Protein AF-0000000086682940 (afdb_homodimer)

pLDDT: mean 95.01, std 5.11, range [67.5, 98.88]

Nearest PDB structures (foldseek):
  6wmv-assembly1_C  TM=7.753E-01  e=3.925E-05  Archaeoglobus fulgidus
  4q7c-assembly1_A  TM=8.202E-01  e=1.727E-03  Archaeoglobus fulgidus DSM 4304
  4q7c-assembly1_B  TM=8.005E-01  e=2.358E-03  Archaeoglobus fulgidus DSM 4304
  4mnd-assembly1_A-2  TM=8.082E-01  e=2.695E-03  Archaeoglobus fulgidus
  6wm5-assembly1_A  TM=8.194E-01  e=4.928E-05  Archaeoglobus fulgidus

Radius of gyration: 23.3 Å; Cα contacts (8 Å, |Δi|>4): 666; chains: 2; bounding box: 72×66×46 Å

Organism: NCBI:txid175570

Structure (mmCIF, N/CA/C/O backbone):
data_AF-0000000086682940-model_v1
#
loop_
_entity.id
_entity.type
_entity.pdbx_description
1 polymer 'CDP-diacylglycerol--glycerol-3-phosphate 3-phosphatidyltransferase'
#
loop_
_atom_site.group_PDB
_atom_site.id
_atom_site.type_symbol
_atom_site.label_atom_id
_atom_site.label_alt_id
_atom_site.label_comp_id
_atom_site.label_asym_id
_atom_site.label_entity_id
_atom_site.label_seq_id
_atom_site.pdbx_PDB_ins_code
_atom_site.Cartn_x
_atom_site.Cartn_y
_atom_site.Cartn_z
_atom_site.occupancy
_atom_site.B_iso_or_equiv
_atom_site.auth_seq_id
_atom_site.auth_comp_id
_atom_site.auth_asym_id
_atom_site.auth_atom_id
_atom_site.pdbx_PDB_model_num
ATOM 1 N N . MET A 1 1 ? -34.906 -11.422 10.484 1 67.56 1 MET A N 1
ATOM 2 C CA . MET A 1 1 ? -33.781 -11.336 9.578 1 67.56 1 MET A CA 1
ATOM 3 C C . MET A 1 1 ? -34.156 -10.609 8.289 1 67.56 1 MET A C 1
ATOM 5 O O . MET A 1 1 ? -35.25 -10.805 7.754 1 67.56 1 MET A O 1
ATOM 9 N N . THR A 1 2 ? -33.188 -9.664 7.949 1 82.5 2 THR A N 1
ATOM 10 C CA . THR A 1 2 ? -33.5 -8.789 6.824 1 82.5 2 THR A CA 1
ATOM 11 C C . THR A 1 2 ? -33.625 -9.594 5.535 1 82.5 2 THR A C 1
ATOM 13 O O . THR A 1 2 ? -32.844 -10.5 5.277 1 82.5 2 THR A O 1
ATOM 16 N N . ASP A 1 3 ? -34.719 -9.516 4.848 1 87.94 3 ASP A N 1
ATOM 17 C CA . ASP A 1 3 ? -34.906 -10.18 3.562 1 87.94 3 ASP A CA 1
ATOM 18 C C . ASP A 1 3 ? -34.094 -9.5 2.473 1 87.94 3 ASP A C 1
ATOM 20 O O . ASP A 1 3 ? -33.312 -8.57 2.754 1 87.94 3 ASP A O 1
ATOM 24 N N . TRP A 1 4 ? -34.125 -10.031 1.274 1 90.69 4 TRP A N 1
ATOM 25 C CA . TRP A 1 4 ? -33.312 -9.555 0.161 1 90.69 4 TRP A CA 1
ATOM 26 C C . TRP A 1 4 ? -33.531 -8.062 -0.074 1 90.69 4 TRP A C 1
ATOM 28 O O . TRP A 1 4 ? -32.562 -7.305 -0.279 1 90.69 4 TRP A O 1
ATOM 38 N N . ASN A 1 5 ? -34.75 -7.645 -0.112 1 90.44 5 ASN A N 1
ATOM 39 C CA . ASN A 1 5 ? -35.062 -6.238 -0.338 1 90.44 5 ASN A CA 1
ATOM 40 C C . ASN A 1 5 ? -34.531 -5.352 0.774 1 90.44 5 ASN A C 1
ATOM 42 O O . ASN A 1 5 ? -34.062 -4.242 0.515 1 90.44 5 ASN A O 1
ATOM 46 N N . GLY A 1 6 ? -34.656 -5.879 1.919 1 89.38 6 GLY A N 1
ATOM 47 C CA . GLY A 1 6 ? -34.094 -5.164 3.043 1 89.38 6 GLY A CA 1
ATOM 48 C C . GLY A 1 6 ? -32.562 -5.055 2.963 1 89.38 6 GLY A C 1
ATOM 49 O O . GLY A 1 6 ? -32 -3.982 3.203 1 89.38 6 GLY A O 1
ATOM 50 N N . TYR A 1 7 ? -31.969 -6.133 2.623 1 89.88 7 TYR A N 1
ATOM 51 C CA . TYR A 1 7 ? -30.531 -6.133 2.412 1 89.88 7 TYR A CA 1
ATOM 52 C C . TYR A 1 7 ? -30.141 -5.137 1.326 1 89.88 7 TYR A C 1
ATOM 54 O O . TYR A 1 7 ? -29.203 -4.348 1.506 1 89.88 7 TYR A O 1
ATOM 62 N N . ALA A 1 8 ? -30.781 -5.148 0.197 1 89.75 8 ALA A N 1
ATOM 63 C CA . ALA A 1 8 ? -30.484 -4.27 -0.929 1 89.75 8 ALA A CA 1
ATOM 64 C C . ALA A 1 8 ? -30.594 -2.803 -0.524 1 89.75 8 ALA A C 1
ATOM 66 O O . ALA A 1 8 ? -29.781 -1.974 -0.939 1 89.75 8 ALA A O 1
ATOM 67 N N . ARG A 1 9 ? -31.562 -2.475 0.293 1 87.62 9 ARG A N 1
ATOM 68 C CA . ARG A 1 9 ? -31.75 -1.104 0.756 1 87.62 9 ARG A CA 1
ATOM 69 C C . ARG A 1 9 ? -30.609 -0.67 1.669 1 87.62 9 ARG A C 1
ATOM 71 O O . ARG A 1 9 ? -30.109 0.446 1.548 1 87.62 9 ARG A O 1
ATOM 78 N N . GLN A 1 10 ? -30.344 -1.576 2.516 1 85.94 10 GLN A N 1
ATOM 79 C CA . GLN A 1 10 ? -29.266 -1.258 3.449 1 85.94 10 GLN A CA 1
ATOM 80 C C . GLN A 1 10 ? -27.922 -1.128 2.725 1 85.94 10 GLN A C 1
ATOM 82 O O . GLN A 1 10 ? -27.141 -0.225 3.018 1 85.94 10 GLN A O 1
ATOM 87 N N . TRP A 1 11 ? -27.672 -2.043 1.872 1 83.69 11 TRP A N 1
ATOM 88 C CA . TRP A 1 11 ? -26.469 -1.995 1.051 1 83.69 11 TRP A CA 1
ATOM 89 C C . TRP A 1 11 ? -26.406 -0.7 0.248 1 83.69 11 TRP A C 1
ATOM 91 O O . TRP A 1 11 ? -25.359 -0.051 0.185 1 83.69 11 TRP A O 1
ATOM 101 N N . SER A 1 12 ? -27.469 -0.331 -0.371 1 84.31 12 SER A N 1
ATOM 102 C CA . SER A 1 12 ? -27.562 0.895 -1.157 1 84.31 12 SER A CA 1
ATOM 103 C C . SER A 1 12 ? -27.219 2.119 -0.319 1 84.31 12 SER A C 1
ATOM 105 O O . SER A 1 12 ? -26.5 3.008 -0.778 1 84.31 12 SER A O 1
ATOM 107 N N . ALA A 1 13 ? -27.672 2.154 0.876 1 81.19 13 ALA A N 1
ATOM 108 C CA . ALA A 1 13 ? -27.438 3.279 1.774 1 81.19 13 ALA A CA 1
ATOM 109 C C . ALA A 1 13 ? -25.938 3.406 2.098 1 81.19 13 ALA A C 1
ATOM 111 O O . ALA A 1 13 ? -25.422 4.516 2.24 1 81.19 13 ALA A O 1
ATOM 112 N N . LEU A 1 14 ? -25.312 2.305 2.094 1 76.12 14 LEU A N 1
ATOM 113 C CA . LEU A 1 14 ? -23.906 2.271 2.463 1 76.12 14 LEU A CA 1
ATOM 114 C C . LEU A 1 14 ? -23.016 2.535 1.249 1 76.12 14 LEU A C 1
ATOM 116 O O . LEU A 1 14 ? -21.828 2.812 1.395 1 76.12 14 LEU A O 1
ATOM 120 N N . HIS A 1 15 ? -23.547 2.438 0.088 1 78.06 15 HIS A N 1
ATOM 121 C CA . HIS A 1 15 ? -22.75 2.564 -1.128 1 78.06 15 HIS A CA 1
ATOM 122 C C . HIS A 1 15 ? -23.25 3.717 -1.994 1 78.06 15 HIS A C 1
ATOM 124 O O . HIS A 1 15 ? -23.391 3.568 -3.209 1 78.06 15 HIS A O 1
ATOM 130 N N . GLY A 1 16 ? -23.562 4.781 -1.424 1 73.81 16 GLY A N 1
ATOM 131 C CA . GLY A 1 16 ? -23.844 6.031 -2.107 1 73.81 16 GLY A CA 1
ATOM 132 C C . GLY A 1 16 ? -25.172 6.02 -2.84 1 73.81 16 GLY A C 1
ATOM 133 O O . GLY A 1 16 ? -25.344 6.73 -3.834 1 73.81 16 GLY A O 1
ATOM 134 N N . GLY A 1 17 ? -26.078 5.105 -2.443 1 78.62 17 GLY A N 1
ATOM 135 C CA . GLY A 1 17 ? -27.406 5.102 -3.025 1 78.62 17 GLY A CA 1
ATOM 136 C C . GLY A 1 17 ? -27.531 4.184 -4.23 1 78.62 17 GLY A C 1
ATOM 137 O O . GLY A 1 17 ? -28.609 4.07 -4.824 1 78.62 17 GLY A O 1
ATOM 138 N N . TYR A 1 18 ? -26.422 3.568 -4.578 1 77.94 18 TYR A N 1
ATOM 139 C CA . TYR A 1 18 ? -26.469 2.607 -5.676 1 77.94 18 TYR A CA 1
ATOM 140 C C . TYR A 1 18 ? -27.328 1.403 -5.305 1 77.94 18 TYR A C 1
ATOM 142 O O . TYR A 1 18 ? -27.031 0.686 -4.348 1 77.94 18 TYR A O 1
ATOM 150 N N . ASP A 1 19 ? -28.391 1.182 -6.082 1 84.31 19 ASP A N 1
ATOM 151 C CA . ASP A 1 19 ? -29.344 0.124 -5.773 1 84.31 19 ASP A CA 1
ATOM 152 C C . ASP A 1 19 ? -28.969 -1.182 -6.469 1 84.31 19 ASP A C 1
ATOM 154 O O . ASP A 1 19 ? -29.016 -1.275 -7.695 1 84.31 19 ASP A O 1
ATOM 158 N N . PRO A 1 20 ? -28.719 -2.168 -5.691 1 84.5 20 PRO A N 1
ATOM 159 C CA . PRO A 1 20 ? -28.328 -3.455 -6.277 1 84.5 20 PRO A CA 1
ATOM 160 C C . PRO A 1 20 ? -29.438 -4.062 -7.137 1 84.5 20 PRO A C 1
ATOM 162 O O . PRO A 1 20 ? -29.156 -4.836 -8.055 1 84.5 20 PRO A O 1
ATOM 165 N N . ARG A 1 21 ? -30.688 -3.773 -6.805 1 86.5 21 ARG A N 1
ATOM 166 C CA . ARG A 1 21 ? -31.812 -4.332 -7.535 1 86.5 21 ARG A CA 1
ATOM 167 C C . ARG A 1 21 ? -31.891 -3.773 -8.953 1 86.5 21 ARG A C 1
ATOM 169 O O . ARG A 1 21 ? -32.469 -4.387 -9.844 1 86.5 21 ARG A O 1
ATOM 176 N N . ALA A 1 22 ? -31.234 -2.68 -9.18 1 87.56 22 ALA A N 1
ATOM 177 C CA . ALA A 1 22 ? -31.219 -2.031 -10.492 1 87.56 22 ALA A CA 1
ATOM 178 C C . ALA A 1 22 ? -29.875 -2.24 -11.188 1 87.56 22 ALA A C 1
ATOM 180 O O . ALA A 1 22 ? -29.641 -1.729 -12.281 1 87.56 22 ALA A O 1
ATOM 181 N N . ALA A 1 23 ? -29.047 -2.941 -10.594 1 86.94 23 ALA A N 1
ATOM 182 C CA . ALA A 1 23 ? -27.703 -3.17 -11.156 1 86.94 23 ALA A CA 1
ATOM 183 C C . ALA A 1 23 ? -27.766 -4.18 -12.297 1 86.94 23 ALA A C 1
ATOM 185 O O . ALA A 1 23 ? -28.797 -4.812 -12.523 1 86.94 23 ALA A O 1
ATOM 186 N N . GLY A 1 24 ? -26.75 -4.207 -13.047 1 88.81 24 GLY A N 1
ATOM 187 C CA . GLY A 1 24 ? -26.656 -5.23 -14.07 1 88.81 24 GLY A CA 1
ATOM 188 C C . GLY A 1 24 ? -26.781 -6.637 -13.523 1 88.81 24 GLY A C 1
ATOM 189 O O . GLY A 1 24 ? -26.609 -6.863 -12.328 1 88.81 24 GLY A O 1
ATOM 190 N N . VAL A 1 25 ? -27.109 -7.527 -14.359 1 90.19 25 VAL A N 1
ATOM 191 C CA . VAL A 1 25 ? -27.453 -8.898 -13.992 1 90.19 25 VAL A CA 1
ATOM 192 C C . VAL A 1 25 ? -26.297 -9.539 -13.234 1 90.19 25 VAL A C 1
ATOM 194 O O . VAL A 1 25 ? -26.516 -10.281 -12.266 1 90.19 25 VAL A O 1
ATOM 197 N N . LEU A 1 26 ? -25.109 -9.273 -13.641 1 88.88 26 LEU A N 1
ATOM 198 C CA . LEU A 1 26 ? -23.953 -9.898 -13.023 1 88.88 26 LEU A CA 1
ATOM 199 C C . LEU A 1 26 ? -23.734 -9.367 -11.617 1 88.88 26 LEU A C 1
ATOM 201 O O . LEU A 1 26 ? -23.469 -10.133 -10.688 1 88.88 26 LEU A O 1
ATOM 205 N N . VAL A 1 27 ? -23.812 -8.117 -11.5 1 88.38 27 VAL A N 1
ATOM 206 C CA . VAL A 1 27 ? -23.625 -7.496 -10.188 1 88.38 27 VAL A CA 1
ATOM 207 C C . VAL A 1 27 ? -24.734 -7.93 -9.242 1 88.38 27 VAL A C 1
ATOM 209 O O . VAL A 1 27 ? -24.484 -8.297 -8.094 1 88.38 27 VAL A O 1
ATOM 212 N N . ARG A 1 28 ? -25.922 -7.938 -9.711 1 90.94 28 ARG A N 1
ATOM 213 C CA . ARG A 1 28 ? -27.078 -8.352 -8.922 1 90.94 28 ARG A CA 1
ATOM 214 C C . ARG A 1 28 ? -26.938 -9.805 -8.484 1 90.94 28 ARG A C 1
ATOM 216 O O . ARG A 1 28 ? -27.203 -10.141 -7.324 1 90.94 28 ARG A O 1
ATOM 223 N N . GLY A 1 29 ? -26.609 -10.594 -9.422 1 92.94 29 GLY A N 1
ATOM 224 C CA . GLY A 1 29 ? -26.422 -11.992 -9.102 1 92.94 29 GLY A CA 1
ATOM 225 C C . GLY A 1 29 ? -25.344 -12.227 -8.047 1 92.94 29 GLY A C 1
ATOM 226 O O . GLY A 1 29 ? -25.531 -13.039 -7.145 1 92.94 29 GLY A O 1
ATOM 227 N N . TRP A 1 30 ? -24.266 -11.531 -8.18 1 92.94 30 TRP A N 1
ATOM 228 C CA . TRP A 1 30 ? -23.172 -11.664 -7.234 1 92.94 30 TRP A CA 1
ATOM 229 C C . TRP A 1 30 ? -23.594 -11.227 -5.836 1 92.94 30 TRP A C 1
ATOM 231 O O . TRP A 1 30 ? -23.281 -11.898 -4.848 1 92.94 30 TRP A O 1
ATOM 241 N N . LEU A 1 31 ? -24.25 -10.133 -5.773 1 91.44 31 LEU A N 1
ATOM 242 C CA . LEU A 1 31 ? -24.688 -9.633 -4.477 1 91.44 31 LEU A CA 1
ATOM 243 C C . LEU A 1 31 ? -25.734 -10.555 -3.865 1 91.44 31 LEU A C 1
ATOM 245 O O . LEU A 1 31 ? -25.781 -10.727 -2.645 1 91.44 31 LEU A O 1
ATOM 249 N N . ARG A 1 32 ? -26.547 -11.109 -4.703 1 92.81 32 ARG A N 1
ATOM 250 C CA . ARG A 1 32 ? -27.516 -12.086 -4.207 1 92.81 32 ARG A CA 1
ATOM 251 C C . ARG A 1 32 ? -26.812 -13.312 -3.648 1 92.81 32 ARG A C 1
ATOM 253 O O . ARG A 1 32 ? -27.219 -13.859 -2.621 1 92.81 32 ARG A O 1
ATOM 260 N N . LEU A 1 33 ? -25.859 -13.695 -4.359 1 94.06 33 LEU A N 1
ATOM 261 C CA . LEU A 1 33 ? -25.078 -14.82 -3.867 1 94.06 33 LEU A CA 1
ATOM 262 C C . LEU A 1 33 ? -24.469 -14.5 -2.504 1 94.06 33 LEU A C 1
ATOM 264 O O . LEU A 1 33 ? -24.516 -15.328 -1.592 1 94.06 33 LEU A O 1
ATOM 268 N N . ALA A 1 34 ? -23.875 -13.398 -2.404 1 93.5 34 ALA A N 1
ATOM 269 C CA . ALA A 1 34 ? -23.281 -12.984 -1.131 1 93.5 34 ALA A CA 1
ATOM 270 C C . ALA A 1 34 ? -24.328 -12.992 -0.02 1 93.5 34 ALA A C 1
ATOM 272 O O . ALA A 1 34 ? -24.062 -13.453 1.091 1 93.5 34 ALA A O 1
ATOM 273 N N . TYR A 1 35 ? -25.5 -12.523 -0.336 1 93.56 35 TYR A N 1
ATOM 274 C CA . TYR A 1 35 ? -26.609 -12.492 0.607 1 93.56 35 TYR A CA 1
ATOM 275 C C . TYR A 1 35 ? -27.016 -13.898 1.021 1 93.56 35 TYR A C 1
ATOM 277 O O . TYR A 1 35 ? -27.203 -14.172 2.209 1 93.56 35 TYR A O 1
ATOM 285 N N . VAL A 1 36 ? -27.109 -14.734 0.086 1 95.19 36 VAL A N 1
ATOM 286 C CA . VAL A 1 36 ? -27.578 -16.094 0.333 1 95.19 36 VAL A CA 1
ATOM 287 C C . VAL A 1 36 ? -26.562 -16.828 1.213 1 95.19 36 VAL A C 1
ATOM 289 O O . VAL A 1 36 ? -26.938 -17.656 2.053 1 95.19 36 VAL A O 1
ATOM 292 N N . VAL A 1 37 ? -25.344 -16.5 1.04 1 95.94 37 VAL A N 1
ATOM 293 C CA . VAL A 1 37 ? -24.297 -17.125 1.839 1 95.94 37 VAL A CA 1
ATOM 294 C C . VAL A 1 37 ? -24.281 -16.516 3.236 1 95.94 37 VAL A C 1
ATOM 296 O O . VAL A 1 37 ? -24.062 -17.219 4.227 1 95.94 37 VAL A O 1
ATOM 299 N N . ALA A 1 38 ? -24.5 -15.312 3.303 1 95.69 38 ALA A N 1
ATOM 300 C CA . ALA A 1 38 ? -24.406 -14.562 4.555 1 95.69 38 ALA A CA 1
ATOM 301 C C . ALA A 1 38 ? -25.562 -14.914 5.492 1 95.69 38 ALA A C 1
ATOM 303 O O . ALA A 1 38 ? -25.375 -14.961 6.711 1 95.69 38 ALA A O 1
ATOM 304 N N . ARG A 1 39 ? -26.703 -15.234 4.969 1 94.44 39 ARG A N 1
ATOM 305 C CA . ARG A 1 39 ? -27.938 -15.383 5.742 1 94.44 39 ARG A CA 1
ATOM 306 C C . ARG A 1 39 ? -27.828 -16.531 6.742 1 94.44 39 ARG A C 1
ATOM 308 O O . ARG A 1 39 ? -28.078 -16.344 7.934 1 94.44 39 ARG A O 1
ATOM 315 N N . PRO A 1 40 ? -27.516 -17.703 6.266 1 95.19 40 PRO A N 1
ATOM 316 C CA . PRO A 1 40 ? -27.391 -18.781 7.242 1 95.19 40 PRO A CA 1
ATOM 317 C C . PRO A 1 40 ? -26.281 -18.547 8.258 1 95.19 40 PRO A C 1
ATOM 319 O O . PRO A 1 40 ? -26.375 -19 9.398 1 95.19 40 PRO A O 1
ATOM 322 N N . LEU A 1 41 ? -25.219 -17.875 7.914 1 96.44 41 LEU A N 1
ATOM 323 C CA . LEU A 1 41 ? -24.141 -17.547 8.844 1 96.44 41 LEU A CA 1
ATOM 324 C C . LEU A 1 41 ? -24.641 -16.594 9.938 1 96.44 41 LEU A C 1
ATOM 326 O O . LEU A 1 41 ? -24.281 -16.75 11.102 1 96.44 41 LEU A O 1
ATOM 330 N N . ALA A 1 42 ? -25.406 -15.711 9.477 1 94.94 42 ALA A N 1
ATOM 331 C CA . ALA A 1 42 ? -26.016 -14.773 10.43 1 94.94 42 ALA A CA 1
ATOM 332 C C . ALA A 1 42 ? -26.891 -15.508 11.43 1 94.94 42 ALA A C 1
ATOM 334 O O . ALA A 1 42 ? -26.844 -15.234 12.633 1 94.94 42 ALA A O 1
ATOM 335 N N . ALA A 1 43 ? -27.688 -16.406 10.953 1 94.38 43 ALA A N 1
ATOM 336 C CA . ALA A 1 43 ? -28.609 -17.172 11.797 1 94.38 43 ALA A CA 1
ATOM 337 C C . ALA A 1 43 ? -27.828 -18 12.828 1 94.38 43 ALA A C 1
ATOM 339 O O . ALA A 1 43 ? -28.328 -18.25 13.93 1 94.38 43 ALA A O 1
ATOM 340 N N . ARG A 1 44 ? -26.625 -18.375 12.492 1 97.06 44 ARG A N 1
ATOM 341 C CA . ARG A 1 44 ? -25.812 -19.203 13.375 1 97.06 44 ARG A CA 1
ATOM 342 C C . ARG A 1 44 ? -24.938 -18.344 14.273 1 97.06 44 ARG A C 1
ATOM 344 O O . ARG A 1 44 ? -24.109 -18.859 15.039 1 97.06 44 ARG A O 1
ATOM 351 N N . GLY A 1 45 ? -24.969 -17.078 14.055 1 95.81 45 GLY A N 1
ATOM 352 C CA . GLY A 1 45 ? -24.266 -16.156 14.93 1 95.81 45 GLY A CA 1
ATOM 353 C C . GLY A 1 45 ? -22.797 -15.977 14.562 1 95.81 45 GLY A C 1
ATOM 354 O O . GLY A 1 45 ? -21.984 -15.562 15.391 1 95.81 45 GLY A O 1
ATOM 355 N N . VAL A 1 46 ? -22.484 -16.281 13.398 1 97.25 46 VAL A N 1
ATOM 356 C CA . VAL A 1 46 ? -21.109 -16.125 12.945 1 97.25 46 VAL A CA 1
ATOM 357 C C . VAL A 1 46 ? -20.766 -14.641 12.82 1 97.25 46 VAL A C 1
ATOM 359 O O . VAL A 1 46 ? -21.578 -13.852 12.312 1 97.25 46 VAL A O 1
ATOM 362 N N . ARG A 1 47 ? -19.578 -14.312 13.273 1 96.81 47 ARG A N 1
ATOM 363 C CA . ARG A 1 47 ? -19.125 -12.922 13.156 1 96.81 47 ARG A CA 1
ATOM 364 C C . ARG A 1 47 ? -18.547 -12.648 11.773 1 96.81 47 ARG A C 1
ATOM 366 O O . ARG A 1 47 ? -17.875 -13.5 11.195 1 96.81 47 ARG A O 1
ATOM 373 N N . PRO A 1 48 ? -18.781 -11.484 11.234 1 97.5 48 PRO A N 1
ATOM 374 C CA . PRO A 1 48 ? -18.203 -11.117 9.938 1 97.5 48 PRO A CA 1
ATOM 375 C C . PRO A 1 48 ? -16.688 -11.266 9.914 1 97.5 48 PRO A C 1
ATOM 377 O O . PRO A 1 48 ? -16.125 -11.719 8.914 1 97.5 48 PRO A O 1
ATOM 380 N N . SER A 1 49 ? -15.992 -10.922 10.984 1 97.25 49 SER A N 1
ATOM 381 C CA . SER A 1 49 ? -14.539 -11 11.047 1 97.25 49 SER A CA 1
ATOM 382 C C . SER A 1 49 ? -14.055 -12.438 10.883 1 97.25 49 SER A C 1
ATOM 384 O O . SER A 1 49 ? -12.961 -12.68 10.359 1 97.25 49 SER A O 1
ATOM 386 N N . ALA A 1 50 ? -14.812 -1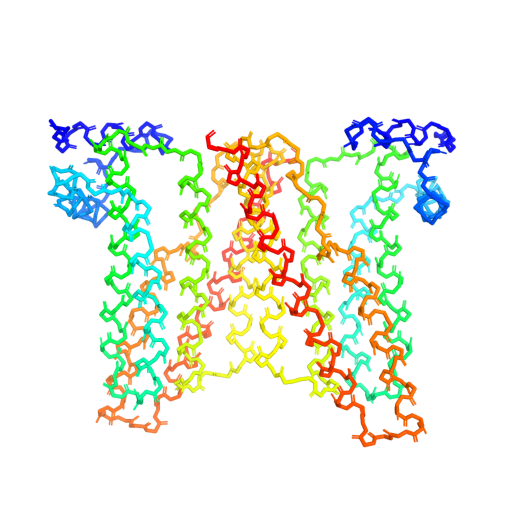3.336 11.367 1 97.81 50 ALA A N 1
ATOM 387 C CA . ALA A 1 50 ? -14.461 -14.742 11.18 1 97.81 50 ALA A CA 1
ATOM 388 C C . ALA A 1 50 ? -14.477 -15.117 9.703 1 97.81 50 ALA A C 1
ATOM 390 O O . ALA A 1 50 ? -13.617 -15.875 9.242 1 97.81 50 ALA A O 1
ATOM 391 N N . VAL A 1 51 ? -15.43 -14.617 9.008 1 98.31 51 VAL A N 1
ATOM 392 C CA . VAL A 1 51 ? -15.539 -14.891 7.578 1 98.31 51 VAL A CA 1
ATOM 393 C C . VAL A 1 51 ? -14.391 -14.219 6.832 1 98.31 51 VAL A C 1
ATOM 395 O O . VAL A 1 51 ? -13.805 -14.812 5.918 1 98.31 51 VAL A O 1
ATOM 398 N N . THR A 1 52 ? -14.07 -13.039 7.219 1 98.5 52 THR A N 1
ATOM 399 C CA . THR A 1 52 ? -12.93 -12.352 6.641 1 98.5 52 THR A CA 1
ATOM 400 C C . THR A 1 52 ? -11.648 -13.156 6.855 1 98.5 52 THR A C 1
ATOM 402 O O . THR A 1 52 ? -10.867 -13.359 5.922 1 98.5 52 THR A O 1
ATOM 405 N N . SER A 1 53 ? -11.453 -13.617 8.078 1 98.56 53 SER A N 1
ATOM 406 C CA . SER A 1 53 ? -10.266 -14.406 8.398 1 98.56 53 SER A CA 1
ATOM 407 C C . SER A 1 53 ? -10.219 -15.695 7.594 1 98.56 53 SER A C 1
ATOM 409 O O . SER A 1 53 ? -9.148 -16.109 7.133 1 98.56 53 SER A O 1
ATOM 411 N N . ALA A 1 54 ? -11.312 -16.297 7.5 1 98.56 54 ALA A N 1
ATOM 412 C CA . ALA A 1 54 ? -11.383 -17.5 6.672 1 98.56 54 ALA A CA 1
ATOM 413 C C . ALA A 1 54 ? -11.008 -17.203 5.223 1 98.56 54 ALA A C 1
ATOM 415 O O . ALA A 1 54 ? -10.312 -17.984 4.574 1 98.56 54 ALA A O 1
ATOM 416 N N . GLY A 1 55 ? -11.523 -16.062 4.723 1 98.56 55 GLY A N 1
ATOM 417 C CA . GLY A 1 55 ? -11.156 -15.641 3.381 1 98.56 55 GLY A CA 1
ATOM 418 C C . GLY A 1 55 ? -9.664 -15.43 3.201 1 98.56 55 GLY A C 1
ATOM 419 O O . GLY A 1 55 ? -9.102 -15.82 2.178 1 98.56 55 GLY A O 1
ATOM 420 N N . VAL A 1 56 ? -9 -14.867 4.16 1 98.56 56 VAL A N 1
ATOM 421 C CA . VAL A 1 56 ? -7.559 -14.656 4.113 1 98.56 56 VAL A CA 1
ATOM 422 C C . VAL A 1 56 ? -6.836 -16 4.098 1 98.56 56 VAL A C 1
ATOM 424 O O . VAL A 1 56 ? -5.883 -16.188 3.34 1 98.56 56 VAL A O 1
ATOM 427 N N . ALA A 1 57 ? -7.297 -16.891 4.949 1 98.69 57 ALA A N 1
ATOM 428 C CA . ALA A 1 57 ? -6.703 -18.234 4.984 1 98.69 57 ALA A CA 1
ATOM 429 C C . ALA A 1 57 ? -6.797 -18.906 3.621 1 98.69 57 ALA A C 1
ATOM 431 O O . ALA A 1 57 ? -5.828 -19.516 3.162 1 98.69 57 ALA A O 1
ATOM 432 N N . VAL A 1 58 ? -7.926 -18.781 3.035 1 98.75 58 VAL A N 1
ATOM 433 C CA . VAL A 1 58 ? -8.148 -19.344 1.711 1 98.75 58 VAL A CA 1
ATOM 434 C C . VAL A 1 58 ? -7.207 -18.688 0.702 1 98.75 58 VAL A C 1
ATOM 436 O O . VAL A 1 58 ? -6.625 -19.375 -0.146 1 98.75 58 VAL A O 1
ATOM 439 N N . ALA A 1 59 ? -7.055 -17.422 0.757 1 98.69 59 ALA A N 1
ATOM 440 C CA . ALA A 1 59 ? -6.176 -16.703 -0.16 1 98.69 59 ALA A CA 1
ATOM 441 C C . ALA A 1 59 ? -4.727 -17.141 0.004 1 98.69 59 ALA A C 1
ATOM 443 O O . ALA A 1 59 ? -4.004 -17.312 -0.982 1 98.69 59 ALA A O 1
ATOM 444 N N . VAL A 1 60 ? -4.289 -17.375 1.238 1 98.44 60 VAL A N 1
ATOM 445 C CA . VAL A 1 60 ? -2.918 -17.766 1.529 1 98.44 60 VAL A CA 1
ATOM 446 C C . VAL A 1 60 ? -2.676 -19.188 1.034 1 98.44 60 VAL A C 1
ATOM 448 O O . VAL A 1 60 ? -1.541 -19.562 0.724 1 98.44 60 VAL A O 1
ATOM 451 N N . ALA A 1 61 ? -3.693 -19.938 0.882 1 98.81 61 ALA A N 1
ATOM 452 C CA . ALA A 1 61 ? -3.588 -21.312 0.376 1 98.81 61 ALA A CA 1
ATOM 453 C C . ALA A 1 61 ? -3.293 -21.328 -1.121 1 98.81 61 ALA A C 1
ATOM 455 O O . ALA A 1 61 ? -2.822 -22.328 -1.661 1 98.81 61 ALA A O 1
ATOM 456 N N . VAL A 1 62 ? -3.559 -20.25 -1.79 1 98.81 62 VAL A N 1
ATOM 457 C CA . VAL A 1 62 ? -3.402 -20.188 -3.24 1 98.81 62 VAL A CA 1
ATOM 458 C C . VAL A 1 62 ? -1.935 -20.391 -3.609 1 98.81 62 VAL A C 1
ATOM 460 O O . VAL A 1 62 ? -1.606 -21.266 -4.418 1 98.81 62 VAL A O 1
ATOM 463 N N . PRO A 1 63 ? -1.003 -19.672 -3.027 1 98.56 63 PRO A N 1
ATOM 464 C CA . PRO A 1 63 ? 0.396 -19.922 -3.375 1 98.56 63 PRO A CA 1
ATOM 465 C C . PRO A 1 63 ? 0.88 -21.297 -2.895 1 98.56 63 PRO A C 1
ATOM 467 O O . PRO A 1 63 ? 1.783 -21.875 -3.496 1 98.56 63 PRO A O 1
ATOM 470 N N . VAL A 1 64 ? 0.307 -21.812 -1.831 1 98.38 64 VAL A N 1
ATOM 471 C CA . VAL A 1 64 ? 0.668 -23.156 -1.379 1 98.38 64 VAL A CA 1
ATOM 472 C C . VAL A 1 64 ? 0.343 -24.172 -2.469 1 98.38 64 VAL A C 1
ATOM 474 O O . VAL A 1 64 ? 1.194 -24.984 -2.848 1 98.38 64 VAL A O 1
ATOM 477 N N . VAL A 1 65 ? -0.797 -24.047 -3.008 1 98.06 65 VAL A N 1
ATOM 478 C CA . VAL A 1 65 ? -1.252 -24.969 -4.055 1 98.06 65 VAL A CA 1
ATOM 479 C C . VAL A 1 65 ? -0.44 -24.734 -5.328 1 98.06 65 VAL A C 1
ATOM 481 O O . VAL A 1 65 ? -0.094 -25.688 -6.027 1 98.06 65 VAL A O 1
ATOM 484 N N . ALA A 1 66 ? -0.226 -23.5 -5.652 1 97.75 66 ALA A N 1
ATOM 485 C CA . ALA A 1 66 ? 0.597 -23.172 -6.812 1 97.75 66 ALA A CA 1
ATOM 486 C C . ALA A 1 66 ? 1.98 -23.812 -6.699 1 97.75 66 ALA A C 1
ATOM 488 O O . ALA A 1 66 ? 2.582 -24.188 -7.707 1 97.75 66 ALA A O 1
ATOM 489 N N . GLY A 1 67 ? 2.463 -23.922 -5.469 1 97 67 GLY A N 1
ATOM 490 C CA . GLY A 1 67 ? 3.766 -24.516 -5.215 1 97 67 GLY A CA 1
ATOM 491 C C . GLY A 1 67 ? 3.836 -25.984 -5.602 1 97 67 GLY A C 1
ATOM 492 O O . GLY A 1 67 ? 4.922 -26.516 -5.824 1 97 67 GLY A O 1
ATOM 493 N N . PHE A 1 68 ? 2.697 -26.609 -5.664 1 97 68 PHE A N 1
ATOM 494 C CA . PHE A 1 68 ? 2.66 -28.016 -6.059 1 97 68 PHE A CA 1
ATOM 495 C C . PHE A 1 68 ? 2.809 -28.156 -7.566 1 97 68 PHE A C 1
ATOM 497 O O . PHE A 1 68 ? 3.049 -29.25 -8.07 1 97 68 PHE A O 1
ATOM 504 N N . GLY A 1 69 ? 2.625 -27.156 -8.328 1 96.31 69 GLY A N 1
ATOM 505 C CA . GLY A 1 69 ? 2.818 -27.188 -9.773 1 96.31 69 GLY A CA 1
ATOM 506 C C . GLY A 1 69 ? 1.668 -26.578 -10.547 1 96.31 69 GLY A C 1
ATOM 507 O O . GLY A 1 69 ? 0.6 -26.328 -9.984 1 96.31 69 GLY A O 1
ATOM 508 N N . ALA A 1 70 ? 1.88 -26.406 -11.797 1 96.81 70 ALA A N 1
ATOM 509 C CA . ALA A 1 70 ? 0.958 -25.688 -12.664 1 96.81 70 ALA A CA 1
ATOM 510 C C . ALA A 1 70 ? -0.352 -26.438 -12.836 1 96.81 70 ALA A C 1
ATOM 512 O O . ALA A 1 70 ? -1.402 -25.844 -13.07 1 96.81 70 ALA A O 1
ATOM 513 N N . SER A 1 71 ? -0.298 -27.75 -12.719 1 96.62 71 SER A N 1
ATOM 514 C CA . SER A 1 71 ? -1.5 -28.547 -12.883 1 96.62 71 SER A CA 1
ATOM 515 C C . SER A 1 71 ? -2.529 -28.25 -11.805 1 96.62 71 SER A C 1
ATOM 517 O O . SER A 1 71 ? -3.707 -28.578 -11.945 1 96.62 71 SER A O 1
ATOM 519 N N . TRP A 1 72 ? -2.115 -27.578 -10.734 1 97.31 72 TRP A N 1
ATOM 520 C CA . TRP A 1 72 ? -3.012 -27.234 -9.641 1 97.31 72 TRP A CA 1
ATOM 521 C C . TRP A 1 72 ? -3.631 -25.859 -9.859 1 97.31 72 TRP A C 1
ATOM 523 O O . TRP A 1 72 ? -4.34 -25.344 -8.984 1 97.31 72 TRP A O 1
ATOM 533 N N . GLY A 1 73 ? -3.359 -25.25 -10.969 1 97.62 73 GLY A N 1
ATOM 534 C CA . GLY A 1 73 ? -3.912 -23.953 -11.328 1 97.62 73 GLY A CA 1
ATOM 535 C C . GLY A 1 73 ? -5.41 -23.859 -11.102 1 97.62 73 GLY A C 1
ATOM 536 O O . GLY A 1 73 ? -5.887 -22.938 -10.438 1 97.62 73 GLY A O 1
ATOM 537 N N . PRO A 1 74 ? -6.16 -24.875 -11.57 1 98.12 74 PRO A N 1
ATOM 538 C CA . PRO A 1 74 ? -7.609 -24.844 -11.375 1 98.12 74 PRO A CA 1
ATOM 539 C C . PRO A 1 74 ? -8.016 -24.875 -9.906 1 98.12 74 PRO A C 1
ATOM 541 O O . PRO A 1 74 ? -9 -24.234 -9.516 1 98.12 74 PRO A O 1
ATOM 544 N N . VAL A 1 75 ? -7.312 -25.625 -9.117 1 98.62 75 VAL A N 1
ATOM 545 C CA . VAL A 1 75 ? -7.586 -25.625 -7.684 1 98.62 75 VAL A CA 1
ATOM 546 C C . VAL A 1 75 ? -7.316 -24.234 -7.109 1 98.62 75 VAL A C 1
ATOM 548 O O . VAL A 1 75 ? -8.086 -23.734 -6.285 1 98.62 75 VAL A O 1
ATOM 551 N N . GLY A 1 76 ? -6.191 -23.578 -7.52 1 98.81 76 GLY A N 1
ATOM 552 C CA . GLY A 1 76 ? -5.926 -22.203 -7.137 1 98.81 76 GLY A CA 1
ATOM 553 C C . GLY A 1 76 ? -7.039 -21.25 -7.535 1 98.81 76 GLY A C 1
ATOM 554 O O . GLY A 1 76 ? -7.441 -20.391 -6.75 1 98.81 76 GLY A O 1
ATOM 555 N N . ALA A 1 77 ? -7.5 -21.422 -8.719 1 98.81 77 ALA A N 1
ATOM 556 C CA . ALA A 1 77 ? -8.602 -20.594 -9.211 1 98.81 77 ALA A CA 1
ATOM 557 C C . ALA A 1 77 ? -9.836 -20.75 -8.336 1 98.81 77 ALA A C 1
ATOM 559 O O . ALA A 1 77 ? -10.508 -19.766 -8.023 1 98.81 77 ALA A O 1
ATOM 560 N N . LEU A 1 78 ? -10.094 -21.969 -7.965 1 98.62 78 LEU A N 1
ATOM 561 C CA . LEU A 1 78 ? -11.227 -22.234 -7.078 1 98.62 78 LEU A CA 1
ATOM 562 C C . LEU A 1 78 ? -11.039 -21.516 -5.738 1 98.62 78 LEU A C 1
ATOM 564 O O . LEU A 1 78 ? -11.992 -20.969 -5.188 1 98.62 78 LEU A O 1
ATOM 568 N N . LEU A 1 79 ? -9.891 -21.594 -5.199 1 98.88 79 LEU A N 1
ATOM 569 C CA . LEU A 1 79 ? -9.602 -20.922 -3.939 1 98.88 79 LEU A CA 1
ATOM 570 C C . LEU A 1 79 ? -9.781 -19.406 -4.07 1 98.88 79 LEU A C 1
ATOM 572 O O . LEU A 1 79 ? -10.312 -18.766 -3.162 1 98.88 79 LEU A O 1
ATOM 576 N N . VAL A 1 80 ? -9.305 -18.828 -5.207 1 98.81 80 VAL A N 1
ATOM 577 C CA . VAL A 1 80 ? -9.5 -17.406 -5.453 1 98.81 80 VAL A CA 1
ATOM 578 C C . VAL A 1 80 ? -10.992 -17.078 -5.449 1 98.81 80 VAL A C 1
ATOM 580 O O . VAL A 1 80 ? -11.422 -16.109 -4.832 1 98.81 80 VAL A O 1
ATOM 583 N N . LEU A 1 81 ? -11.766 -17.906 -6.113 1 98.12 81 LEU A N 1
ATOM 584 C CA . LEU A 1 81 ? -13.211 -17.703 -6.164 1 98.12 81 LEU A CA 1
ATOM 585 C C . LEU A 1 81 ? -13.82 -17.781 -4.77 1 98.12 81 LEU A C 1
ATOM 587 O O . LEU A 1 81 ? -14.625 -16.938 -4.395 1 98.12 81 LEU A O 1
ATOM 591 N N . LEU A 1 82 ? -13.453 -18.781 -4.02 1 98 82 LEU A N 1
ATOM 592 C CA . LEU A 1 82 ? -13.961 -18.953 -2.662 1 98 82 LEU A CA 1
ATOM 593 C C . LEU A 1 82 ? -13.594 -17.75 -1.791 1 98 82 LEU A C 1
ATOM 595 O O . LEU A 1 82 ? -14.398 -17.297 -0.981 1 98 82 LEU A O 1
ATOM 599 N N . GLY A 1 83 ? -12.352 -17.328 -1.921 1 98.19 83 GLY A N 1
ATOM 600 C CA . GLY A 1 83 ? -11.945 -16.125 -1.2 1 98.19 83 GLY A CA 1
ATOM 601 C C . GLY A 1 83 ? -12.773 -14.906 -1.555 1 98.19 83 GLY A C 1
ATOM 602 O O . GLY A 1 83 ? -13.133 -14.117 -0.677 1 98.19 83 GLY A O 1
ATOM 603 N N . ALA A 1 84 ? -13.031 -14.75 -2.85 1 97.31 84 ALA A N 1
ATOM 604 C CA . ALA A 1 84 ? -13.844 -13.633 -3.311 1 97.31 84 ALA A CA 1
ATOM 605 C C . ALA A 1 84 ? -15.258 -13.711 -2.75 1 97.31 84 ALA A C 1
ATOM 607 O O . ALA A 1 84 ? -15.844 -12.688 -2.383 1 97.31 84 ALA A O 1
ATOM 608 N N . VAL A 1 85 ? -15.797 -14.836 -2.725 1 96.25 85 VAL A N 1
ATOM 609 C CA . VAL A 1 85 ? -17.125 -15.047 -2.15 1 96.25 85 VAL A CA 1
ATOM 610 C C . VAL A 1 85 ? -17.109 -14.703 -0.663 1 96.25 85 VAL A C 1
ATOM 612 O O . VAL A 1 85 ? -18 -14.031 -0.163 1 96.25 85 VAL A O 1
ATOM 615 N N . ALA A 1 86 ? -16.094 -15.195 0.049 1 97.12 86 ALA A N 1
ATOM 616 C CA . ALA A 1 86 ? -15.969 -14.891 1.472 1 97.12 86 ALA A CA 1
ATOM 617 C C . ALA A 1 86 ? -15.922 -13.383 1.707 1 97.12 86 ALA A C 1
ATOM 619 O O . ALA A 1 86 ? -16.531 -12.875 2.645 1 97.12 86 ALA A O 1
ATOM 620 N N . ASP A 1 87 ? -15.172 -12.742 0.864 1 96.38 87 ASP A N 1
ATOM 621 C CA . ASP A 1 87 ? -15.016 -11.289 0.954 1 96.38 87 ASP A CA 1
ATOM 622 C C . ASP A 1 87 ? -16.359 -10.578 0.784 1 96.38 87 ASP A C 1
ATOM 624 O O . ASP A 1 87 ? -16.672 -9.656 1.534 1 96.38 87 ASP A O 1
ATOM 628 N N . SER A 1 88 ? -17.156 -11 -0.141 1 94.94 88 SER A N 1
ATOM 629 C CA . SER A 1 88 ? -18.469 -10.414 -0.361 1 94.94 88 SER A CA 1
ATOM 630 C C . SER A 1 88 ? -19.453 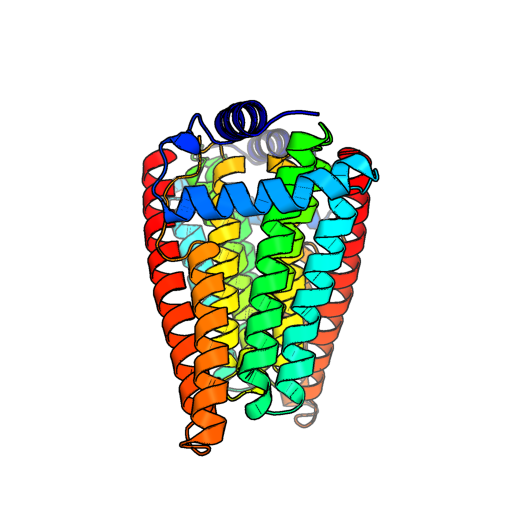-10.836 0.73 1 94.94 88 SER A C 1
ATOM 632 O O . SER A 1 88 ? -20.297 -10.047 1.146 1 94.94 88 SER A O 1
ATOM 634 N N . ALA A 1 89 ? -19.297 -12.016 1.191 1 95.81 89 ALA A N 1
ATOM 635 C CA . ALA A 1 89 ? -20.203 -12.562 2.195 1 95.81 89 ALA A CA 1
ATOM 636 C C . ALA A 1 89 ? -20 -11.875 3.545 1 95.81 89 ALA A C 1
ATOM 638 O O . ALA A 1 89 ? -20.969 -11.68 4.297 1 95.81 89 ALA A O 1
ATOM 639 N N . ASP A 1 90 ? -18.75 -11.625 3.883 1 96.38 90 ASP A N 1
ATOM 640 C CA . ASP A 1 90 ? -18.531 -10.977 5.172 1 96.38 90 ASP A CA 1
ATOM 641 C C . ASP A 1 90 ? -19.172 -9.594 5.215 1 96.38 90 ASP A C 1
ATOM 643 O O . ASP A 1 90 ? -19.719 -9.188 6.25 1 96.38 90 ASP A O 1
ATOM 647 N N . GLY A 1 91 ? -19.141 -8.93 4.07 1 93.19 91 GLY A N 1
ATOM 648 C CA . GLY A 1 91 ? -19.859 -7.672 3.984 1 93.19 91 GLY A CA 1
ATOM 649 C C . GLY A 1 91 ? -21.375 -7.828 4.098 1 93.19 91 GLY A C 1
ATOM 650 O O . GLY A 1 91 ? -22.031 -7.086 4.832 1 93.19 91 GLY A O 1
ATOM 651 N N . ALA A 1 92 ? -21.875 -8.734 3.402 1 94.06 92 ALA A N 1
ATOM 652 C CA . ALA A 1 92 ? -23.297 -9.008 3.461 1 94.06 92 ALA A CA 1
ATOM 653 C C . ALA A 1 92 ? -23.719 -9.438 4.863 1 94.06 92 ALA A C 1
ATOM 655 O O . ALA A 1 92 ? -24.781 -9.039 5.348 1 94.06 92 ALA A O 1
ATOM 656 N N . LEU A 1 93 ? -22.906 -10.234 5.426 1 94.94 93 LEU A N 1
ATOM 657 C CA . LEU A 1 93 ? -23.172 -10.703 6.777 1 94.94 93 LEU A CA 1
ATOM 658 C C . LEU A 1 93 ? -23.25 -9.539 7.758 1 94.94 93 LEU A C 1
ATOM 660 O O . LEU A 1 93 ? -24.125 -9.5 8.625 1 94.94 93 LEU A O 1
ATOM 664 N N . ALA A 1 94 ? -22.281 -8.617 7.668 1 93.31 94 ALA A N 1
ATOM 665 C CA . ALA A 1 94 ? -22.281 -7.441 8.531 1 93.31 94 ALA A CA 1
ATOM 666 C C . ALA A 1 94 ? -23.578 -6.652 8.398 1 93.31 94 ALA A C 1
ATOM 668 O O . ALA A 1 94 ? -24.141 -6.195 9.398 1 93.31 94 ALA A O 1
ATOM 669 N N . VAL A 1 95 ? -24.078 -6.602 7.203 1 89.69 95 VAL A N 1
ATOM 670 C CA . VAL A 1 95 ? -25.297 -5.844 6.922 1 89.69 95 VAL A CA 1
ATOM 671 C C . VAL A 1 95 ? -26.5 -6.609 7.441 1 89.69 95 VAL A C 1
ATOM 673 O O . VAL A 1 95 ? -27.328 -6.059 8.188 1 89.69 95 VAL A O 1
ATOM 676 N N . VAL A 1 96 ? -26.578 -7.816 7.129 1 90.62 96 VAL A N 1
ATOM 677 C CA . VAL A 1 96 ? -27.734 -8.648 7.453 1 90.62 96 VAL A CA 1
ATOM 678 C C . VAL A 1 96 ? -27.844 -8.797 8.969 1 90.62 96 VAL A C 1
ATOM 680 O O . VAL A 1 96 ? -28.953 -8.797 9.516 1 90.62 96 VAL A O 1
ATOM 683 N N . ALA A 1 97 ? -26.781 -8.945 9.578 1 92 97 ALA A N 1
ATOM 684 C CA . ALA A 1 97 ? -26.781 -9.195 11.016 1 92 97 ALA A CA 1
ATOM 685 C C . ALA A 1 97 ? -26.75 -7.887 11.797 1 92 97 ALA A C 1
ATOM 687 O O . ALA A 1 97 ? -26.859 -7.895 13.031 1 92 97 ALA A O 1
ATOM 688 N N . GLY A 1 98 ? -26.578 -6.805 11.125 1 89 98 GLY A N 1
ATOM 689 C CA . GLY A 1 98 ? -26.453 -5.527 11.805 1 89 98 GLY A CA 1
ATOM 690 C C . GLY A 1 98 ? -25.188 -5.402 12.625 1 89 98 GLY A C 1
ATOM 691 O O . GLY A 1 98 ? -25.219 -4.902 13.75 1 89 98 GLY A O 1
ATOM 692 N N . ARG A 1 99 ? -24.172 -5.953 12.172 1 91.44 99 ARG A N 1
ATOM 693 C CA . ARG A 1 99 ? -22.906 -5.996 12.898 1 91.44 99 ARG A CA 1
ATOM 694 C C . ARG A 1 99 ? -21.828 -5.211 12.164 1 91.44 99 ARG A C 1
ATOM 696 O O . ARG A 1 99 ? -20.672 -5.605 12.156 1 91.44 99 ARG A O 1
ATOM 703 N N . GLU A 1 100 ? -22.172 -4.191 11.469 1 90.81 100 GLU A N 1
ATOM 704 C CA . GLU A 1 100 ? -21.203 -3.314 10.828 1 90.81 100 GLU A CA 1
ATOM 705 C C . GLU A 1 100 ? -20.406 -2.529 11.859 1 90.81 100 GLU A C 1
ATOM 707 O O . GLU A 1 100 ? -20.969 -1.947 12.789 1 90.81 100 GLU A O 1
ATOM 712 N N . THR A 1 101 ? -19.109 -2.645 11.75 1 94.5 101 THR A N 1
ATOM 713 C CA . THR A 1 101 ? -18.266 -1.905 12.664 1 94.5 101 THR A CA 1
ATOM 714 C C . THR A 1 101 ? -17.156 -1.177 11.906 1 94.5 101 THR A C 1
ATOM 716 O O . THR A 1 101 ? -16.812 -1.56 10.789 1 94.5 101 THR A O 1
ATOM 719 N N . ARG A 1 102 ? -16.625 -0.141 12.5 1 95.19 102 ARG A N 1
ATOM 720 C CA . ARG A 1 102 ? -15.484 0.585 11.945 1 95.19 102 ARG A CA 1
ATOM 721 C C . ARG A 1 102 ? -14.258 -0.312 11.852 1 95.19 102 ARG A C 1
ATOM 723 O O . ARG A 1 102 ? -13.57 -0.329 10.82 1 95.19 102 ARG A O 1
ATOM 730 N N . LEU A 1 103 ? -14.039 -1.04 12.914 1 96.31 103 LEU A N 1
ATOM 731 C CA . LEU A 1 103 ? -12.898 -1.95 12.945 1 96.31 103 LEU A CA 1
ATOM 732 C C . LEU A 1 103 ? -13.023 -3.002 11.844 1 96.31 103 LEU A C 1
ATOM 734 O O . LEU A 1 103 ? -12.023 -3.377 11.227 1 96.31 103 LEU A O 1
ATOM 738 N N . GLY A 1 104 ? -14.203 -3.506 11.648 1 96.38 104 GLY A N 1
ATOM 739 C CA . GLY A 1 104 ? -14.43 -4.488 10.602 1 96.38 104 GLY A CA 1
ATOM 740 C C . GLY A 1 104 ? -14.078 -3.975 9.219 1 96.38 104 GLY A C 1
ATOM 741 O O . GLY A 1 104 ? -13.539 -4.719 8.391 1 96.38 104 GLY A O 1
ATOM 742 N N . ARG A 1 105 ? -14.344 -2.754 8.961 1 95.19 105 ARG A N 1
ATOM 743 C CA . ARG A 1 105 ? -14.023 -2.15 7.668 1 95.19 105 ARG A CA 1
ATOM 744 C C . ARG A 1 105 ? -12.516 -2.092 7.453 1 95.19 105 ARG A C 1
ATOM 746 O O . ARG A 1 105 ? -12.031 -2.385 6.359 1 95.19 105 ARG A O 1
ATOM 753 N N . VAL A 1 106 ? -11.82 -1.694 8.453 1 97.94 106 VAL A N 1
ATOM 754 C CA . VAL A 1 106 ? -10.359 -1.625 8.359 1 97.94 106 VAL A CA 1
ATOM 755 C C . VAL A 1 106 ? -9.789 -3.025 8.156 1 97.94 106 VAL A C 1
ATOM 757 O O . VAL A 1 106 ? -8.922 -3.227 7.301 1 97.94 106 VAL A O 1
ATOM 760 N N . TYR A 1 107 ? -10.297 -3.943 8.953 1 97.81 107 TYR A N 1
ATOM 761 C CA . TYR A 1 107 ? -9.844 -5.328 8.852 1 97.81 107 TYR A CA 1
ATOM 762 C C . TYR A 1 107 ? -10.109 -5.887 7.461 1 97.81 107 TYR A C 1
ATOM 764 O O . TYR A 1 107 ? -9.242 -6.539 6.871 1 97.81 107 TYR A O 1
ATOM 772 N N . ASP A 1 108 ? -11.297 -5.645 6.969 1 97.5 108 ASP A N 1
ATOM 773 C CA . ASP A 1 108 ? -11.656 -6.098 5.629 1 97.5 108 ASP A CA 1
ATOM 774 C C . ASP A 1 108 ? -10.703 -5.539 4.578 1 97.5 108 ASP A C 1
ATOM 776 O O . ASP A 1 108 ? -10.234 -6.273 3.707 1 97.5 108 ASP A O 1
ATOM 780 N N . SER A 1 109 ? -10.375 -4.277 4.66 1 97.62 109 SER A N 1
ATOM 781 C CA . SER A 1 109 ? -9.477 -3.633 3.709 1 97.62 109 SER A CA 1
ATOM 782 C C . SER A 1 109 ? -8.078 -4.23 3.779 1 97.62 109 SER A C 1
ATOM 784 O O . SER A 1 109 ? -7.441 -4.457 2.75 1 97.62 109 SER A O 1
ATOM 786 N N . ALA A 1 110 ? -7.566 -4.438 4.969 1 98.31 110 ALA A N 1
ATOM 787 C CA . ALA A 1 110 ? -6.25 -5.043 5.148 1 98.31 110 ALA A CA 1
ATOM 788 C C . ALA A 1 110 ? -6.219 -6.465 4.59 1 98.31 110 ALA A C 1
ATOM 790 O O . ALA A 1 110 ? -5.25 -6.863 3.947 1 98.31 110 ALA A O 1
ATOM 791 N N . ALA A 1 111 ? -7.254 -7.191 4.887 1 98.31 111 ALA A N 1
ATOM 792 C CA . ALA A 1 111 ? -7.371 -8.562 4.406 1 98.31 111 ALA A CA 1
ATOM 793 C C . ALA A 1 111 ? -7.328 -8.617 2.881 1 98.31 111 ALA A C 1
ATOM 795 O O . ALA A 1 111 ? -6.727 -9.531 2.303 1 98.31 111 ALA A O 1
ATOM 796 N N . ASP A 1 112 ? -7.961 -7.684 2.248 1 98.25 112 ASP A N 1
ATOM 797 C CA . ASP A 1 112 ? -7.941 -7.613 0.79 1 98.25 112 ASP A CA 1
ATOM 798 C C . ASP A 1 112 ? -6.516 -7.488 0.264 1 98.25 112 ASP A C 1
ATOM 800 O O . ASP A 1 112 ? -6.152 -8.133 -0.723 1 98.25 112 ASP A O 1
ATOM 804 N N . ARG A 1 113 ? -5.703 -6.66 0.9 1 98.38 113 ARG A N 1
ATOM 805 C CA . ARG A 1 113 ? -4.32 -6.461 0.482 1 98.38 113 ARG A CA 1
ATOM 806 C C . ARG A 1 113 ? -3.504 -7.738 0.656 1 98.38 113 ARG A C 1
ATOM 808 O O . ARG A 1 113 ? -2.73 -8.109 -0.228 1 98.38 113 ARG A O 1
ATOM 815 N N . VAL A 1 114 ? -3.697 -8.375 1.747 1 98.25 114 VAL A N 1
ATOM 816 C CA . VAL A 1 114 ? -2.967 -9.609 2.027 1 98.25 114 VAL A CA 1
ATOM 817 C C . VAL A 1 114 ? -3.352 -10.68 1.013 1 98.25 114 VAL A C 1
ATOM 819 O O . VAL A 1 114 ? -2.49 -11.406 0.508 1 98.25 114 VAL A O 1
ATOM 822 N N . SER A 1 115 ? -4.617 -10.773 0.745 1 98.62 115 SER A N 1
ATOM 823 C CA . SER A 1 115 ? -5.094 -11.758 -0.226 1 98.62 115 SER A CA 1
ATOM 824 C C . SER A 1 115 ? -4.469 -11.523 -1.599 1 98.62 115 SER A C 1
ATOM 826 O O . SER A 1 115 ? -3.996 -12.461 -2.238 1 98.62 115 SER A O 1
ATOM 828 N N . GLU A 1 116 ? -4.453 -10.336 -1.994 1 98.31 116 GLU A N 1
ATOM 829 C CA . GLU A 1 116 ? -3.91 -10.016 -3.311 1 98.31 116 GLU A CA 1
ATOM 830 C C . GLU A 1 116 ? -2.408 -10.281 -3.369 1 98.31 116 GLU A C 1
ATOM 832 O O . GLU A 1 116 ? -1.89 -10.727 -4.395 1 98.31 116 GLU A O 1
ATOM 837 N N . ALA A 1 117 ? -1.716 -9.953 -2.303 1 98.38 117 ALA A N 1
ATOM 838 C CA . ALA A 1 117 ? -0.3 -10.305 -2.229 1 98.38 117 ALA A CA 1
ATOM 839 C C . ALA A 1 117 ? -0.095 -11.805 -2.389 1 98.38 117 ALA A C 1
ATOM 841 O O . ALA A 1 117 ? 0.82 -12.242 -3.09 1 98.38 117 ALA A O 1
ATOM 842 N N . ALA A 1 118 ? -0.935 -12.586 -1.751 1 98.56 118 ALA A N 1
ATOM 843 C CA . ALA A 1 118 ? -0.846 -14.039 -1.854 1 98.56 118 ALA A CA 1
ATOM 844 C C . ALA A 1 118 ? -1.052 -14.5 -3.295 1 98.56 118 ALA A C 1
ATOM 846 O O . ALA A 1 118 ? -0.341 -15.383 -3.777 1 98.56 118 ALA A O 1
ATOM 847 N N . TRP A 1 119 ? -1.988 -13.891 -3.943 1 98.81 119 TRP A N 1
ATOM 848 C CA . TRP A 1 119 ? -2.254 -14.258 -5.332 1 98.81 119 TRP A CA 1
ATOM 849 C C . TRP A 1 119 ? -1.045 -13.961 -6.215 1 98.81 119 TRP A C 1
ATOM 851 O O . TRP A 1 119 ? -0.7 -14.758 -7.09 1 98.81 119 TRP A O 1
ATOM 861 N N . LEU A 1 120 ? -0.43 -12.891 -6.004 1 98.5 120 LEU A N 1
ATOM 862 C CA . LEU A 1 120 ? 0.731 -12.5 -6.797 1 98.5 120 LEU A CA 1
ATOM 863 C C . LEU A 1 120 ? 1.908 -13.43 -6.531 1 98.5 120 LEU A C 1
ATOM 865 O O . LEU A 1 120 ? 2.664 -13.758 -7.449 1 98.5 120 LEU A O 1
ATOM 869 N N . VAL A 1 121 ? 2.061 -13.852 -5.277 1 98.31 121 VAL A N 1
ATOM 870 C CA . VAL A 1 121 ? 3.09 -14.836 -4.949 1 98.31 121 VAL A CA 1
ATOM 871 C C . VAL A 1 121 ? 2.842 -16.125 -5.73 1 98.31 121 VAL A C 1
ATOM 873 O O . VAL A 1 121 ? 3.785 -16.766 -6.207 1 98.31 121 VAL A O 1
ATOM 876 N N . ALA A 1 122 ? 1.597 -16.5 -5.871 1 98.75 122 ALA A N 1
ATOM 877 C CA . ALA A 1 122 ? 1.266 -17.703 -6.637 1 98.75 122 ALA A CA 1
ATOM 878 C C . ALA A 1 122 ? 1.728 -17.578 -8.086 1 98.75 122 ALA A C 1
ATOM 880 O O . ALA A 1 122 ? 2.309 -18.516 -8.641 1 98.75 122 ALA A O 1
ATOM 881 N N . LEU A 1 123 ? 1.474 -16.422 -8.672 1 98.44 123 LEU A N 1
ATOM 882 C CA . LEU A 1 123 ? 1.899 -16.203 -10.055 1 98.44 123 LEU A CA 1
ATOM 883 C C . LEU A 1 123 ? 3.418 -16.281 -10.172 1 98.44 123 LEU A C 1
ATOM 885 O O . LEU A 1 123 ? 3.939 -16.812 -11.156 1 98.44 123 LEU A O 1
ATOM 889 N N . PHE A 1 124 ? 4.09 -15.766 -9.227 1 98.06 124 PHE A N 1
ATOM 890 C CA . PHE A 1 124 ? 5.543 -15.859 -9.195 1 98.06 124 PHE A CA 1
ATOM 891 C C . PHE A 1 124 ? 5.992 -17.312 -9.18 1 98.06 124 PHE A C 1
ATOM 893 O O . PHE A 1 124 ? 6.867 -17.719 -9.953 1 98.06 124 PHE A O 1
ATOM 900 N N . LEU A 1 125 ? 5.422 -18.094 -8.289 1 97.81 125 LEU A N 1
ATOM 901 C CA . LEU A 1 125 ? 5.781 -19.5 -8.148 1 97.81 125 LEU A CA 1
ATOM 902 C C . LEU A 1 125 ? 5.496 -20.266 -9.445 1 97.81 125 LEU A C 1
ATOM 904 O O . LEU A 1 125 ? 6.137 -21.266 -9.727 1 97.81 125 LEU A O 1
ATOM 908 N N . LEU A 1 126 ? 4.605 -19.734 -10.242 1 97.94 126 LEU A N 1
ATOM 909 C CA . LEU A 1 126 ? 4.188 -20.422 -11.461 1 97.94 126 LEU A CA 1
ATOM 910 C C . LEU A 1 126 ? 4.988 -19.922 -12.656 1 97.94 126 LEU A C 1
ATOM 912 O O . LEU A 1 126 ? 4.727 -20.344 -13.797 1 97.94 126 LEU A O 1
ATOM 916 N N . GLY A 1 127 ? 5.863 -18.984 -12.406 1 97.19 127 GLY A N 1
ATOM 917 C CA . GLY A 1 127 ? 6.824 -18.688 -13.461 1 97.19 127 GLY A CA 1
ATOM 918 C C . GLY A 1 127 ? 6.867 -17.234 -13.844 1 97.19 127 GLY A C 1
ATOM 919 O O . GLY A 1 127 ? 7.707 -16.812 -14.648 1 97.19 127 GLY A O 1
ATOM 920 N N . ALA A 1 128 ? 5.941 -16.359 -13.328 1 97.94 128 ALA A N 1
ATOM 921 C CA . ALA A 1 128 ? 6.016 -14.938 -13.617 1 97.94 128 ALA A CA 1
ATOM 922 C C . ALA A 1 128 ? 7.273 -14.32 -13.008 1 97.94 128 ALA A C 1
ATOM 924 O O . ALA A 1 128 ? 7.652 -14.656 -11.883 1 97.94 128 ALA A O 1
ATOM 925 N N . PRO A 1 129 ? 7.934 -13.461 -13.797 1 96.38 129 PRO A N 1
ATOM 926 C CA . PRO A 1 129 ? 9.148 -12.844 -13.258 1 96.38 129 PRO A CA 1
ATOM 927 C C . PRO A 1 129 ? 8.891 -12.031 -11.984 1 96.38 129 PRO A C 1
ATOM 929 O O . PRO A 1 129 ? 7.871 -11.344 -11.891 1 96.38 129 PRO A O 1
ATOM 932 N N . GLY A 1 130 ? 9.781 -12.086 -11.031 1 94.75 130 GLY A N 1
ATOM 933 C CA . GLY A 1 130 ? 9.641 -11.43 -9.742 1 94.75 130 GLY A CA 1
ATOM 934 C C . GLY A 1 130 ? 9.43 -9.93 -9.844 1 94.75 130 GLY A C 1
ATOM 935 O O . GLY A 1 130 ? 8.609 -9.359 -9.125 1 94.75 130 GLY A O 1
ATOM 936 N N . TRP A 1 131 ? 10.195 -9.312 -10.75 1 93.44 131 TRP A N 1
ATOM 937 C CA . TRP A 1 131 ? 10.094 -7.863 -10.883 1 93.44 131 TRP A CA 1
ATOM 938 C C . TRP A 1 131 ? 8.703 -7.457 -11.367 1 93.44 131 TRP A C 1
ATOM 940 O O . TRP A 1 131 ? 8.18 -6.41 -10.977 1 93.44 131 TRP A O 1
ATOM 950 N N . LEU A 1 132 ? 8.117 -8.242 -12.211 1 96.5 132 LEU A N 1
ATOM 951 C CA . LEU A 1 132 ? 6.777 -7.965 -12.727 1 96.5 132 LEU A CA 1
ATOM 952 C C . LEU A 1 132 ? 5.73 -8.141 -11.633 1 96.5 132 LEU A C 1
ATOM 954 O O . LEU A 1 132 ? 4.848 -7.289 -11.477 1 96.5 132 LEU A O 1
ATOM 958 N N . VAL A 1 133 ? 5.887 -9.18 -10.867 1 97.5 133 VAL A N 1
ATOM 959 C CA . VAL A 1 133 ? 4.98 -9.453 -9.758 1 97.5 133 VAL A CA 1
ATOM 960 C C . VAL A 1 133 ? 5.09 -8.344 -8.711 1 97.5 133 VAL A C 1
ATOM 962 O O . VAL A 1 133 ? 4.078 -7.863 -8.195 1 97.5 133 VAL A O 1
ATOM 965 N N . ALA A 1 134 ? 6.289 -7.895 -8.445 1 95.44 134 ALA A N 1
ATOM 966 C CA . ALA A 1 134 ? 6.5 -6.773 -7.527 1 95.44 134 ALA A CA 1
ATOM 967 C C . ALA A 1 134 ? 5.859 -5.496 -8.07 1 95.44 134 ALA A C 1
ATOM 969 O O . ALA A 1 134 ? 5.289 -4.715 -7.305 1 95.44 134 ALA A O 1
ATOM 970 N N . GLY A 1 135 ? 6.008 -5.305 -9.367 1 96 135 GLY A N 1
ATOM 971 C CA . GLY A 1 135 ? 5.355 -4.172 -10 1 96 135 GLY A CA 1
ATOM 972 C C . GLY A 1 135 ? 3.844 -4.203 -9.859 1 96 135 GLY A C 1
ATOM 973 O O . GLY A 1 135 ? 3.217 -3.17 -9.617 1 96 135 GLY A O 1
ATOM 974 N N . CYS A 1 136 ? 3.252 -5.375 -10.008 1 97.62 136 CYS A N 1
ATOM 975 C CA . CYS A 1 136 ? 1.815 -5.543 -9.82 1 97.62 136 CYS A CA 1
ATOM 976 C C . CYS A 1 136 ? 1.4 -5.145 -8.406 1 97.62 136 CYS A C 1
ATOM 978 O O . CYS A 1 136 ? 0.445 -4.387 -8.227 1 97.62 136 CYS A O 1
ATOM 980 N N . LEU A 1 137 ? 2.146 -5.664 -7.48 1 97.31 137 LEU A N 1
ATOM 981 C CA . LEU A 1 137 ? 1.867 -5.332 -6.086 1 97.31 137 LEU A CA 1
ATOM 982 C C . LEU A 1 137 ? 1.973 -3.83 -5.852 1 97.31 137 LEU A C 1
ATOM 984 O O . LEU A 1 137 ? 1.08 -3.229 -5.25 1 97.31 137 LEU A O 1
ATOM 988 N N . GLY A 1 138 ? 3.029 -3.26 -6.352 1 97.25 138 GLY A N 1
ATOM 989 C CA . GLY A 1 138 ? 3.277 -1.839 -6.176 1 97.25 138 GLY A CA 1
ATOM 990 C C . GLY A 1 138 ? 2.166 -0.966 -6.73 1 97.25 138 GLY A C 1
ATOM 991 O O . GLY A 1 138 ? 1.631 -0.11 -6.023 1 97.25 138 GLY A O 1
ATOM 992 N N . VAL A 1 139 ? 1.804 -1.207 -7.961 1 97.56 139 VAL A N 1
ATOM 993 C CA . VAL A 1 139 ? 0.823 -0.341 -8.602 1 97.56 139 VAL A CA 1
ATOM 994 C C . VAL A 1 139 ? -0.548 -0.547 -7.965 1 97.56 139 VAL A C 1
ATOM 996 O O . VAL A 1 139 ? -1.309 0.408 -7.789 1 97.56 139 VAL A O 1
ATOM 999 N N . THR A 1 140 ? -0.854 -1.74 -7.602 1 97.75 140 THR A N 1
ATOM 1000 C CA . THR A 1 140 ? -2.145 -2.055 -6.996 1 97.75 140 THR A CA 1
ATOM 1001 C C . THR A 1 140 ? -2.264 -1.418 -5.617 1 97.75 140 THR A C 1
ATOM 1003 O O . THR A 1 140 ? -3.264 -0.761 -5.312 1 97.75 140 THR A O 1
ATOM 1006 N N . TRP A 1 141 ? -1.252 -1.635 -4.812 1 98.38 141 TRP A N 1
ATOM 1007 C CA . TRP A 1 141 ? -1.321 -1.125 -3.445 1 98.38 141 TRP A CA 1
ATOM 1008 C C . TRP A 1 141 ? -1.207 0.395 -3.424 1 98.38 141 TRP A C 1
ATOM 1010 O O . TRP A 1 141 ? -1.802 1.058 -2.57 1 98.38 141 TRP A O 1
ATOM 1020 N N . LEU A 1 142 ? -0.434 0.94 -4.363 1 98.5 142 LEU A N 1
ATOM 1021 C CA . LEU A 1 142 ? -0.39 2.395 -4.477 1 98.5 142 LEU A CA 1
ATOM 1022 C C . LEU A 1 142 ? -1.755 2.949 -4.867 1 98.5 142 LEU A C 1
ATOM 1024 O O . LEU A 1 142 ? -2.178 3.986 -4.352 1 98.5 142 LEU A O 1
ATOM 1028 N N . HIS A 1 143 ? -2.426 2.277 -5.797 1 98.5 143 HIS A N 1
ATOM 1029 C CA . HIS A 1 143 ? -3.771 2.641 -6.227 1 98.5 143 HIS A CA 1
ATOM 1030 C C . HIS A 1 143 ? -4.719 2.738 -5.035 1 98.5 143 HIS A C 1
ATOM 1032 O O . HIS A 1 143 ? -5.41 3.746 -4.867 1 98.5 143 HIS A O 1
ATOM 1038 N N . GLU A 1 144 ? -4.734 1.752 -4.199 1 98.25 144 GLU A N 1
ATOM 1039 C CA . GLU A 1 144 ? -5.629 1.714 -3.049 1 98.25 144 GLU A CA 1
ATOM 1040 C C . GLU A 1 144 ? -5.199 2.715 -1.981 1 98.25 144 GLU A C 1
ATOM 1042 O O . GLU A 1 144 ? -6.039 3.316 -1.31 1 98.25 144 GLU A O 1
ATOM 1047 N N . TYR A 1 145 ? -3.908 2.902 -1.868 1 98.62 145 TYR A N 1
ATOM 1048 C CA . TYR A 1 145 ? -3.373 3.844 -0.894 1 98.62 145 TYR A CA 1
ATOM 1049 C C . TYR A 1 145 ? -3.723 5.277 -1.272 1 98.62 145 TYR A C 1
ATOM 1051 O O . TYR A 1 145 ? -4.133 6.07 -0.42 1 98.62 145 TYR A O 1
ATOM 1059 N N . VAL A 1 146 ? -3.562 5.598 -2.498 1 98.56 146 VAL A N 1
ATOM 1060 C CA . VAL A 1 146 ? -3.883 6.938 -2.98 1 98.56 146 VAL A CA 1
ATOM 1061 C C . VAL A 1 146 ? -5.363 7.23 -2.748 1 98.56 146 VAL A C 1
ATOM 1063 O O . VAL A 1 146 ? -5.723 8.328 -2.312 1 98.56 146 VAL A O 1
ATOM 1066 N N . ARG A 1 147 ? -6.191 6.297 -3.029 1 98.06 147 ARG A N 1
ATOM 1067 C CA . ARG A 1 147 ? -7.617 6.496 -2.789 1 98.06 147 ARG A CA 1
ATOM 1068 C C . ARG A 1 147 ? -7.891 6.754 -1.312 1 98.06 147 ARG A C 1
ATOM 1070 O O . ARG A 1 147 ? -8.672 7.645 -0.968 1 98.06 147 ARG A O 1
ATOM 1077 N N . ALA A 1 148 ? -7.266 5.93 -0.455 1 97.81 148 ALA A N 1
ATOM 1078 C CA . ALA A 1 148 ? -7.449 6.113 0.982 1 97.81 148 ALA A CA 1
ATOM 1079 C C . ALA A 1 148 ? -6.965 7.492 1.426 1 97.81 148 ALA A C 1
ATOM 1081 O O . ALA A 1 148 ? -7.641 8.18 2.197 1 97.81 148 ALA A O 1
ATOM 1082 N N . ARG A 1 149 ? -5.828 7.895 0.917 1 98.06 149 ARG A N 1
ATOM 1083 C CA . ARG A 1 149 ? -5.262 9.188 1.296 1 98.06 149 ARG A CA 1
ATOM 1084 C C . ARG A 1 149 ? -6.113 10.336 0.764 1 98.06 149 ARG A C 1
ATOM 1086 O O . ARG A 1 149 ? -6.23 11.375 1.41 1 98.06 149 ARG A O 1
ATOM 1093 N N . ALA A 1 150 ? -6.621 10.141 -0.414 1 98.31 150 ALA A N 1
ATOM 1094 C CA . ALA A 1 150 ? -7.508 11.156 -0.971 1 98.31 150 ALA A CA 1
ATOM 1095 C C . ALA A 1 150 ? -8.758 11.328 -0.107 1 98.31 150 ALA A C 1
ATOM 1097 O O . ALA A 1 150 ? -9.219 12.453 0.11 1 98.31 150 ALA A O 1
ATOM 1098 N N . THR A 1 151 ? -9.281 10.258 0.355 1 96.69 151 THR A N 1
ATOM 1099 C CA . THR A 1 151 ? -10.438 10.312 1.241 1 96.69 151 THR A CA 1
ATOM 1100 C C . THR A 1 151 ? -10.094 11.031 2.541 1 96.69 151 THR A C 1
ATOM 1102 O O . THR A 1 151 ? -10.859 11.875 3.016 1 96.69 151 THR A O 1
ATOM 1105 N N . VAL A 1 152 ? -8.938 10.742 3.115 1 95.25 152 VAL A N 1
ATOM 1106 C CA . VAL A 1 152 ? -8.469 11.406 4.328 1 95.25 152 VAL A CA 1
ATOM 1107 C C . VAL A 1 152 ? -8.328 12.906 4.082 1 95.25 152 VAL A C 1
ATOM 1109 O O . VAL A 1 152 ? -8.609 13.719 4.965 1 95.25 152 VAL A O 1
ATOM 1112 N N . ALA A 1 153 ? -7.98 13.211 2.836 1 95.75 153 ALA A N 1
ATOM 1113 C CA . ALA A 1 153 ? -7.75 14.609 2.473 1 95.75 153 ALA A CA 1
ATOM 1114 C C . ALA A 1 153 ? -9.062 15.328 2.197 1 95.75 153 ALA A C 1
ATOM 1116 O O . ALA A 1 153 ? -9.078 16.547 1.98 1 95.75 153 ALA A O 1
ATOM 1117 N N . GLY A 1 154 ? -10.164 14.547 2.117 1 94.94 154 GLY A N 1
ATOM 1118 C CA . GLY A 1 154 ? -11.461 15.203 2.025 1 94.94 154 GLY A CA 1
ATOM 1119 C C . GLY A 1 154 ? -12.203 14.891 0.739 1 94.94 154 GLY A C 1
ATOM 1120 O O . GLY A 1 154 ? -13.227 15.508 0.439 1 94.94 154 GLY A O 1
ATOM 1121 N N . MET A 1 155 ? -11.625 14.086 -0.108 1 94.19 155 MET A N 1
ATOM 1122 C CA . MET A 1 155 ? -12.359 13.664 -1.297 1 94.19 155 MET A CA 1
ATOM 1123 C C . MET A 1 155 ? -13.672 12.977 -0.913 1 94.19 155 MET A C 1
ATOM 1125 O O . MET A 1 155 ? -13.672 12.047 -0.108 1 94.19 155 MET A O 1
ATOM 1129 N N . GLU A 1 156 ? -14.68 13.602 -1.599 1 87.19 156 GLU A N 1
ATOM 1130 C CA . GLU A 1 156 ? -16 13.055 -1.326 1 87.19 156 GLU A CA 1
ATOM 1131 C C . GLU A 1 156 ? -16.344 11.914 -2.279 1 87.19 156 GLU A C 1
ATOM 1133 O O . GLU A 1 156 ? -16.047 11.984 -3.475 1 87.19 156 GLU A O 1
ATOM 1138 N N . GLY A 1 157 ? -16.422 10.656 -1.856 1 81.75 157 GLY A N 1
ATOM 1139 C CA . GLY A 1 157 ? -16.766 9.516 -2.688 1 81.75 157 GLY A CA 1
ATOM 1140 C C . GLY A 1 157 ? -15.586 8.648 -3.055 1 81.75 157 GLY A C 1
ATOM 1141 O O . GLY A 1 157 ? -14.523 8.742 -2.428 1 81.75 157 GLY A O 1
ATOM 1142 N N . ILE A 1 158 ? -15.789 7.98 -4.219 1 85.62 158 ILE A N 1
ATOM 1143 C CA . ILE A 1 158 ? -14.781 6.973 -4.523 1 85.62 158 ILE A CA 1
ATOM 1144 C C . ILE A 1 158 ? -13.797 7.523 -5.551 1 85.62 158 ILE A C 1
ATOM 1146 O O . ILE A 1 158 ? -12.812 6.863 -5.891 1 85.62 158 ILE A O 1
ATOM 1150 N N . GLY A 1 159 ? -14.031 8.828 -6.086 1 85.44 159 GLY A N 1
ATOM 1151 C CA . GLY A 1 159 ? -13.188 9.406 -7.113 1 85.44 159 GLY A CA 1
ATOM 1152 C C . GLY A 1 159 ? -13.523 8.914 -8.508 1 85.44 159 GLY A C 1
ATOM 1153 O O . GLY A 1 159 ? -14.219 9.594 -9.266 1 85.44 159 GLY A O 1
ATOM 1154 N N . ALA A 1 160 ? -13.125 7.629 -8.797 1 89.19 160 ALA A N 1
ATOM 1155 C CA . ALA A 1 160 ? -13.406 7 -10.086 1 89.19 160 ALA A CA 1
ATOM 1156 C C . ALA A 1 160 ? -13.461 5.48 -9.953 1 89.19 160 ALA A C 1
ATOM 1158 O O . ALA A 1 160 ? -12.727 4.895 -9.156 1 89.19 160 ALA A O 1
ATOM 1159 N N . VAL A 1 161 ? -14.352 4.914 -10.664 1 90.31 161 VAL A N 1
ATOM 1160 C CA . VAL A 1 161 ? -14.289 3.471 -10.883 1 90.31 161 VAL A CA 1
ATOM 1161 C C . VAL A 1 161 ? -13.297 3.162 -12 1 90.31 161 VAL A C 1
ATOM 1163 O O . VAL A 1 161 ? -13.523 3.52 -13.164 1 90.31 161 VAL A O 1
ATOM 1166 N N . THR A 1 162 ? -12.242 2.486 -11.625 1 94.88 162 THR A N 1
ATOM 1167 C CA . THR A 1 162 ? -11.18 2.264 -12.602 1 94.88 162 THR A CA 1
ATOM 1168 C C . THR A 1 162 ? -11.211 0.826 -13.109 1 94.88 162 THR A C 1
ATOM 1170 O O . THR A 1 162 ? -11.922 -0.018 -12.57 1 94.88 162 THR A O 1
ATOM 1173 N N . VAL A 1 163 ? -10.453 0.582 -14.109 1 93.62 163 VAL A N 1
ATOM 1174 C CA . VAL A 1 163 ? -10.367 -0.744 -14.719 1 93.62 163 VAL A CA 1
ATOM 1175 C C . VAL A 1 163 ? -9.57 -1.678 -13.812 1 93.62 163 VAL A C 1
ATOM 1177 O O . VAL A 1 163 ? -9.492 -2.883 -14.062 1 93.62 163 VAL A O 1
ATOM 1180 N N . ALA A 1 164 ? -9 -1.147 -12.773 1 93.88 164 ALA A N 1
ATOM 1181 C CA . ALA A 1 164 ? -8.102 -1.931 -11.93 1 93.88 164 ALA A CA 1
ATOM 1182 C C . ALA A 1 164 ? -8.727 -2.188 -10.562 1 93.88 164 ALA A C 1
ATOM 1184 O O . ALA A 1 164 ? -8.016 -2.447 -9.586 1 93.88 164 ALA A O 1
ATOM 1185 N N . GLU A 1 165 ? -10.039 -2.148 -10.555 1 95.06 165 GLU A N 1
ATOM 1186 C CA . GLU A 1 165 ? -10.695 -2.402 -9.273 1 95.06 165 GLU A CA 1
ATOM 1187 C C . GLU A 1 165 ? -10.555 -3.869 -8.867 1 95.06 165 GLU A C 1
ATOM 1189 O O . GLU A 1 165 ? -10.148 -4.707 -9.672 1 95.06 165 GLU A O 1
ATOM 1194 N N . ARG A 1 166 ? -10.875 -4.098 -7.66 1 94.81 166 ARG A N 1
ATOM 1195 C CA . ARG A 1 166 ? -10.648 -5.414 -7.074 1 94.81 166 ARG A CA 1
ATOM 1196 C C . ARG A 1 166 ? -11.383 -6.496 -7.855 1 94.81 166 ARG A C 1
ATOM 1198 O O . ARG A 1 166 ? -10.844 -7.578 -8.094 1 94.81 166 ARG A O 1
ATOM 1205 N N . PRO A 1 167 ? -12.656 -6.336 -8.32 1 94 167 PRO A N 1
ATOM 1206 C CA . PRO A 1 167 ? -13.305 -7.398 -9.086 1 94 167 PRO A CA 1
ATOM 1207 C C . PRO A 1 167 ? -12.516 -7.789 -10.336 1 94 167 PRO A C 1
ATOM 1209 O O . PRO A 1 167 ? -12.453 -8.969 -10.688 1 94 167 PRO A O 1
ATOM 1212 N N . THR A 1 168 ? -11.953 -6.816 -11.008 1 96.88 168 THR A N 1
ATOM 1213 C CA . THR A 1 168 ? -11.133 -7.098 -12.18 1 96.88 168 THR A CA 1
ATOM 1214 C C . THR A 1 168 ? -9.914 -7.938 -11.789 1 96.88 168 THR A C 1
ATOM 1216 O O . THR A 1 168 ? -9.57 -8.898 -12.484 1 96.88 168 THR A O 1
ATOM 1219 N N . ARG A 1 169 ? -9.289 -7.598 -10.719 1 98.19 169 ARG A N 1
ATOM 1220 C CA . ARG A 1 169 ? -8.102 -8.32 -10.266 1 98.19 169 ARG A CA 1
ATOM 1221 C C . ARG A 1 169 ? -8.461 -9.742 -9.836 1 98.19 169 ARG A C 1
ATOM 1223 O O . ARG A 1 169 ? -7.684 -10.672 -10.055 1 98.19 169 ARG A O 1
ATOM 1230 N N . VAL A 1 170 ? -9.602 -9.891 -9.234 1 98 170 VAL A N 1
ATOM 1231 C CA . VAL A 1 170 ? -10.094 -11.211 -8.867 1 98 170 VAL A CA 1
ATOM 1232 C C . VAL A 1 170 ? -10.281 -12.062 -10.125 1 98 170 VAL A C 1
ATOM 1234 O O . VAL A 1 170 ? -9.781 -13.188 -10.195 1 98 170 VAL A O 1
ATOM 1237 N N . LEU A 1 171 ? -10.945 -11.516 -11.07 1 97.94 171 LEU A N 1
ATOM 1238 C CA . LEU A 1 171 ? -11.219 -12.242 -12.305 1 97.94 171 LEU A CA 1
ATOM 1239 C C . LEU A 1 171 ? -9.922 -12.562 -13.039 1 97.94 171 LEU A C 1
ATOM 1241 O O . LEU A 1 171 ? -9.758 -13.664 -13.562 1 97.94 171 LEU A O 1
ATOM 1245 N N . LEU A 1 172 ? -9.094 -11.57 -13.086 1 98.5 172 LEU A N 1
ATOM 1246 C CA . LEU A 1 172 ? -7.809 -11.766 -13.742 1 98.5 172 LEU A CA 1
ATOM 1247 C C . LEU A 1 172 ? -7.035 -12.914 -13.102 1 98.5 172 LEU A C 1
ATOM 1249 O O . LEU A 1 172 ? -6.457 -13.75 -13.805 1 98.5 172 LEU A O 1
ATOM 1253 N N . THR A 1 173 ? -7.004 -12.938 -11.789 1 98.69 173 THR A N 1
ATOM 1254 C CA . THR A 1 173 ? -6.293 -13.992 -11.086 1 98.69 173 THR A CA 1
ATOM 1255 C C . THR A 1 173 ? -6.965 -15.344 -11.312 1 98.69 173 THR A C 1
ATOM 1257 O O . THR A 1 173 ? -6.289 -16.344 -11.578 1 98.69 173 THR A O 1
ATOM 1260 N N . LEU A 1 174 ? -8.281 -15.359 -11.188 1 98.62 174 LEU A N 1
ATOM 1261 C CA . LEU A 1 174 ? -9.07 -16.578 -11.375 1 98.62 174 LEU A CA 1
ATOM 1262 C C . LEU A 1 174 ? -8.812 -17.172 -12.75 1 98.62 174 LEU A C 1
ATOM 1264 O O . LEU A 1 174 ? -8.391 -18.328 -12.859 1 98.62 174 LEU A O 1
ATOM 1268 N N . PHE A 1 175 ? -8.961 -16.422 -13.75 1 98.62 175 PHE A N 1
ATOM 1269 C CA . PHE A 1 175 ? -8.836 -16.922 -15.109 1 98.62 175 PHE A CA 1
ATOM 1270 C C . PHE A 1 175 ? -7.375 -17.156 -15.477 1 98.62 175 PHE A C 1
ATOM 1272 O O . PHE A 1 175 ? -7.059 -18.031 -16.281 1 98.62 175 PHE A O 1
ATOM 1279 N N . GLY A 1 176 ? -6.488 -16.297 -14.906 1 98.75 176 GLY A N 1
ATOM 1280 C CA . GLY A 1 176 ? -5.07 -16.547 -15.094 1 98.75 176 GLY A CA 1
ATOM 1281 C C . GLY A 1 176 ? -4.629 -17.906 -14.578 1 98.75 176 GLY A C 1
ATOM 1282 O O . GLY A 1 176 ? -3.908 -18.625 -15.266 1 98.75 176 GLY A O 1
ATOM 1283 N N . LEU A 1 177 ? -5.066 -18.25 -13.414 1 98.69 177 LEU A N 1
ATOM 1284 C CA . LEU A 1 177 ? -4.711 -19.547 -12.828 1 98.69 177 LEU A CA 1
ATOM 1285 C C . LEU A 1 177 ? -5.336 -20.688 -13.609 1 98.69 177 LEU A C 1
ATOM 1287 O O . LEU A 1 177 ? -4.715 -21.734 -13.789 1 98.69 177 LEU A O 1
ATOM 1291 N N . LEU A 1 178 ? -6.602 -20.516 -14.055 1 98.56 178 LEU A N 1
ATOM 1292 C CA . LEU A 1 178 ? -7.23 -21.516 -14.898 1 98.56 178 LEU A CA 1
ATOM 1293 C C . LEU A 1 178 ? -6.426 -21.734 -16.172 1 98.56 178 LEU A C 1
ATOM 1295 O O . LEU A 1 178 ? -6.199 -22.875 -16.594 1 98.56 178 LEU A O 1
ATOM 1299 N N . ALA A 1 179 ? -6.027 -20.625 -16.75 1 98.5 179 ALA A N 1
ATOM 1300 C CA . ALA A 1 179 ? -5.25 -20.688 -17.984 1 98.5 179 ALA A CA 1
ATOM 1301 C C . ALA A 1 179 ? -3.932 -21.422 -17.75 1 98.5 179 ALA A C 1
ATOM 1303 O O . ALA A 1 179 ? -3.475 -22.172 -18.625 1 98.5 179 ALA A O 1
ATOM 1304 N N . VAL A 1 180 ? -3.316 -21.156 -16.641 1 98.31 180 VAL A N 1
ATOM 1305 C CA . VAL A 1 180 ? -2.074 -21.859 -16.312 1 98.31 180 VAL A CA 1
ATOM 1306 C C . VAL A 1 180 ? -2.332 -23.359 -16.219 1 98.31 180 VAL A C 1
ATOM 1308 O O . VAL A 1 180 ? -1.525 -24.172 -16.688 1 98.31 180 VAL A O 1
ATOM 1311 N N . GLY A 1 181 ? -3.416 -23.734 -15.547 1 97.5 181 GLY A N 1
ATOM 1312 C CA . GLY A 1 181 ? -3.789 -25.141 -15.469 1 97.5 181 GLY A CA 1
ATOM 1313 C C . GLY A 1 181 ? -3.984 -25.781 -16.828 1 97.5 181 GLY A C 1
ATOM 1314 O O . GLY A 1 181 ? -3.531 -26.906 -17.062 1 97.5 181 GLY A O 1
ATOM 1315 N N . VAL A 1 182 ? -4.66 -25.094 -17.688 1 97 182 VAL A N 1
ATOM 1316 C CA . VAL A 1 182 ? -4.891 -25.594 -19.047 1 97 182 VAL A CA 1
ATOM 1317 C C . VAL A 1 182 ? -3.559 -25.75 -19.766 1 97 182 VAL A C 1
ATOM 1319 O O . VAL A 1 182 ? -3.324 -26.766 -20.438 1 97 182 VAL A O 1
ATOM 1322 N N . ALA A 1 183 ? -2.734 -24.75 -19.641 1 96.88 183 ALA A N 1
ATOM 1323 C CA . ALA A 1 183 ? -1.415 -24.828 -20.266 1 96.88 183 ALA A CA 1
ATOM 1324 C C . ALA A 1 183 ? -0.64 -26.047 -19.766 1 96.88 183 ALA A C 1
ATOM 1326 O O . ALA A 1 183 ? 0.067 -26.688 -20.547 1 96.88 183 ALA A O 1
ATOM 1327 N N . ALA A 1 184 ? -0.759 -26.281 -18.516 1 96.31 184 ALA A N 1
ATOM 1328 C CA . ALA A 1 184 ? -0.06 -27.422 -17.922 1 96.31 184 ALA A CA 1
ATOM 1329 C C . ALA A 1 184 ? -0.474 -28.734 -18.594 1 96.31 184 ALA A C 1
ATOM 1331 O O . ALA A 1 184 ? 0.333 -29.656 -18.734 1 96.31 184 ALA A O 1
ATOM 1332 N N . LEU A 1 185 ? -1.658 -28.797 -19.062 1 94.38 185 LEU A N 1
ATOM 1333 C CA . LEU A 1 185 ? -2.211 -30 -19.672 1 94.38 185 LEU A CA 1
ATOM 1334 C C . LEU A 1 185 ? -1.872 -30.062 -21.172 1 94.38 185 LEU A C 1
ATOM 1336 O O . LEU A 1 185 ? -1.527 -31.125 -21.688 1 94.38 185 LEU A O 1
ATOM 1340 N N . VAL A 1 186 ? -1.896 -28.984 -21.844 1 95.25 186 VAL A N 1
ATOM 1341 C CA . VAL A 1 186 ? -1.877 -29.031 -23.297 1 95.25 186 VAL A CA 1
ATOM 1342 C C . VAL A 1 186 ? -0.528 -28.531 -23.812 1 95.25 186 VAL A C 1
ATOM 1344 O O . VAL A 1 186 ? -0.099 -28.906 -24.906 1 95.25 186 VAL A O 1
ATOM 1347 N N . ALA A 1 187 ? 0.119 -27.625 -23.141 1 94.88 187 ALA A N 1
ATOM 1348 C CA . ALA A 1 187 ? 1.393 -27.047 -23.531 1 94.88 187 ALA A CA 1
ATOM 1349 C C . ALA A 1 187 ? 2.24 -26.672 -22.328 1 94.88 187 ALA A C 1
ATOM 1351 O O . ALA A 1 187 ? 2.479 -25.5 -22.062 1 94.88 187 ALA A O 1
ATOM 1352 N N . PRO A 1 188 ? 2.75 -27.625 -21.688 1 91.56 188 PRO A N 1
ATOM 1353 C CA . PRO A 1 188 ? 3.428 -27.438 -20.406 1 91.56 188 PRO A CA 1
ATOM 1354 C C . PRO A 1 188 ? 4.574 -26.438 -20.5 1 91.56 188 PRO A C 1
ATOM 1356 O O . PRO A 1 188 ? 4.879 -25.75 -19.516 1 91.56 188 PRO A O 1
ATOM 1359 N N . ALA A 1 189 ? 5.129 -26.297 -21.609 1 93.81 189 ALA A N 1
ATOM 1360 C CA . ALA A 1 189 ? 6.25 -25.375 -21.781 1 93.81 189 ALA A CA 1
ATOM 1361 C C . ALA A 1 189 ? 5.789 -23.922 -21.656 1 93.81 189 ALA A C 1
ATOM 1363 O O . ALA A 1 189 ? 6.609 -23.016 -21.484 1 93.81 189 ALA A O 1
ATOM 1364 N N . HIS A 1 190 ? 4.477 -23.703 -21.688 1 94.94 190 HIS A N 1
ATOM 1365 C CA . HIS A 1 190 ? 3.963 -22.344 -21.734 1 94.94 190 HIS A CA 1
ATOM 1366 C C . HIS A 1 190 ? 3.334 -21.938 -20.422 1 94.94 190 HIS A C 1
ATOM 1368 O O . HIS A 1 190 ? 2.723 -20.859 -20.312 1 94.94 190 HIS A O 1
ATOM 1374 N N . THR A 1 191 ? 3.467 -22.766 -19.438 1 95.31 191 THR A N 1
ATOM 1375 C CA . THR A 1 191 ? 2.871 -22.422 -18.141 1 95.31 191 THR A CA 1
ATOM 1376 C C . THR A 1 191 ? 3.457 -21.125 -17.594 1 95.31 191 THR A C 1
ATOM 1378 O O . THR A 1 191 ? 2.719 -20.25 -17.156 1 95.31 191 THR A O 1
ATOM 1381 N N . GLY A 1 192 ? 4.734 -20.984 -17.641 1 96.56 192 GLY A N 1
ATOM 1382 C CA . GLY A 1 192 ? 5.387 -19.766 -17.188 1 96.56 192 GLY A CA 1
ATOM 1383 C C . GLY A 1 192 ? 4.969 -18.547 -17.984 1 96.56 192 GLY A C 1
ATOM 1384 O O . GLY A 1 192 ? 4.742 -17.484 -17.406 1 96.56 192 GLY A O 1
ATOM 1385 N N . THR A 1 193 ? 4.887 -18.75 -19.25 1 97.69 193 THR A N 1
ATOM 1386 C CA . THR A 1 193 ? 4.449 -17.672 -20.125 1 97.69 193 THR A CA 1
ATOM 1387 C C . THR A 1 193 ? 3.029 -17.234 -19.781 1 97.69 193 THR A C 1
ATOM 1389 O O . THR A 1 193 ? 2.729 -16.047 -19.766 1 97.69 193 THR A O 1
ATOM 1392 N N . THR A 1 194 ? 2.219 -18.172 -19.531 1 98.19 194 THR A N 1
ATOM 1393 C CA . THR A 1 194 ? 0.835 -17.875 -19.188 1 98.19 194 THR A CA 1
ATOM 1394 C C . THR A 1 194 ? 0.765 -17.078 -17.891 1 98.19 194 THR A C 1
ATOM 1396 O O . THR A 1 194 ? 0.03 -16.094 -17.797 1 98.19 194 THR A O 1
ATOM 1399 N N . ALA A 1 195 ? 1.511 -17.453 -16.906 1 98.5 195 ALA A N 1
ATOM 1400 C CA . ALA A 1 195 ? 1.586 -16.703 -15.648 1 98.5 195 ALA A CA 1
ATOM 1401 C C . ALA A 1 195 ? 2.131 -15.297 -15.883 1 98.5 195 ALA A C 1
ATOM 1403 O O . ALA A 1 195 ? 1.629 -14.328 -15.305 1 98.5 195 ALA A O 1
ATOM 1404 N N . THR A 1 196 ? 3.092 -15.211 -16.734 1 98.62 196 THR A N 1
ATOM 1405 C CA . THR A 1 196 ? 3.719 -13.93 -17.047 1 98.62 196 THR A CA 1
ATOM 1406 C C . THR A 1 196 ? 2.734 -13 -17.734 1 98.62 196 THR A C 1
ATOM 1408 O O . THR A 1 196 ? 2.65 -11.812 -17.406 1 98.62 196 THR A O 1
ATOM 1411 N N . VAL A 1 197 ? 1.999 -13.523 -18.656 1 98.69 197 VAL A N 1
ATOM 1412 C CA . VAL A 1 197 ? 1.01 -12.727 -19.375 1 98.69 197 VAL A CA 1
ATOM 1413 C C . VAL A 1 197 ? -0.059 -12.234 -18.406 1 98.69 197 VAL A C 1
ATOM 1415 O O . VAL A 1 197 ? -0.47 -11.07 -18.453 1 98.69 197 VAL A O 1
ATOM 1418 N N . THR A 1 198 ? -0.485 -13.07 -17.531 1 98.69 198 THR A N 1
ATOM 1419 C CA . THR A 1 198 ? -1.461 -12.688 -16.516 1 98.69 198 THR A CA 1
ATOM 1420 C C . THR A 1 198 ? -0.938 -11.531 -15.68 1 98.69 198 THR A C 1
ATOM 1422 O O . THR A 1 198 ? -1.638 -10.531 -15.484 1 98.69 198 THR A O 1
ATOM 1425 N N . ALA A 1 199 ? 0.256 -11.648 -15.227 1 98.62 199 ALA A N 1
ATOM 1426 C CA . ALA A 1 199 ? 0.871 -10.594 -14.422 1 98.62 199 ALA A CA 1
ATOM 1427 C C . ALA A 1 199 ? 1.04 -9.312 -15.227 1 98.62 199 ALA A C 1
ATOM 1429 O O . ALA A 1 199 ? 0.839 -8.211 -14.711 1 98.62 199 ALA A O 1
ATOM 1430 N N . ALA A 1 200 ? 1.426 -9.453 -16.484 1 98.75 200 ALA A N 1
ATOM 1431 C CA . ALA A 1 200 ? 1.62 -8.281 -17.344 1 98.75 200 ALA A CA 1
ATOM 1432 C C . ALA A 1 200 ? 0.311 -7.52 -17.531 1 98.75 200 ALA A C 1
ATOM 1434 O O . ALA A 1 200 ? 0.289 -6.289 -17.484 1 98.75 200 ALA A O 1
ATOM 1435 N N . VAL A 1 201 ? -0.726 -8.234 -17.75 1 98.81 201 VAL A N 1
ATOM 1436 C CA . VAL A 1 201 ? -2.035 -7.605 -17.891 1 98.81 201 VAL A CA 1
ATOM 1437 C C . VAL A 1 201 ? -2.438 -6.934 -16.578 1 98.81 201 VAL A C 1
ATOM 1439 O O . VAL A 1 201 ? -2.965 -5.816 -16.578 1 98.81 201 VAL A O 1
ATOM 1442 N N . TRP A 1 202 ? -2.189 -7.598 -15.477 1 98.75 202 TRP A N 1
ATOM 1443 C CA . TRP A 1 202 ? -2.432 -7.027 -14.156 1 98.75 202 TRP A CA 1
ATOM 1444 C C . TRP A 1 202 ? -1.699 -5.699 -13.992 1 98.75 202 TRP A C 1
ATOM 1446 O O . TRP A 1 202 ? -2.301 -4.695 -13.609 1 98.75 202 TRP A O 1
ATOM 1456 N N . ALA A 1 203 ? -0.456 -5.68 -14.328 1 98.44 203 ALA A N 1
ATOM 1457 C CA . ALA A 1 203 ? 0.36 -4.477 -14.195 1 98.44 203 ALA A CA 1
ATOM 1458 C C . ALA A 1 203 ? -0.144 -3.365 -15.109 1 98.44 203 ALA A C 1
ATOM 1460 O O . ALA A 1 203 ? -0.199 -2.201 -14.711 1 98.44 203 ALA A O 1
ATOM 1461 N N . ALA A 1 204 ? -0.482 -3.746 -16.297 1 98.69 204 ALA A N 1
ATOM 1462 C CA . ALA A 1 204 ? -0.967 -2.768 -17.266 1 98.69 204 ALA A CA 1
ATOM 1463 C C . ALA A 1 204 ? -2.283 -2.146 -16.812 1 98.69 204 ALA A C 1
ATOM 1465 O O . ALA A 1 204 ? -2.438 -0.923 -16.828 1 98.69 204 ALA A O 1
ATOM 1466 N N . LEU A 1 205 ? -3.213 -2.963 -16.406 1 98.56 205 LEU A N 1
ATOM 1467 C CA . LEU A 1 205 ? -4.496 -2.471 -15.914 1 98.56 205 LEU A CA 1
ATOM 1468 C C . LEU A 1 205 ? -4.312 -1.659 -14.641 1 98.56 205 LEU A C 1
ATOM 1470 O O . LEU A 1 205 ? -4.977 -0.637 -14.445 1 98.56 205 LEU A O 1
ATOM 1474 N N . GLY A 1 206 ? -3.441 -2.186 -13.742 1 98.31 206 GLY A N 1
ATOM 1475 C CA . GLY A 1 206 ? -3.143 -1.444 -12.531 1 98.31 206 GLY A CA 1
ATOM 1476 C C . GLY A 1 206 ? -2.578 -0.062 -12.797 1 98.31 206 GLY A C 1
ATOM 1477 O O . GLY A 1 206 ? -2.963 0.909 -12.141 1 98.31 206 GLY A O 1
ATOM 1478 N N . THR A 1 207 ? -1.68 0.037 -13.781 1 98.5 207 THR A N 1
ATOM 1479 C CA . THR A 1 207 ? -1.077 1.317 -14.133 1 98.5 207 THR A CA 1
ATOM 1480 C C . THR A 1 207 ? -2.119 2.256 -14.734 1 98.5 207 THR A C 1
ATOM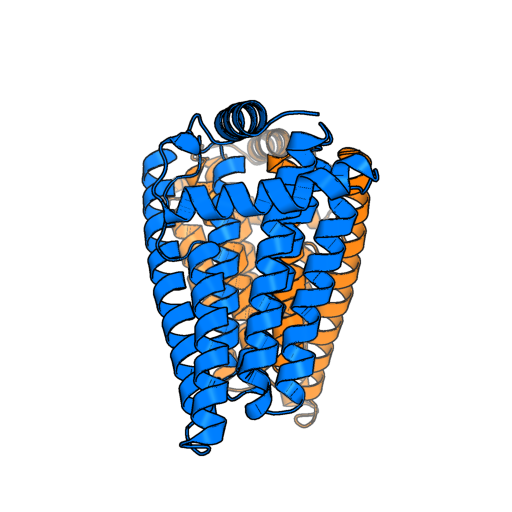 1482 O O . THR A 1 207 ? -2.184 3.434 -14.375 1 98.5 207 THR A O 1
ATOM 1485 N N . ALA A 1 208 ? -2.906 1.726 -15.594 1 98.5 208 ALA A N 1
ATOM 1486 C CA . ALA A 1 208 ? -3.98 2.516 -16.188 1 98.5 208 ALA A CA 1
ATOM 1487 C C . ALA A 1 208 ? -4.977 2.975 -15.133 1 98.5 208 ALA A C 1
ATOM 1489 O O . ALA A 1 208 ? -5.426 4.121 -15.148 1 98.5 208 ALA A O 1
ATOM 1490 N N . GLY A 1 209 ? -5.332 2.084 -14.258 1 98.25 209 GLY A N 1
ATOM 1491 C CA . GLY A 1 209 ? -6.246 2.424 -13.18 1 98.25 209 GLY A CA 1
ATOM 1492 C C . GLY A 1 209 ? -5.699 3.486 -12.242 1 98.25 209 GLY A C 1
ATOM 1493 O O . GLY A 1 209 ? -6.422 4.398 -11.844 1 98.25 209 GLY A O 1
ATOM 1494 N N . LEU A 1 210 ? -4.473 3.361 -11.883 1 98.25 210 LEU A N 1
ATOM 1495 C CA . LEU A 1 210 ? -3.836 4.352 -11.023 1 98.25 210 LEU A CA 1
ATOM 1496 C C . LEU A 1 210 ? -3.818 5.723 -11.688 1 98.25 210 LEU A C 1
ATOM 1498 O O . LEU A 1 210 ? -4.07 6.738 -11.039 1 98.25 210 LEU A O 1
ATOM 1502 N N . ALA A 1 211 ? -3.514 5.77 -12.984 1 98.31 211 ALA A N 1
ATOM 1503 C CA . ALA A 1 211 ? -3.521 7.031 -13.727 1 98.31 211 ALA A CA 1
ATOM 1504 C C . ALA A 1 211 ? -4.918 7.648 -13.742 1 98.31 211 ALA A C 1
ATOM 1506 O O . ALA A 1 211 ? -5.07 8.852 -13.508 1 98.31 211 ALA A O 1
ATOM 1507 N N . HIS A 1 212 ? -5.867 6.797 -14.039 1 98.44 212 HIS A N 1
ATOM 1508 C CA . HIS A 1 212 ? -7.25 7.254 -14.062 1 98.44 212 HIS A CA 1
ATOM 1509 C C . HIS A 1 212 ? -7.676 7.789 -12.695 1 98.44 212 HIS A C 1
ATOM 1511 O O . HIS A 1 212 ? -8.289 8.852 -12.609 1 98.44 212 HIS A O 1
ATOM 1517 N N . LEU A 1 213 ? -7.375 7.074 -11.625 1 98.06 213 LEU A N 1
ATOM 1518 C CA . LEU A 1 213 ? -7.707 7.5 -10.273 1 98.06 213 LEU A CA 1
ATOM 1519 C C . LEU A 1 213 ? -7 8.805 -9.93 1 98.06 213 LEU A C 1
ATOM 1521 O O . LEU A 1 213 ? -7.598 9.703 -9.32 1 98.06 213 LEU A O 1
ATOM 1525 N N . SER A 1 214 ? -5.727 8.898 -10.258 1 98.06 214 SER A N 1
ATOM 1526 C CA . SER A 1 214 ? -4.957 10.102 -9.953 1 98.06 214 SER A CA 1
ATOM 1527 C C . SER A 1 214 ? -5.559 11.336 -10.617 1 98.06 214 SER A C 1
ATOM 1529 O O . SER A 1 214 ? -5.641 12.398 -10.008 1 98.06 214 SER A O 1
ATOM 1531 N N . ALA A 1 215 ? -5.977 11.156 -11.852 1 97.81 215 ALA A N 1
ATOM 1532 C CA . ALA A 1 215 ? -6.633 12.266 -12.555 1 97.81 215 ALA A CA 1
ATOM 1533 C C . ALA A 1 215 ? -7.922 12.672 -11.844 1 97.81 215 ALA A C 1
ATOM 1535 O O . ALA A 1 215 ? -8.219 13.859 -11.719 1 97.81 215 ALA A O 1
ATOM 1536 N N . ALA A 1 216 ? -8.633 11.727 -11.398 1 97.31 216 ALA A N 1
ATOM 1537 C CA . ALA A 1 216 ? -9.875 12 -10.68 1 97.31 216 ALA A CA 1
ATOM 1538 C C . ALA A 1 216 ? -9.602 12.711 -9.359 1 97.31 216 ALA A C 1
ATOM 1540 O O . ALA A 1 216 ? -10.32 13.641 -8.984 1 97.31 216 ALA A O 1
ATOM 1541 N N . VAL A 1 217 ? -8.602 12.266 -8.641 1 97.69 217 VAL A N 1
ATOM 1542 C CA . VAL A 1 217 ? -8.219 12.867 -7.371 1 97.69 217 VAL A CA 1
ATOM 1543 C C . VAL A 1 217 ? -7.82 14.328 -7.59 1 97.69 217 VAL A C 1
ATOM 1545 O O . VAL A 1 217 ? -8.219 15.211 -6.828 1 97.69 217 VAL A O 1
ATOM 1548 N N . VAL A 1 218 ? -7.051 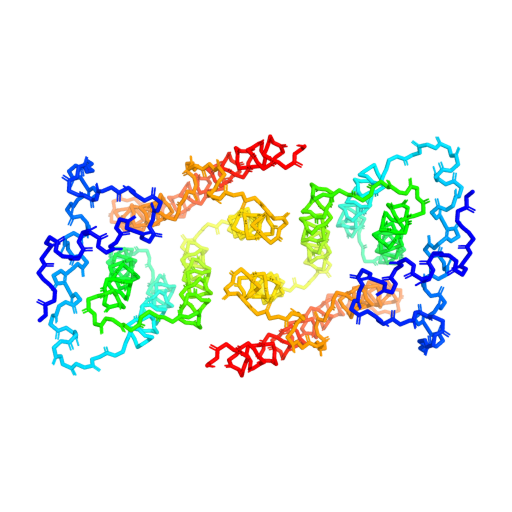14.602 -8.664 1 97.12 218 VAL A N 1
ATOM 1549 C CA . VAL A 1 218 ? -6.625 15.953 -8.992 1 97.12 218 VAL A CA 1
ATOM 1550 C C . VAL A 1 218 ? -7.844 16.828 -9.273 1 97.12 218 VAL A C 1
ATOM 1552 O O . VAL A 1 218 ? -7.938 17.953 -8.773 1 97.12 218 VAL A O 1
ATOM 1555 N N . ARG A 1 219 ? -8.766 16.312 -9.977 1 96.12 219 ARG A N 1
ATOM 1556 C CA . ARG A 1 219 ? -9.961 17.062 -10.344 1 96.12 219 ARG A CA 1
ATOM 1557 C C . ARG A 1 219 ? -10.812 17.375 -9.117 1 96.12 219 ARG A C 1
ATOM 1559 O O . ARG A 1 219 ? -11.367 18.469 -9.008 1 96.12 219 ARG A O 1
ATOM 1566 N N . GLU A 1 220 ? -10.836 16.5 -8.219 1 95.44 220 GLU A N 1
ATOM 1567 C CA . GLU A 1 220 ? -11.758 16.625 -7.09 1 95.44 220 GLU A CA 1
ATOM 1568 C C . GLU A 1 220 ? -11.133 17.438 -5.957 1 95.44 220 GLU A C 1
ATOM 1570 O O . GLU A 1 220 ? -11.852 18.047 -5.152 1 95.44 220 GLU A O 1
ATOM 1575 N N . LEU A 1 221 ? -9.867 17.422 -5.855 1 95.38 221 LEU A N 1
ATOM 1576 C CA . LEU A 1 221 ? -9.234 18.047 -4.703 1 95.38 221 LEU A CA 1
ATOM 1577 C C . LEU A 1 221 ? -8.578 19.375 -5.098 1 95.38 221 LEU A C 1
ATOM 1579 O O . LEU A 1 221 ? -8.031 20.078 -4.246 1 95.38 221 LEU A O 1
ATOM 1583 N N . ARG A 1 222 ? -8.531 19.719 -6.309 1 88 222 ARG A N 1
ATOM 1584 C CA . ARG A 1 222 ? -7.977 21 -6.727 1 88 222 ARG A CA 1
ATOM 1585 C C . ARG A 1 222 ? -8.859 22.156 -6.254 1 88 222 ARG A C 1
ATOM 1587 O O . ARG A 1 222 ? -10.086 22.031 -6.23 1 88 222 ARG A O 1
ATOM 1594 N N . MET B 1 1 ? 7.465 37.188 5.438 1 67.5 1 MET B N 1
ATOM 1595 C CA . MET B 1 1 ? 7.746 35.75 5.508 1 67.5 1 MET B CA 1
ATOM 1596 C C . MET B 1 1 ? 7.828 35.281 6.957 1 67.5 1 MET B C 1
ATOM 1598 O O . MET B 1 1 ? 8.383 35.969 7.809 1 67.5 1 MET B O 1
ATOM 1602 N N . THR B 1 2 ? 7.109 34.125 7.156 1 82.44 2 THR B N 1
ATOM 1603 C CA . THR B 1 2 ? 6.977 33.656 8.523 1 82.44 2 THR B CA 1
ATOM 1604 C C . THR B 1 2 ? 8.344 33.281 9.109 1 82.44 2 THR B C 1
ATOM 1606 O O . THR B 1 2 ? 9.172 32.688 8.445 1 82.44 2 THR B O 1
ATOM 1609 N N . ASP B 1 3 ? 8.727 33.875 10.195 1 88.06 3 ASP B N 1
ATOM 1610 C CA . ASP B 1 3 ? 9.977 33.531 10.867 1 88.06 3 ASP B CA 1
ATOM 1611 C C . ASP B 1 3 ? 9.891 32.156 11.531 1 88.06 3 ASP B C 1
ATOM 1613 O O . ASP B 1 3 ? 8.891 31.453 11.375 1 88.06 3 ASP B O 1
ATOM 1617 N N . TRP B 1 4 ? 10.977 31.703 12.133 1 90.69 4 TRP B N 1
ATOM 1618 C CA . TRP B 1 4 ? 11.07 30.375 12.719 1 90.69 4 TRP B CA 1
ATOM 1619 C C . TRP B 1 4 ? 9.953 30.141 13.727 1 90.69 4 TRP B C 1
ATOM 1621 O O . TRP B 1 4 ? 9.328 29.078 13.734 1 90.69 4 TRP B O 1
ATOM 1631 N N . ASN B 1 5 ? 9.734 31.078 14.594 1 90.5 5 ASN B N 1
ATOM 1632 C CA . ASN B 1 5 ? 8.688 30.953 15.602 1 90.5 5 ASN B CA 1
ATOM 1633 C C . ASN B 1 5 ? 7.305 30.828 14.961 1 90.5 5 ASN B C 1
ATOM 1635 O O . ASN B 1 5 ? 6.457 30.078 15.438 1 90.5 5 ASN B O 1
ATOM 1639 N N . GLY B 1 6 ? 7.164 31.609 13.977 1 89.5 6 GLY B N 1
ATOM 1640 C CA . GLY B 1 6 ? 5.922 31.516 13.234 1 89.5 6 GLY B CA 1
ATOM 1641 C C . GLY B 1 6 ? 5.734 30.172 12.555 1 89.5 6 GLY B C 1
ATOM 1642 O O . GLY B 1 6 ? 4.652 29.594 12.609 1 89.5 6 GLY B O 1
ATOM 1643 N N . TYR B 1 7 ? 6.773 29.734 11.953 1 90 7 TYR B N 1
ATOM 1644 C CA . TYR B 1 7 ? 6.758 28.406 11.352 1 90 7 TYR B CA 1
ATOM 1645 C C . TYR B 1 7 ? 6.441 27.328 12.391 1 90 7 TYR B C 1
ATOM 1647 O O . TYR B 1 7 ? 5.594 26.469 12.156 1 90 7 TYR B O 1
ATOM 1655 N N . ALA B 1 8 ? 7.086 27.344 13.516 1 89.75 8 ALA B N 1
ATOM 1656 C CA . ALA B 1 8 ? 6.898 26.344 14.578 1 89.75 8 ALA B CA 1
ATOM 1657 C C . ALA B 1 8 ? 5.449 26.328 15.062 1 89.75 8 ALA B C 1
ATOM 1659 O O . ALA B 1 8 ? 4.891 25.266 15.336 1 89.75 8 ALA B O 1
ATOM 1660 N N . ARG B 1 9 ? 4.84 27.484 15.156 1 87.75 9 ARG B N 1
ATOM 1661 C CA . ARG B 1 9 ? 3.453 27.594 15.602 1 87.75 9 ARG B CA 1
ATOM 1662 C C . ARG B 1 9 ? 2.504 26.969 14.57 1 87.75 9 ARG B C 1
ATOM 1664 O O . ARG B 1 9 ? 1.575 26.25 14.938 1 87.75 9 ARG B O 1
ATOM 1671 N N . GLN B 1 10 ? 2.803 27.344 13.398 1 86.06 10 GLN B N 1
ATOM 1672 C CA . GLN B 1 10 ? 1.946 26.828 12.336 1 86.06 10 GLN B CA 1
ATOM 1673 C C . GLN B 1 10 ? 2.094 25.312 12.211 1 86.06 10 GLN B C 1
ATOM 1675 O O . GLN B 1 10 ? 1.104 24.594 12.031 1 86.06 10 GLN B O 1
ATOM 1680 N N . TRP B 1 11 ? 3.291 24.859 12.219 1 83.75 11 TRP B N 1
ATOM 1681 C CA . TRP B 1 11 ? 3.57 23.438 12.18 1 83.75 11 TRP B CA 1
ATOM 1682 C C . TRP B 1 11 ? 2.885 22.719 13.336 1 83.75 11 TRP B C 1
ATOM 1684 O O . TRP B 1 11 ? 2.271 21.656 13.148 1 83.75 11 TRP B O 1
ATOM 1694 N N . SER B 1 12 ? 2.994 23.25 14.508 1 84.44 12 SER B N 1
ATOM 1695 C CA . SER B 1 12 ? 2.371 22.688 15.711 1 84.44 12 SER B CA 1
ATOM 1696 C C . SER B 1 12 ? 0.864 22.547 15.531 1 84.44 12 SER B C 1
ATOM 1698 O O . SER B 1 12 ? 0.283 21.531 15.906 1 84.44 12 SER B O 1
ATOM 1700 N N . ALA B 1 13 ? 0.254 23.516 14.961 1 81.31 13 ALA B N 1
ATOM 1701 C CA . ALA B 1 13 ? -1.19 23.516 14.75 1 81.31 13 ALA B CA 1
ATOM 1702 C C . ALA B 1 13 ? -1.601 22.375 13.805 1 81.31 13 ALA B C 1
ATOM 1704 O O . ALA B 1 13 ? -2.666 21.781 13.969 1 81.31 13 ALA B O 1
ATOM 1705 N N . LEU B 1 14 ? -0.725 22.078 12.945 1 76.38 14 LEU B N 1
ATOM 1706 C CA . LEU B 1 14 ? -1.017 21.062 11.93 1 76.38 14 LEU B CA 1
ATOM 1707 C C . LEU B 1 14 ? -0.69 19.672 12.445 1 76.38 14 LEU B C 1
ATOM 1709 O O . LEU B 1 14 ? -1.111 18.672 11.852 1 76.38 14 LEU B O 1
ATOM 1713 N N . HIS B 1 15 ? 0.053 19.578 13.484 1 78 15 HIS B N 1
ATOM 1714 C CA . HIS B 1 15 ? 0.504 18.281 13.977 1 78 15 HIS B CA 1
ATOM 1715 C C . HIS B 1 15 ? 0.019 18.047 15.398 1 78 15 HIS B C 1
ATOM 1717 O O . HIS B 1 15 ? 0.789 17.594 16.25 1 78 15 HIS B O 1
ATOM 1723 N N . GLY B 1 16 ? -1.145 18.375 15.688 1 73.88 16 GLY B N 1
ATOM 1724 C CA . GLY B 1 16 ? -1.827 18.016 16.922 1 73.88 16 GLY B CA 1
ATOM 1725 C C . GLY B 1 16 ? -1.314 18.781 18.125 1 73.88 16 GLY B C 1
ATOM 1726 O O . GLY B 1 16 ? -1.383 18.281 19.25 1 73.88 16 GLY B O 1
ATOM 1727 N N . GLY B 1 17 ? -0.654 19.922 17.891 1 78.88 17 GLY B N 1
ATOM 1728 C CA . GLY B 1 17 ? -0.224 20.766 19 1 78.88 17 GLY B CA 1
ATOM 1729 C C . GLY B 1 17 ? 1.19 20.469 19.453 1 78.88 17 GLY B C 1
ATOM 1730 O O . GLY B 1 17 ? 1.693 21.109 20.375 1 78.88 17 GLY B O 1
ATOM 1731 N N . TYR B 1 18 ? 1.779 19.484 18.812 1 77.94 18 TYR B N 1
ATOM 1732 C CA . TYR B 1 18 ? 3.17 19.203 19.141 1 77.94 18 TYR B CA 1
ATOM 1733 C C . TYR B 1 18 ? 4.078 20.359 18.75 1 77.94 18 TYR B C 1
ATOM 1735 O O . TYR B 1 18 ? 4.168 20.719 17.562 1 77.94 18 TYR B O 1
ATOM 1743 N N . ASP B 1 19 ? 4.762 20.922 19.734 1 84.38 19 ASP B N 1
ATOM 1744 C CA . ASP B 1 19 ? 5.578 22.109 19.516 1 84.38 19 ASP B CA 1
ATOM 1745 C C . ASP B 1 19 ? 7.016 21.734 19.172 1 84.38 19 ASP B C 1
ATOM 1747 O O . ASP B 1 19 ? 7.738 21.203 20.016 1 84.38 19 ASP B O 1
ATOM 1751 N N . PRO B 1 20 ? 7.426 22.094 18.016 1 84.56 20 PRO B N 1
ATOM 1752 C CA . PRO B 1 20 ? 8.797 21.75 17.609 1 84.56 20 PRO B CA 1
ATOM 1753 C C . PRO B 1 20 ? 9.852 22.406 18.5 1 84.56 20 PRO B C 1
ATOM 1755 O O . PRO B 1 20 ? 10.961 21.875 18.641 1 84.56 20 PRO B O 1
ATOM 1758 N N . ARG B 1 21 ? 9.539 23.562 19.047 1 86.69 21 ARG B N 1
ATOM 1759 C CA . ARG B 1 21 ? 10.492 24.281 19.891 1 86.69 21 ARG B CA 1
ATOM 1760 C C . ARG B 1 21 ? 10.758 23.547 21.188 1 86.69 21 ARG B C 1
ATOM 1762 O O . ARG B 1 21 ? 11.797 23.734 21.828 1 86.69 21 ARG B O 1
ATOM 1769 N N . ALA B 1 22 ? 9.891 22.672 21.547 1 87.56 22 ALA B N 1
ATOM 1770 C CA . ALA B 1 22 ? 10.023 21.875 22.766 1 87.56 22 ALA B CA 1
ATOM 1771 C C . ALA B 1 22 ? 10.445 20.438 22.453 1 87.56 22 ALA B C 1
ATOM 1773 O O . ALA B 1 22 ? 10.562 19.609 23.359 1 87.56 22 ALA B O 1
ATOM 1774 N N . ALA B 1 23 ? 10.656 20.172 21.266 1 86.88 23 ALA B N 1
ATOM 1775 C CA . ALA B 1 23 ? 11.023 18.828 20.859 1 86.88 23 ALA B CA 1
ATOM 1776 C C . ALA B 1 23 ? 12.484 18.531 21.203 1 86.88 23 ALA B C 1
ATOM 1778 O O . ALA B 1 23 ? 13.227 19.422 21.594 1 86.88 23 ALA B O 1
ATOM 1779 N N . GLY B 1 24 ? 12.805 17.297 21.188 1 88.88 24 GLY B N 1
ATOM 1780 C CA . GLY B 1 24 ? 14.195 16.938 21.359 1 88.88 24 GLY B CA 1
ATOM 1781 C C . GLY B 1 24 ? 15.117 17.609 20.359 1 88.88 24 GLY B C 1
ATOM 1782 O O . GLY B 1 24 ? 14.672 18.094 19.312 1 88.88 24 GLY B O 1
ATOM 1783 N N . VAL B 1 25 ? 16.344 17.656 20.688 1 90.25 25 VAL B N 1
ATOM 1784 C CA . VAL B 1 25 ? 17.328 18.422 19.938 1 90.25 25 VAL B CA 1
ATOM 1785 C C . VAL B 1 25 ? 17.391 17.938 18.5 1 90.25 25 VAL B C 1
ATOM 1787 O O . VAL B 1 25 ? 17.531 18.734 17.562 1 90.25 25 VAL B O 1
ATOM 1790 N N . LEU B 1 26 ? 17.266 16.672 18.281 1 88.94 26 LEU B N 1
ATOM 1791 C CA . LEU B 1 26 ? 17.375 16.109 16.938 1 88.94 26 LEU B CA 1
ATOM 1792 C C . LEU B 1 26 ? 16.172 16.5 16.094 1 88.94 26 LEU B C 1
ATOM 1794 O O . LEU B 1 26 ? 16.328 16.891 14.93 1 88.94 26 LEU B O 1
ATOM 1798 N N . VAL B 1 27 ? 15.062 16.375 16.656 1 88.44 27 VAL B N 1
ATOM 1799 C CA . VAL B 1 27 ? 13.836 16.719 15.945 1 88.44 27 VAL B CA 1
ATOM 1800 C C . VAL B 1 27 ? 13.812 18.219 15.656 1 88.44 27 VAL B C 1
ATOM 1802 O O . VAL B 1 27 ? 13.508 18.625 14.531 1 88.44 27 VAL B O 1
ATOM 1805 N N . ARG B 1 28 ? 14.164 18.984 16.594 1 91 28 ARG B N 1
ATOM 1806 C CA . ARG B 1 28 ? 14.203 20.438 16.438 1 91 28 ARG B CA 1
ATOM 1807 C C . ARG B 1 28 ? 15.203 20.844 15.352 1 91 28 ARG B C 1
ATOM 1809 O O . ARG B 1 28 ? 14.906 21.703 14.523 1 91 28 ARG B O 1
ATOM 1816 N N . GLY B 1 29 ? 16.328 20.266 15.469 1 93.06 29 GLY B N 1
ATOM 1817 C CA . GLY B 1 29 ? 17.328 20.562 14.469 1 93.06 29 GLY B CA 1
ATOM 1818 C C . GLY B 1 29 ? 16.891 20.203 13.055 1 93.06 29 GLY B C 1
ATOM 1819 O O . GLY B 1 29 ? 17.141 20.969 12.117 1 93.06 29 GLY B O 1
ATOM 1820 N N . TRP B 1 30 ? 16.281 19.078 12.914 1 93 30 TRP B N 1
ATOM 1821 C CA . TRP B 1 30 ? 15.797 18.641 11.609 1 93 30 TRP B CA 1
ATOM 1822 C C . TRP B 1 30 ? 14.742 19.594 11.055 1 93 30 TRP B C 1
ATOM 1824 O O . TRP B 1 30 ? 14.773 19.953 9.875 1 93 30 TRP B O 1
ATOM 1834 N N . LEU B 1 31 ? 13.844 19.953 11.898 1 91.62 31 LEU B N 1
ATOM 1835 C CA . LEU B 1 31 ? 12.789 20.844 11.461 1 91.62 31 LEU B CA 1
ATOM 1836 C C . LEU B 1 31 ? 13.344 22.234 11.125 1 91.62 31 LEU B C 1
ATOM 1838 O O . LEU B 1 31 ? 12.867 22.906 10.211 1 91.62 31 LEU B O 1
ATOM 1842 N N . ARG B 1 32 ? 14.32 22.625 11.867 1 92.94 32 ARG B N 1
ATOM 1843 C CA . ARG B 1 32 ? 14.977 23.891 11.555 1 92.94 32 ARG B CA 1
ATOM 1844 C C . ARG B 1 32 ? 15.672 23.812 10.195 1 92.94 32 ARG B C 1
ATOM 1846 O O . ARG B 1 32 ? 15.641 24.781 9.43 1 92.94 32 ARG B O 1
ATOM 1853 N N . LEU B 1 33 ? 16.281 22.75 10.016 1 94.19 33 LEU B N 1
ATOM 1854 C CA . LEU B 1 33 ? 16.906 22.547 8.711 1 94.19 33 LEU B CA 1
ATOM 1855 C C . LEU B 1 33 ? 15.875 22.641 7.59 1 94.19 33 LEU B C 1
ATOM 1857 O O . LEU B 1 33 ? 16.109 23.281 6.574 1 94.19 33 LEU B O 1
ATOM 1861 N N . ALA B 1 34 ? 14.836 21.938 7.746 1 93.62 34 ALA B N 1
ATOM 1862 C CA . ALA B 1 34 ? 13.766 21.969 6.746 1 93.62 34 ALA B CA 1
ATOM 1863 C C . ALA B 1 34 ? 13.289 23.406 6.508 1 93.62 34 ALA B C 1
ATOM 1865 O O . ALA B 1 34 ? 13.086 23.812 5.359 1 93.62 34 ALA B O 1
ATOM 1866 N N . TYR B 1 35 ? 13.164 24.141 7.562 1 93.69 35 TYR B N 1
ATOM 1867 C CA . TYR B 1 35 ? 12.742 25.547 7.496 1 93.69 35 TYR B CA 1
ATOM 1868 C C . TYR B 1 35 ? 13.758 26.375 6.734 1 93.69 35 TYR B C 1
ATOM 1870 O O . TYR B 1 35 ? 13.391 27.172 5.867 1 93.69 35 TYR B O 1
ATOM 1878 N N . VAL B 1 36 ? 14.969 26.188 7.039 1 95.31 36 VAL B N 1
ATOM 1879 C CA . VAL B 1 36 ? 16.031 26.984 6.445 1 95.31 36 VAL B CA 1
ATOM 1880 C C . VAL B 1 36 ? 16.109 26.703 4.945 1 95.31 36 VAL B C 1
ATOM 1882 O O . VAL B 1 36 ? 16.406 27.609 4.152 1 95.31 36 VAL B O 1
ATOM 1885 N N . VAL B 1 37 ? 15.805 25.516 4.586 1 95.94 37 VAL B N 1
ATOM 1886 C CA . VAL B 1 37 ? 15.82 25.141 3.178 1 95.94 37 VAL B CA 1
ATOM 1887 C C . VAL B 1 37 ? 14.57 25.672 2.484 1 95.94 37 VAL B C 1
ATOM 1889 O O . VAL B 1 37 ? 14.633 26.125 1.338 1 95.94 37 VAL B O 1
ATOM 1892 N N . ALA B 1 38 ? 13.547 25.656 3.139 1 95.69 38 ALA B N 1
ATOM 1893 C CA . ALA B 1 38 ? 12.25 26.016 2.578 1 95.69 38 ALA B CA 1
ATOM 1894 C C . ALA B 1 38 ? 12.164 27.531 2.35 1 95.69 38 ALA B C 1
ATOM 1896 O O . ALA B 1 38 ? 11.539 27.984 1.385 1 95.69 38 ALA B O 1
ATOM 1897 N N . ARG B 1 39 ? 12.805 28.328 3.162 1 94.5 39 ARG B N 1
AT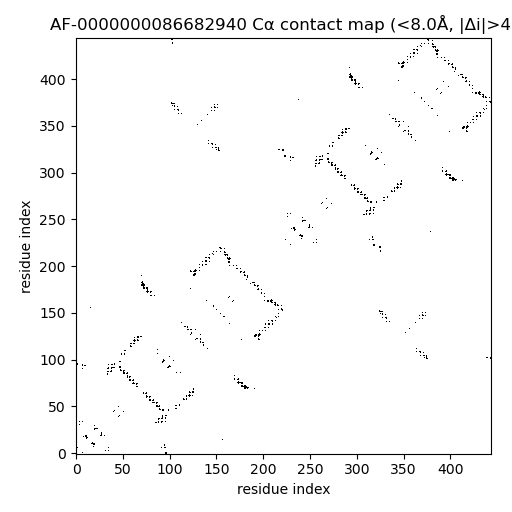OM 1898 C CA . ARG B 1 39 ? 12.641 29.766 3.188 1 94.5 39 ARG B CA 1
ATOM 1899 C C . ARG B 1 39 ? 13.078 30.391 1.868 1 94.5 39 ARG B C 1
ATOM 1901 O O . ARG B 1 39 ? 12.32 31.156 1.254 1 94.5 39 ARG B O 1
ATOM 1908 N N . PRO B 1 40 ? 14.289 30.141 1.466 1 95.25 40 PRO B N 1
ATOM 1909 C CA . PRO B 1 40 ? 14.688 30.75 0.193 1 95.25 40 PRO B CA 1
ATOM 1910 C C . PRO B 1 40 ? 13.859 30.234 -0.987 1 95.25 40 PRO B C 1
ATOM 1912 O O . PRO B 1 40 ? 13.656 30.969 -1.96 1 95.25 40 PRO B O 1
ATOM 1915 N N . LEU B 1 41 ? 13.367 29.031 -0.968 1 96.5 41 LEU B N 1
ATOM 1916 C CA . LEU B 1 41 ? 12.508 28.5 -2.021 1 96.5 41 LEU B CA 1
ATOM 1917 C C . LEU B 1 41 ? 11.18 29.25 -2.066 1 96.5 41 LEU B C 1
ATOM 1919 O O . LEU B 1 41 ? 10.672 29.547 -3.148 1 96.5 41 LEU B O 1
ATOM 1923 N N . ALA B 1 42 ? 10.734 29.5 -0.901 1 95 42 ALA B N 1
ATOM 1924 C CA . ALA B 1 42 ? 9.5 30.266 -0.8 1 95 42 ALA B CA 1
ATOM 1925 C C . ALA B 1 42 ? 9.68 31.672 -1.401 1 95 42 ALA B C 1
ATOM 1927 O O . ALA B 1 42 ? 8.812 32.156 -2.133 1 95 42 ALA B O 1
ATOM 1928 N N . ALA B 1 43 ? 10.758 32.312 -1.096 1 94.38 43 ALA B N 1
ATOM 1929 C CA . ALA B 1 43 ? 11.047 33.656 -1.587 1 94.38 43 ALA B CA 1
ATOM 1930 C C . ALA B 1 43 ? 11.148 33.656 -3.109 1 94.38 43 ALA B C 1
ATOM 1932 O O . ALA B 1 43 ? 10.828 34.688 -3.746 1 94.38 43 ALA B O 1
ATOM 1933 N N . ARG B 1 44 ? 11.523 32.562 -3.691 1 97.06 44 ARG B N 1
ATOM 1934 C CA . ARG B 1 44 ? 11.688 32.469 -5.137 1 97.06 44 ARG B CA 1
ATOM 1935 C C . ARG B 1 44 ? 10.414 31.969 -5.809 1 97.06 44 ARG B C 1
ATOM 1937 O O . ARG B 1 44 ? 10.383 31.766 -7.02 1 97.06 44 ARG B O 1
ATOM 1944 N N . GLY B 1 45 ? 9.477 31.625 -5.023 1 95.88 45 GLY B N 1
ATOM 1945 C CA . GLY B 1 45 ? 8.172 31.25 -5.547 1 95.88 45 GLY B CA 1
ATOM 1946 C C . GLY B 1 45 ? 8.086 29.797 -5.969 1 95.88 45 GLY B C 1
ATOM 1947 O O . GLY B 1 45 ? 7.234 29.438 -6.777 1 95.88 45 GLY B O 1
ATOM 1948 N N . VAL B 1 46 ? 8.914 29.031 -5.465 1 97.25 46 VAL B N 1
ATOM 1949 C CA . VAL B 1 46 ? 8.898 27.609 -5.793 1 97.25 46 VAL B CA 1
ATOM 1950 C C . VAL B 1 46 ? 7.68 26.953 -5.156 1 97.25 46 VAL B C 1
ATOM 1952 O O . VAL B 1 46 ? 7.352 27.219 -4 1 97.25 46 VAL B O 1
ATOM 1955 N N . ARG B 1 47 ? 7.062 26.094 -5.941 1 96.88 47 ARG B N 1
ATOM 1956 C CA . ARG B 1 47 ? 5.906 25.359 -5.426 1 96.88 47 ARG B CA 1
ATOM 1957 C C . ARG B 1 47 ? 6.344 24.156 -4.617 1 96.88 47 ARG B C 1
ATOM 1959 O O . ARG B 1 47 ? 7.309 23.469 -4.977 1 96.88 47 ARG B O 1
ATOM 1966 N N . PRO B 1 48 ? 5.645 23.844 -3.551 1 97.5 48 PRO B N 1
ATOM 1967 C CA . PRO B 1 48 ? 5.957 22.641 -2.77 1 97.5 48 PRO B CA 1
ATOM 1968 C C . PRO B 1 48 ? 5.957 21.375 -3.615 1 97.5 48 PRO B C 1
ATOM 1970 O O . PRO B 1 48 ? 6.812 20.5 -3.428 1 97.5 48 PRO B O 1
ATOM 1973 N N . SER B 1 49 ? 5.059 21.234 -4.555 1 97.31 49 SER B N 1
ATOM 1974 C CA . SER B 1 49 ? 4.957 20.047 -5.395 1 97.31 49 SER B CA 1
ATOM 1975 C C . SER B 1 49 ? 6.219 19.859 -6.234 1 97.31 49 SER B C 1
ATOM 1977 O O . SER B 1 49 ? 6.598 18.719 -6.551 1 97.31 49 SER B O 1
ATOM 1979 N N . ALA B 1 50 ? 6.793 20.922 -6.613 1 97.88 50 ALA B N 1
ATOM 1980 C CA . ALA B 1 50 ? 8.047 20.828 -7.352 1 97.88 50 ALA B CA 1
ATOM 1981 C C . ALA B 1 50 ? 9.148 20.203 -6.492 1 97.88 50 ALA B C 1
ATOM 1983 O O . ALA B 1 50 ? 9.953 19.406 -6.98 1 97.88 50 ALA B O 1
ATOM 1984 N N . VAL B 1 51 ? 9.164 20.562 -5.266 1 98.31 51 VAL B N 1
ATOM 1985 C CA . VAL B 1 51 ? 10.156 20.031 -4.336 1 98.31 51 VAL B CA 1
ATOM 1986 C C . VAL B 1 51 ? 9.875 18.547 -4.094 1 98.31 51 VAL B C 1
ATOM 1988 O O . VAL B 1 51 ? 10.805 17.734 -4.043 1 98.31 51 VAL B O 1
ATOM 1991 N N . THR B 1 52 ? 8.648 18.219 -3.947 1 98.5 52 THR B N 1
ATOM 1992 C CA . THR B 1 52 ? 8.258 16.812 -3.807 1 98.5 52 THR B CA 1
ATOM 1993 C C . THR B 1 52 ? 8.711 16 -5.02 1 98.5 52 THR B C 1
ATOM 1995 O O . THR B 1 52 ? 9.305 14.93 -4.867 1 98.5 52 THR B O 1
ATOM 1998 N N . SER B 1 53 ? 8.445 16.531 -6.207 1 98.56 53 SER B N 1
ATOM 1999 C CA . SER B 1 53 ? 8.836 15.844 -7.434 1 98.56 53 SER B CA 1
ATOM 2000 C C . SER B 1 53 ? 10.352 15.688 -7.523 1 98.56 53 SER B C 1
ATOM 2002 O O . SER B 1 53 ? 10.844 14.648 -7.957 1 98.56 53 SER B O 1
ATOM 2004 N N . ALA B 1 54 ? 11.008 16.703 -7.18 1 98.56 54 ALA B N 1
ATOM 2005 C CA . ALA B 1 54 ? 12.469 16.625 -7.145 1 98.56 54 ALA B CA 1
ATOM 2006 C C . ALA B 1 54 ? 12.93 15.531 -6.18 1 98.56 54 ALA B C 1
ATOM 2008 O O . ALA B 1 54 ? 13.875 14.797 -6.469 1 98.56 54 ALA B O 1
ATOM 2009 N N . GLY B 1 55 ? 12.281 15.477 -5.016 1 98.56 55 GLY B N 1
ATOM 2010 C CA . GLY B 1 55 ? 12.586 14.43 -4.059 1 98.56 55 GLY B CA 1
ATOM 2011 C C . GLY B 1 55 ? 12.375 13.039 -4.609 1 98.56 55 GLY B C 1
ATOM 2012 O O . GLY B 1 55 ? 13.188 12.141 -4.371 1 98.56 55 GLY B O 1
ATOM 2013 N N . VAL B 1 56 ? 11.336 12.812 -5.352 1 98.56 56 VAL B N 1
ATOM 2014 C CA . VAL B 1 56 ? 11.055 11.523 -5.965 1 98.56 56 VAL B CA 1
ATOM 2015 C C . VAL B 1 56 ? 12.141 11.18 -6.984 1 98.56 56 VAL B C 1
ATOM 2017 O O . VAL B 1 56 ? 12.609 10.047 -7.043 1 98.56 56 VAL B O 1
ATOM 2020 N N . ALA B 1 57 ? 12.492 12.18 -7.777 1 98.69 57 ALA B N 1
ATOM 2021 C CA . ALA B 1 57 ? 13.555 11.969 -8.758 1 98.69 57 ALA B CA 1
ATOM 2022 C C . ALA B 1 57 ? 14.844 11.531 -8.078 1 98.69 57 ALA B C 1
ATOM 2024 O O . ALA B 1 57 ? 15.523 10.617 -8.562 1 98.69 57 ALA B O 1
ATOM 2025 N N . VAL B 1 58 ? 15.141 12.18 -7.02 1 98.75 58 VAL B N 1
ATOM 2026 C CA . VAL B 1 58 ? 16.344 11.844 -6.246 1 98.75 58 VAL B CA 1
ATOM 2027 C C . VAL B 1 58 ? 16.219 10.414 -5.715 1 98.75 58 VAL B C 1
ATOM 2029 O O . VAL B 1 58 ? 17.188 9.656 -5.754 1 98.75 58 VAL B O 1
ATOM 2032 N N . ALA B 1 59 ? 15.102 10.055 -5.219 1 98.69 59 ALA B N 1
ATOM 2033 C CA . ALA B 1 59 ? 14.891 8.711 -4.684 1 98.69 59 ALA B CA 1
ATOM 2034 C C . ALA B 1 59 ? 15.055 7.652 -5.773 1 98.69 59 ALA B C 1
ATOM 2036 O O . ALA B 1 59 ? 15.641 6.598 -5.539 1 98.69 59 ALA B O 1
ATOM 2037 N N . VAL B 1 60 ? 14.57 7.93 -6.977 1 98.44 60 VAL B N 1
ATOM 2038 C CA . VAL B 1 60 ? 14.641 6.992 -8.094 1 98.44 60 VAL B CA 1
ATOM 2039 C C . VAL B 1 60 ? 16.094 6.848 -8.555 1 98.44 60 VAL B C 1
ATOM 2041 O O . VAL B 1 60 ? 16.469 5.809 -9.102 1 98.44 60 VAL B O 1
ATOM 2044 N N . ALA B 1 61 ? 16.891 7.793 -8.281 1 98.81 61 ALA B N 1
ATOM 2045 C CA . ALA B 1 61 ? 18.312 7.75 -8.641 1 98.81 61 ALA B CA 1
ATOM 2046 C C . ALA B 1 61 ? 19.062 6.777 -7.742 1 98.81 61 ALA B C 1
ATOM 2048 O O . ALA B 1 61 ? 20.156 6.324 -8.102 1 98.81 61 ALA B O 1
ATOM 2049 N N . VAL B 1 62 ? 18.531 6.449 -6.621 1 98.88 62 VAL B N 1
ATOM 2050 C CA . VAL B 1 62 ? 19.219 5.602 -5.66 1 98.88 62 VAL B CA 1
ATOM 2051 C C . VAL B 1 62 ? 19.469 4.223 -6.266 1 98.88 62 VAL B C 1
ATOM 2053 O O . VAL B 1 62 ? 20.594 3.738 -6.293 1 98.88 62 VAL B O 1
ATOM 2056 N N . PRO B 1 63 ? 18.469 3.561 -6.793 1 98.56 63 PRO B N 1
ATOM 2057 C CA . PRO B 1 63 ? 18.75 2.26 -7.406 1 98.56 63 PRO B CA 1
ATOM 2058 C C . PRO B 1 63 ? 19.609 2.373 -8.664 1 98.56 63 PRO B C 1
ATOM 2060 O O . PRO B 1 63 ? 20.344 1.438 -9 1 98.56 63 PRO B O 1
ATOM 2063 N N . VAL B 1 64 ? 19.531 3.482 -9.367 1 98.38 64 VAL B N 1
ATOM 2064 C CA . VAL B 1 64 ? 20.406 3.68 -10.523 1 98.38 64 VAL B CA 1
ATOM 2065 C C . VAL B 1 64 ? 21.859 3.641 -10.086 1 98.38 64 VAL B C 1
ATOM 2067 O O . VAL B 1 64 ? 22.672 2.906 -10.664 1 98.38 64 VAL B O 1
ATOM 2070 N N . VAL B 1 65 ? 22.141 4.32 -9.062 1 98.06 65 VAL B N 1
ATOM 2071 C CA . VAL B 1 65 ? 23.516 4.391 -8.539 1 98.06 65 VAL B CA 1
ATOM 2072 C C . VAL B 1 65 ? 23.906 3.039 -7.957 1 98.06 65 VAL B C 1
ATOM 2074 O O . VAL B 1 65 ? 25.047 2.602 -8.117 1 98.06 65 VAL B O 1
ATOM 2077 N N . ALA B 1 66 ? 23.016 2.441 -7.227 1 97.69 66 ALA B N 1
ATOM 2078 C CA . ALA B 1 66 ? 23.281 1.112 -6.684 1 97.69 66 ALA B CA 1
ATOM 2079 C C . ALA B 1 66 ? 23.625 0.126 -7.793 1 97.69 66 ALA B C 1
ATOM 2081 O O . ALA B 1 66 ? 24.422 -0.796 -7.586 1 97.69 66 ALA B O 1
ATOM 2082 N N . GLY B 1 67 ? 23.031 0.335 -8.961 1 97 67 GLY B N 1
ATOM 2083 C CA . GLY B 1 67 ? 23.281 -0.524 -10.102 1 97 67 GLY B CA 1
ATOM 2084 C C . GLY B 1 67 ? 24.719 -0.472 -10.586 1 97 67 GLY B C 1
ATOM 2085 O O . GLY B 1 67 ? 25.203 -1.393 -11.258 1 97 67 GLY B O 1
ATOM 2086 N N . PHE B 1 68 ? 25.391 0.595 -10.258 1 97 68 PHE B N 1
ATOM 2087 C CA . PHE B 1 68 ? 26.797 0.724 -10.648 1 97 68 PHE B CA 1
ATOM 2088 C C . PHE B 1 68 ? 27.688 -0.106 -9.734 1 97 68 PHE B C 1
ATOM 2090 O O . PHE B 1 68 ? 28.859 -0.325 -10.039 1 97 68 PHE B O 1
ATOM 2097 N N . GLY B 1 69 ? 27.25 -0.532 -8.617 1 96.31 69 GLY B N 1
ATOM 2098 C CA . GLY B 1 69 ? 28.031 -1.389 -7.734 1 96.31 69 GLY B CA 1
ATOM 2099 C C . GLY B 1 69 ? 28.016 -0.921 -6.289 1 96.31 69 GLY B C 1
ATOM 2100 O O . GLY B 1 69 ? 27.594 0.203 -6 1 96.31 69 GLY B O 1
ATOM 2101 N N . ALA B 1 70 ? 28.5 -1.736 -5.445 1 96.81 70 ALA B N 1
ATOM 2102 C CA . ALA B 1 70 ? 28.422 -1.533 -3.998 1 96.81 70 ALA B CA 1
ATOM 2103 C C . ALA B 1 70 ? 29.281 -0.342 -3.568 1 96.81 70 ALA B C 1
ATOM 2105 O O . ALA B 1 70 ? 28.984 0.305 -2.559 1 96.81 70 ALA B O 1
ATOM 2106 N N . SER B 1 71 ? 30.312 -0.062 -4.305 1 96.62 71 SER B N 1
ATOM 2107 C CA . SER B 1 71 ? 31.188 1.048 -3.951 1 96.62 71 SER B CA 1
ATOM 2108 C C . SER B 1 71 ? 30.453 2.381 -4.02 1 96.62 71 SER B C 1
ATOM 2110 O O . SER B 1 71 ? 30.922 3.381 -3.465 1 96.62 71 SER B O 1
ATOM 2112 N N . TRP B 1 72 ? 29.297 2.41 -4.664 1 97.25 72 TRP B N 1
ATOM 2113 C CA . TRP B 1 72 ? 28.516 3.631 -4.797 1 97.25 72 TRP B CA 1
ATOM 2114 C C . TRP B 1 72 ? 27.5 3.758 -3.656 1 97.25 72 TRP B C 1
ATOM 2116 O O . TRP B 1 72 ? 26.672 4.672 -3.65 1 97.25 72 TRP B O 1
ATOM 2126 N N . GLY B 1 73 ? 27.531 2.859 -2.717 1 97.62 73 GLY B N 1
ATOM 2127 C CA . GLY B 1 73 ? 26.672 2.881 -1.552 1 97.62 73 GLY B CA 1
ATOM 2128 C C . GLY B 1 73 ? 26.609 4.238 -0.881 1 97.62 73 GLY B C 1
ATOM 2129 O O . GLY B 1 73 ? 25.516 4.77 -0.646 1 97.62 73 GLY B O 1
ATOM 2130 N N . PRO B 1 74 ? 27.781 4.863 -0.656 1 98.12 74 PRO B N 1
ATOM 2131 C CA . PRO B 1 74 ? 27.781 6.18 -0.013 1 98.12 74 PRO B CA 1
ATOM 2132 C C . PRO B 1 74 ? 27.078 7.246 -0.848 1 98.12 74 PRO B C 1
ATOM 2134 O O . PRO B 1 74 ? 26.422 8.141 -0.295 1 98.12 74 PRO B O 1
ATOM 2137 N N . VAL B 1 75 ? 27.25 7.191 -2.131 1 98.62 75 VAL B N 1
ATOM 2138 C CA . VAL B 1 75 ? 26.516 8.117 -2.992 1 98.62 75 VAL B CA 1
ATOM 2139 C C . VAL B 1 75 ? 25.016 7.879 -2.863 1 98.62 75 VAL B C 1
ATOM 2141 O O . VAL B 1 75 ? 24.234 8.828 -2.801 1 98.62 75 VAL B O 1
ATOM 2144 N N . GLY B 1 76 ? 24.578 6.59 -2.854 1 98.81 76 GLY B N 1
ATOM 2145 C CA . GLY B 1 76 ? 23.188 6.266 -2.588 1 98.81 76 GLY B CA 1
ATOM 2146 C C . GLY B 1 76 ? 22.688 6.812 -1.265 1 98.81 76 GLY B C 1
ATOM 2147 O O . GLY B 1 76 ? 21.578 7.359 -1.19 1 98.81 76 GLY B O 1
ATOM 2148 N N . ALA B 1 77 ? 23.484 6.66 -0.277 1 98.81 77 ALA B N 1
ATOM 2149 C CA . ALA B 1 77 ? 23.141 7.184 1.043 1 98.81 77 ALA B CA 1
ATOM 2150 C C . ALA B 1 77 ? 22.922 8.695 0.998 1 98.81 77 ALA B C 1
ATOM 2152 O O . ALA B 1 77 ? 21.984 9.211 1.604 1 98.81 77 ALA B O 1
ATOM 2153 N N . LEU B 1 78 ? 23.797 9.352 0.279 1 98.62 78 LEU B N 1
ATOM 2154 C CA . LEU B 1 78 ? 23.656 10.797 0.121 1 98.62 78 LEU B CA 1
ATOM 2155 C C . LEU B 1 78 ? 22.328 11.141 -0.57 1 98.62 78 LEU B C 1
ATOM 2157 O O . LEU B 1 78 ? 21.656 12.102 -0.189 1 98.62 78 LEU B O 1
ATOM 2161 N N . LEU B 1 79 ? 22 10.438 -1.576 1 98.88 79 LEU B N 1
ATOM 2162 C CA . LEU B 1 79 ? 20.75 10.664 -2.285 1 98.88 79 LEU B CA 1
ATOM 2163 C C . LEU B 1 79 ? 19.547 10.438 -1.362 1 98.88 79 LEU B C 1
ATOM 2165 O O . LEU B 1 79 ? 18.578 11.195 -1.41 1 98.88 79 LEU B O 1
ATOM 2169 N N . VAL B 1 80 ? 19.625 9.367 -0.543 1 98.81 80 VAL B N 1
ATOM 2170 C CA . VAL B 1 80 ? 18.562 9.117 0.425 1 98.81 80 VAL B CA 1
ATOM 2171 C C . VAL B 1 80 ? 18.406 10.312 1.358 1 98.81 80 VAL B C 1
ATOM 2173 O O . VAL B 1 80 ? 17.297 10.766 1.625 1 98.81 80 VAL B O 1
ATOM 2176 N N . LEU B 1 81 ? 19.531 10.82 1.828 1 98.12 81 LEU B N 1
ATOM 2177 C CA . LEU B 1 81 ? 19.516 11.977 2.711 1 98.12 81 LEU B CA 1
ATOM 2178 C C . LEU B 1 81 ? 18.906 13.188 2.014 1 98.12 81 LEU B C 1
ATOM 2180 O O . LEU B 1 81 ? 18.062 13.883 2.588 1 98.12 81 LEU B O 1
ATOM 2184 N N . LEU B 1 82 ? 19.328 13.453 0.812 1 98.06 82 LEU B N 1
ATOM 2185 C CA . LEU B 1 82 ? 18.812 14.578 0.047 1 98.06 82 LEU B CA 1
ATOM 2186 C C . LEU B 1 82 ? 17.312 14.438 -0.172 1 98.06 82 LEU B C 1
ATOM 2188 O O . LEU B 1 82 ? 16.578 15.422 -0.096 1 98.06 82 LEU B O 1
ATOM 2192 N N . GLY B 1 83 ? 16.891 13.219 -0.511 1 98.25 83 GLY B N 1
ATOM 2193 C CA . GLY B 1 83 ? 15.469 12.969 -0.644 1 98.25 83 GLY B CA 1
ATOM 2194 C C . GLY B 1 83 ? 14.695 13.25 0.631 1 98.25 83 GLY B C 1
ATOM 2195 O O . GLY B 1 83 ? 13.602 13.82 0.589 1 98.25 83 GLY B O 1
ATOM 2196 N N . ALA B 1 84 ? 15.258 12.805 1.743 1 97.38 84 ALA B N 1
ATOM 2197 C CA . ALA B 1 84 ? 14.617 13.039 3.037 1 97.38 84 ALA B CA 1
ATOM 2198 C C . ALA B 1 84 ? 14.523 14.531 3.34 1 97.38 84 ALA B C 1
ATOM 2200 O O . ALA B 1 84 ? 13.523 15 3.887 1 97.38 84 ALA B O 1
ATOM 2201 N N . VAL B 1 85 ? 15.516 15.242 3.055 1 96.31 85 VAL B N 1
ATOM 2202 C CA . VAL B 1 85 ? 15.508 16.688 3.238 1 96.31 85 VAL B CA 1
ATOM 2203 C C . VAL B 1 85 ? 14.438 17.328 2.35 1 96.31 85 VAL B C 1
ATOM 2205 O O . VAL B 1 85 ? 13.688 18.188 2.795 1 96.31 85 VAL B O 1
ATOM 2208 N N . ALA B 1 86 ? 14.398 16.906 1.094 1 97.19 86 ALA B N 1
ATOM 2209 C CA . ALA B 1 86 ? 13.383 17.422 0.177 1 97.19 86 ALA B CA 1
ATOM 2210 C C . ALA B 1 86 ? 11.977 17.188 0.719 1 97.19 86 ALA B C 1
ATOM 2212 O O . ALA B 1 86 ? 11.109 18.047 0.629 1 97.19 86 ALA B O 1
ATOM 2213 N N . ASP B 1 87 ? 11.805 16 1.229 1 96.38 87 ASP B N 1
ATOM 2214 C CA . ASP B 1 87 ? 10.516 15.617 1.791 1 96.38 87 ASP B CA 1
ATOM 2215 C C . ASP B 1 87 ? 10.125 16.516 2.955 1 96.38 87 ASP B C 1
ATOM 2217 O O . ASP B 1 87 ? 8.977 16.969 3.049 1 96.38 87 ASP B O 1
ATOM 2221 N N . SER B 1 88 ? 11.039 16.844 3.812 1 95 88 SER B N 1
ATOM 2222 C CA . SER B 1 88 ? 10.781 17.734 4.938 1 95 88 SER B CA 1
ATOM 2223 C C . SER B 1 88 ? 10.648 19.172 4.477 1 95 88 SER B C 1
ATOM 2225 O O . SER B 1 88 ? 9.836 19.938 5.012 1 95 88 SER B O 1
ATOM 2227 N N . ALA B 1 89 ? 11.391 19.516 3.496 1 95.88 89 ALA B N 1
ATOM 2228 C CA . ALA B 1 89 ? 11.406 20.891 3 1 95.88 89 ALA B CA 1
ATOM 2229 C C . ALA B 1 89 ? 10.102 21.234 2.287 1 95.88 89 ALA B C 1
ATOM 2231 O O . ALA B 1 89 ? 9.625 22.359 2.354 1 95.88 89 ALA B O 1
ATOM 2232 N N . ASP B 1 90 ? 9.602 20.281 1.517 1 96.44 90 ASP B N 1
ATOM 2233 C CA . ASP B 1 90 ? 8.359 20.578 0.811 1 96.44 90 ASP B CA 1
ATOM 2234 C C . ASP B 1 90 ? 7.227 20.859 1.792 1 96.44 90 ASP B C 1
ATOM 2236 O O . ASP B 1 90 ? 6.391 21.734 1.549 1 96.44 90 ASP B O 1
ATOM 2240 N N . GLY B 1 91 ? 7.262 20.141 2.908 1 93.31 91 GLY B N 1
ATOM 2241 C CA . GLY B 1 91 ? 6.297 20.438 3.955 1 93.31 91 GLY B CA 1
ATOM 2242 C C . GLY B 1 91 ? 6.508 21.797 4.586 1 93.31 91 GLY B C 1
ATOM 2243 O O . GLY B 1 91 ? 5.551 22.562 4.773 1 93.31 91 GLY B O 1
ATOM 2244 N N . ALA B 1 92 ? 7.68 22.078 4.898 1 94.12 92 ALA B N 1
ATOM 2245 C CA . ALA B 1 92 ? 8.008 23.391 5.469 1 94.12 92 ALA B CA 1
ATOM 2246 C C . ALA B 1 92 ? 7.676 24.516 4.5 1 94.12 92 ALA B C 1
ATOM 2248 O O . ALA B 1 92 ? 7.18 25.562 4.91 1 94.12 92 ALA B O 1
ATOM 2249 N N . LEU B 1 93 ? 7.984 24.25 3.289 1 95 93 LEU B N 1
ATOM 2250 C CA . LEU B 1 93 ? 7.703 25.234 2.25 1 95 93 LEU B CA 1
ATOM 2251 C C . LEU B 1 93 ? 6.207 25.531 2.166 1 95 93 LEU B C 1
ATOM 2253 O O . LEU B 1 93 ? 5.801 26.688 2.029 1 95 93 LEU B O 1
ATOM 2257 N N . ALA B 1 94 ? 5.387 24.469 2.174 1 93.5 94 ALA B N 1
ATOM 2258 C CA . ALA B 1 94 ? 3.938 24.641 2.137 1 93.5 94 ALA B CA 1
ATOM 2259 C C . ALA B 1 94 ? 3.453 25.5 3.291 1 93.5 94 ALA B C 1
ATOM 2261 O O . ALA B 1 94 ? 2.594 26.375 3.107 1 93.5 94 ALA B O 1
ATOM 2262 N N . VAL B 1 95 ? 4.078 25.344 4.414 1 89.94 95 VAL B N 1
ATOM 2263 C CA . VAL B 1 95 ? 3.691 26.078 5.613 1 89.94 95 VAL B CA 1
ATOM 2264 C C . VAL B 1 95 ? 4.176 27.516 5.512 1 89.94 95 VAL B C 1
ATOM 2266 O O . VAL B 1 95 ? 3.395 28.453 5.684 1 89.94 95 VAL B O 1
ATOM 2269 N N . VAL B 1 96 ? 5.371 27.688 5.176 1 90.81 96 VAL B N 1
ATOM 2270 C CA . VAL B 1 96 ? 6.008 29 5.148 1 90.81 96 VAL B CA 1
ATOM 2271 C C . VAL B 1 96 ? 5.355 29.859 4.074 1 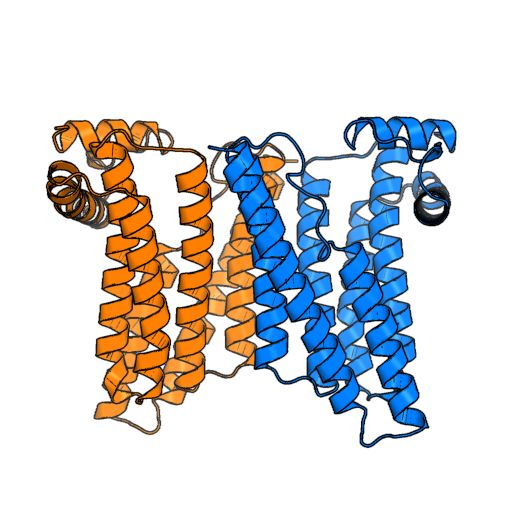90.81 96 VAL B C 1
ATOM 2273 O O . VAL B 1 96 ? 5.168 31.062 4.266 1 90.81 96 VAL B O 1
ATOM 2276 N N . ALA B 1 97 ? 5.074 29.281 3.025 1 92.12 97 ALA B N 1
ATOM 2277 C CA . ALA B 1 97 ? 4.535 30.031 1.893 1 92.12 97 ALA B CA 1
ATOM 2278 C C . ALA B 1 97 ? 3.014 30.109 1.968 1 92.12 97 ALA B C 1
ATOM 2280 O O . ALA B 1 97 ? 2.383 30.797 1.156 1 92.12 97 ALA B O 1
ATOM 2281 N N . GLY B 1 98 ? 2.438 29.422 2.871 1 89.25 98 GLY B N 1
ATOM 2282 C CA . GLY B 1 98 ? 0.985 29.375 2.955 1 89.25 98 GLY B CA 1
ATOM 2283 C C . GLY B 1 98 ? 0.336 28.672 1.776 1 89.25 98 GLY B C 1
ATOM 2284 O O . GLY B 1 98 ? -0.675 29.141 1.249 1 89.25 98 GLY B O 1
ATOM 2285 N N . ARG B 1 99 ? 0.954 27.703 1.304 1 91.56 99 ARG B N 1
ATOM 2286 C CA . ARG B 1 99 ? 0.492 27 0.114 1 91.56 99 ARG B CA 1
ATOM 2287 C C . ARG B 1 99 ? 0.116 25.562 0.447 1 91.56 99 ARG B C 1
ATOM 2289 O O . ARG B 1 99 ? 0.348 24.656 -0.353 1 91.56 99 ARG B O 1
ATOM 2296 N N . GLU B 1 100 ? -0.361 25.297 1.606 1 90.94 100 GLU B N 1
ATOM 2297 C CA . GLU B 1 100 ? -0.854 23.969 1.974 1 90.94 100 GLU B CA 1
ATOM 2298 C C . GLU B 1 100 ? -2.131 23.625 1.212 1 90.94 100 GLU B C 1
ATOM 2300 O O . GLU B 1 100 ? -3.061 24.438 1.15 1 90.94 100 GLU B O 1
ATOM 2305 N N . THR B 1 101 ? -2.092 22.516 0.567 1 94.56 101 THR B N 1
ATOM 2306 C CA . THR B 1 101 ? -3.275 22.078 -0.166 1 94.56 101 THR B CA 1
ATOM 2307 C C . THR B 1 101 ? -3.596 20.625 0.139 1 94.56 101 THR B C 1
ATOM 2309 O O . THR B 1 101 ? -2.717 19.859 0.552 1 94.56 101 THR B O 1
ATOM 2312 N N . ARG B 1 102 ? -4.84 20.234 -0.06 1 95.19 102 ARG B N 1
ATOM 2313 C CA . ARG B 1 102 ? -5.266 18.859 0.089 1 95.19 102 ARG B CA 1
ATOM 2314 C C . ARG B 1 102 ? -4.566 17.953 -0.921 1 95.19 102 ARG B C 1
ATOM 2316 O O . ARG B 1 102 ? -4.078 16.875 -0.567 1 95.19 102 ARG B O 1
ATOM 2323 N N . LEU B 1 103 ? -4.516 18.438 -2.137 1 96.31 103 LEU B N 1
ATOM 2324 C CA . LEU B 1 103 ? -3.857 17.672 -3.191 1 96.31 103 LEU B CA 1
ATOM 2325 C C . LEU B 1 103 ? -2.383 17.469 -2.869 1 96.31 103 LEU B C 1
ATOM 2327 O O . LEU B 1 103 ? -1.833 16.391 -3.139 1 96.31 103 LEU B O 1
ATOM 2331 N N . GLY B 1 104 ? -1.746 18.484 -2.354 1 96.38 104 GLY B N 1
ATOM 2332 C CA . GLY B 1 104 ? -0.346 18.375 -1.976 1 96.38 104 GLY B CA 1
ATOM 2333 C C . GLY B 1 104 ? -0.093 17.281 -0.943 1 96.38 104 GLY B C 1
ATOM 2334 O O . GLY B 1 104 ? 0.918 16.578 -1.007 1 96.38 104 GLY B O 1
ATOM 2335 N N . ARG B 1 105 ? -0.974 17.141 -0.027 1 95.12 105 ARG B N 1
ATOM 2336 C CA . ARG B 1 105 ? -0.844 16.109 1.003 1 95.12 105 ARG B CA 1
ATOM 2337 C C . ARG B 1 105 ? -0.916 14.711 0.396 1 95.12 105 ARG B C 1
ATOM 2339 O O . ARG B 1 105 ? -0.142 13.828 0.767 1 95.12 105 ARG B O 1
ATOM 2346 N N . VAL B 1 106 ? -1.835 14.523 -0.475 1 97.94 106 VAL B N 1
ATOM 2347 C CA . VAL B 1 106 ? -1.977 13.234 -1.139 1 97.94 106 VAL B CA 1
ATOM 2348 C C . VAL B 1 106 ? -0.73 12.938 -1.97 1 97.94 106 VAL B C 1
ATOM 2350 O O . VAL B 1 106 ? -0.191 11.828 -1.922 1 97.94 106 VAL B O 1
ATOM 2353 N N . TYR B 1 107 ? -0.324 13.945 -2.719 1 97.81 107 TYR B N 1
ATOM 2354 C CA . TYR B 1 107 ? 0.862 13.805 -3.557 1 97.81 107 TYR B CA 1
ATOM 2355 C C . TYR B 1 107 ? 2.086 13.469 -2.713 1 97.81 107 TYR B C 1
ATOM 2357 O O . TYR B 1 107 ? 2.871 12.586 -3.072 1 97.81 107 TYR B O 1
ATOM 2365 N N . ASP B 1 108 ? 2.242 14.18 -1.624 1 97.5 108 ASP B N 1
ATOM 2366 C CA . ASP B 1 108 ? 3.361 13.938 -0.719 1 97.5 108 ASP B CA 1
ATOM 2367 C C . ASP B 1 108 ? 3.35 12.5 -0.211 1 97.5 108 ASP B C 1
ATOM 2369 O O . ASP B 1 108 ? 4.383 11.828 -0.204 1 97.5 108 ASP B O 1
ATOM 2373 N N . SER B 1 109 ? 2.207 11.992 0.175 1 97.62 109 SER B N 1
ATOM 2374 C CA . SER B 1 109 ? 2.078 10.633 0.686 1 97.62 109 SER B CA 1
ATOM 2375 C C . SER B 1 109 ? 2.422 9.609 -0.388 1 97.62 109 SER B C 1
ATOM 2377 O O . SER B 1 109 ? 3.094 8.609 -0.11 1 97.62 109 SER B O 1
ATOM 2379 N N . ALA B 1 110 ? 1.934 9.789 -1.587 1 98.31 110 ALA B N 1
ATOM 2380 C CA . ALA B 1 110 ? 2.238 8.891 -2.695 1 98.31 110 ALA B CA 1
ATOM 2381 C C . ALA B 1 110 ? 3.73 8.891 -3.012 1 98.31 110 ALA B C 1
ATOM 2383 O O . ALA B 1 110 ? 4.32 7.84 -3.262 1 98.31 110 ALA B O 1
ATOM 2384 N N . ALA B 1 111 ? 4.285 10.07 -3.029 1 98.31 111 ALA B N 1
ATOM 2385 C CA . ALA B 1 111 ? 5.711 10.227 -3.305 1 98.31 111 ALA B CA 1
ATOM 2386 C C . ALA B 1 111 ? 6.555 9.461 -2.285 1 98.31 111 ALA B C 1
ATOM 2388 O O . ALA B 1 111 ? 7.574 8.859 -2.637 1 98.31 111 ALA B O 1
ATOM 2389 N N . ASP B 1 112 ? 6.145 9.484 -1.059 1 98.25 112 ASP B N 1
ATOM 2390 C CA . ASP B 1 112 ? 6.844 8.742 -0.013 1 98.25 112 ASP B CA 1
ATOM 2391 C C . ASP B 1 112 ? 6.887 7.254 -0.331 1 98.25 112 ASP B C 1
ATOM 2393 O O . ASP B 1 112 ? 7.918 6.602 -0.14 1 98.25 112 ASP B O 1
ATOM 2397 N N . ARG B 1 113 ? 5.781 6.703 -0.8 1 98.38 113 ARG B N 1
ATOM 2398 C CA . ARG B 1 113 ? 5.707 5.285 -1.132 1 98.38 113 ARG B CA 1
ATOM 2399 C C . ARG B 1 113 ? 6.629 4.945 -2.301 1 98.38 113 ARG B C 1
ATOM 2401 O O . ARG B 1 113 ? 7.34 3.939 -2.268 1 98.38 113 ARG B O 1
ATOM 2408 N N . VAL B 1 114 ? 6.617 5.777 -3.27 1 98.19 114 VAL B N 1
ATOM 2409 C CA . VAL B 1 114 ? 7.449 5.555 -4.445 1 98.19 114 VAL B CA 1
ATOM 2410 C C . VAL B 1 114 ? 8.922 5.613 -4.055 1 98.19 114 VAL B C 1
ATOM 2412 O O . VAL B 1 114 ? 9.727 4.789 -4.504 1 98.19 114 VAL B O 1
ATOM 2415 N N . SER B 1 115 ? 9.258 6.578 -3.256 1 98.62 115 SER B N 1
ATOM 2416 C CA . SER B 1 115 ? 10.633 6.715 -2.801 1 98.62 115 SER B CA 1
ATOM 2417 C C . SER B 1 115 ? 11.102 5.473 -2.051 1 98.62 115 SER B C 1
ATOM 2419 O O . SER B 1 115 ? 12.188 4.957 -2.305 1 98.62 115 SER B O 1
ATOM 2421 N N . GLU B 1 116 ? 10.289 5.008 -1.21 1 98.31 116 GLU B N 1
ATOM 2422 C CA . GLU B 1 116 ? 10.656 3.84 -0.414 1 98.31 116 GLU B CA 1
ATOM 2423 C C . GLU B 1 116 ? 10.781 2.594 -1.286 1 98.31 116 GLU B C 1
ATOM 2425 O O . GLU B 1 116 ? 11.648 1.751 -1.056 1 98.31 116 GLU B O 1
ATOM 2430 N N . ALA B 1 117 ? 9.906 2.461 -2.234 1 98.38 117 ALA B N 1
ATOM 2431 C CA . ALA B 1 117 ? 10.039 1.368 -3.195 1 98.38 117 ALA B CA 1
ATOM 2432 C C . ALA B 1 117 ? 11.375 1.436 -3.918 1 98.38 117 ALA B C 1
ATOM 2434 O O . ALA B 1 117 ? 12.039 0.41 -4.117 1 98.38 117 ALA B O 1
ATOM 2435 N N . ALA B 1 118 ? 11.773 2.621 -4.305 1 98.56 118 ALA B N 1
ATOM 2436 C CA . ALA B 1 118 ? 13.055 2.805 -4.984 1 98.56 118 ALA B CA 1
ATOM 2437 C C . ALA B 1 118 ? 14.219 2.377 -4.09 1 98.56 118 ALA B C 1
ATOM 2439 O O . ALA B 1 118 ? 15.156 1.728 -4.551 1 98.56 118 ALA B O 1
ATOM 2440 N N . TRP B 1 119 ? 14.117 2.729 -2.852 1 98.81 119 TRP B N 1
ATOM 2441 C CA . TRP B 1 119 ? 15.172 2.357 -1.913 1 98.81 119 TRP B CA 1
ATOM 2442 C C . TRP B 1 119 ? 15.281 0.842 -1.784 1 98.81 119 TRP B C 1
ATOM 2444 O O . TRP B 1 119 ? 16.391 0.292 -1.735 1 98.81 119 TRP B O 1
ATOM 2454 N N . LEU B 1 120 ? 14.211 0.196 -1.728 1 98.5 120 LEU B N 1
ATOM 2455 C CA . LEU B 1 120 ? 14.195 -1.256 -1.589 1 98.5 120 LEU B CA 1
ATOM 2456 C C . LEU B 1 120 ? 14.742 -1.929 -2.842 1 98.5 120 LEU B C 1
ATOM 2458 O O . LEU B 1 120 ? 15.43 -2.947 -2.754 1 98.5 120 LEU B O 1
ATOM 2462 N N . VAL B 1 121 ? 14.43 -1.359 -4.008 1 98.38 121 VAL B N 1
ATOM 2463 C CA . VAL B 1 121 ? 15.008 -1.867 -5.25 1 98.38 121 VAL B CA 1
ATOM 2464 C C . VAL B 1 121 ? 16.531 -1.764 -5.195 1 98.38 121 VAL B C 1
ATOM 2466 O O . VAL B 1 121 ? 17.234 -2.662 -5.66 1 98.38 121 VAL B O 1
ATOM 2469 N N . ALA B 1 122 ? 17.031 -0.695 -4.633 1 98.75 122 ALA B N 1
ATOM 2470 C CA . ALA B 1 122 ? 18.484 -0.533 -4.504 1 98.75 122 ALA B CA 1
ATOM 2471 C C . ALA B 1 122 ? 19.078 -1.656 -3.666 1 98.75 122 ALA B C 1
ATOM 2473 O O . ALA B 1 122 ? 20.109 -2.225 -4.031 1 98.75 122 ALA B O 1
ATOM 2474 N N . LEU B 1 123 ? 18.438 -1.966 -2.559 1 98.44 123 LEU B N 1
ATOM 2475 C CA . LEU B 1 123 ? 18.938 -3.043 -1.71 1 98.44 123 LEU B CA 1
ATOM 2476 C C . LEU B 1 123 ? 18.922 -4.371 -2.459 1 98.44 123 LEU B C 1
ATOM 2478 O O . LEU B 1 123 ? 19.844 -5.184 -2.295 1 98.44 123 LEU B O 1
ATOM 2482 N N . PHE B 1 124 ? 17.938 -4.59 -3.229 1 98.06 124 PHE B N 1
ATOM 2483 C CA . PHE B 1 124 ? 17.875 -5.785 -4.055 1 98.06 124 PHE B CA 1
ATOM 2484 C C . PHE B 1 124 ? 19.062 -5.855 -5.008 1 98.06 124 PHE B C 1
ATOM 2486 O O . PHE B 1 124 ? 19.719 -6.891 -5.109 1 98.06 124 PHE B O 1
ATOM 2493 N N . LEU B 1 125 ? 19.312 -4.781 -5.703 1 97.81 125 LEU B N 1
ATOM 2494 C CA . LEU B 1 125 ? 20.391 -4.723 -6.672 1 97.81 125 LEU B CA 1
ATOM 2495 C C . LEU B 1 125 ? 21.734 -4.949 -5.988 1 97.81 125 LEU B C 1
ATOM 2497 O O . LEU B 1 125 ? 22.688 -5.426 -6.617 1 97.81 125 LEU B O 1
ATOM 2501 N N . LEU B 1 126 ? 21.797 -4.695 -4.711 1 97.94 126 LEU B N 1
ATOM 2502 C CA . LEU B 1 126 ? 23.047 -4.789 -3.971 1 97.94 126 LEU B CA 1
ATOM 2503 C C . LEU B 1 126 ? 23.188 -6.152 -3.305 1 97.94 126 LEU B C 1
ATOM 2505 O O . LEU B 1 126 ? 24.156 -6.398 -2.574 1 97.94 126 LEU B O 1
ATOM 2509 N N . GLY B 1 127 ? 22.172 -6.969 -3.477 1 97.19 127 GLY B N 1
ATOM 2510 C CA . GLY B 1 127 ? 22.391 -8.352 -3.098 1 97.19 127 GLY B CA 1
ATOM 2511 C C . GLY B 1 127 ? 21.344 -8.891 -2.143 1 97.19 127 GLY B C 1
ATOM 2512 O O . GLY B 1 127 ? 21.328 -10.078 -1.816 1 97.19 127 GLY B O 1
ATOM 2513 N N . ALA B 1 128 ? 20.422 -8.031 -1.597 1 97.94 128 ALA B N 1
ATOM 2514 C CA . ALA B 1 128 ? 19.359 -8.531 -0.742 1 97.94 128 ALA B CA 1
ATOM 2515 C C . ALA B 1 128 ? 18.406 -9.438 -1.525 1 97.94 128 ALA B C 1
ATOM 2517 O O . ALA B 1 128 ? 18.062 -9.141 -2.674 1 97.94 128 ALA B O 1
ATOM 2518 N N . PRO B 1 129 ? 18.016 -10.562 -0.9 1 96.44 129 PRO B N 1
ATOM 2519 C CA . PRO B 1 129 ? 17.109 -11.461 -1.607 1 96.44 129 PRO B CA 1
ATOM 2520 C C . PRO B 1 129 ? 15.789 -10.797 -1.976 1 96.44 129 PRO B C 1
ATOM 2522 O O . PRO B 1 129 ? 15.234 -10.031 -1.179 1 96.44 129 PRO B O 1
ATOM 2525 N N . GLY B 1 130 ? 15.266 -11.086 -3.135 1 94.81 130 GLY B N 1
ATOM 2526 C CA . GLY B 1 130 ? 14.047 -10.477 -3.656 1 94.81 130 GLY B CA 1
ATOM 2527 C C . GLY B 1 130 ? 12.852 -10.664 -2.746 1 94.81 130 GLY B C 1
ATOM 2528 O O . GLY B 1 130 ? 12.055 -9.742 -2.555 1 94.81 130 GLY B O 1
ATOM 2529 N N . TRP B 1 131 ? 12.719 -11.875 -2.211 1 93.5 131 TRP B N 1
ATOM 2530 C CA . TRP B 1 131 ? 11.57 -12.156 -1.361 1 93.5 131 TRP B CA 1
ATOM 2531 C C . TRP B 1 131 ? 11.602 -11.305 -0.099 1 93.5 131 TRP B C 1
ATOM 2533 O O . TRP B 1 131 ? 10.547 -10.891 0.405 1 93.5 131 TRP B O 1
ATOM 2543 N N . LEU B 1 132 ? 12.758 -11.047 0.421 1 96.5 132 LEU B N 1
ATOM 2544 C CA . LEU B 1 132 ? 12.906 -10.219 1.613 1 96.5 132 LEU B CA 1
ATOM 2545 C C . LEU B 1 132 ? 12.578 -8.766 1.309 1 96.5 132 LEU B C 1
ATOM 2547 O O . LEU B 1 132 ? 11.852 -8.117 2.066 1 96.5 132 LEU B O 1
ATOM 2551 N N . VAL B 1 133 ? 13.047 -8.312 0.18 1 97.5 133 VAL B N 1
ATOM 2552 C CA . VAL B 1 133 ? 12.789 -6.941 -0.26 1 97.5 133 VAL B CA 1
ATOM 2553 C C . VAL B 1 133 ? 11.289 -6.762 -0.512 1 97.5 133 VAL B C 1
ATOM 2555 O O . VAL B 1 133 ? 10.703 -5.754 -0.106 1 97.5 133 VAL B O 1
ATOM 2558 N N . ALA B 1 134 ? 10.656 -7.746 -1.108 1 95.44 134 ALA B N 1
ATOM 2559 C CA . ALA B 1 134 ? 9.211 -7.715 -1.317 1 95.44 134 ALA B CA 1
ATOM 2560 C C . ALA B 1 134 ? 8.461 -7.703 0.013 1 95.44 134 ALA B C 1
ATOM 2562 O O . ALA B 1 134 ? 7.453 -7.012 0.16 1 95.44 134 ALA B O 1
ATOM 2563 N N . GLY B 1 135 ? 8.969 -8.492 0.944 1 96 135 GLY B N 1
ATOM 2564 C CA . GLY B 1 135 ? 8.391 -8.492 2.281 1 96 135 GLY B CA 1
ATOM 2565 C C . GLY B 1 135 ? 8.477 -7.137 2.961 1 96 135 GLY B C 1
ATOM 2566 O O . GLY B 1 135 ? 7.527 -6.703 3.615 1 96 135 GLY B O 1
ATOM 2567 N N . CYS B 1 136 ? 9.594 -6.457 2.807 1 97.62 136 CYS B N 1
ATOM 2568 C CA . CYS B 1 136 ? 9.766 -5.109 3.346 1 97.62 136 CYS B CA 1
ATOM 2569 C C . CYS B 1 136 ? 8.727 -4.156 2.766 1 97.62 136 CYS B C 1
ATOM 2571 O O . CYS B 1 136 ? 8.078 -3.416 3.506 1 97.62 136 CYS B O 1
ATOM 2573 N N . LEU B 1 137 ? 8.625 -4.227 1.476 1 97.25 137 LEU B N 1
ATOM 2574 C CA . LEU B 1 137 ? 7.645 -3.383 0.804 1 97.25 137 LEU B CA 1
ATOM 2575 C C . LEU B 1 137 ? 6.234 -3.674 1.312 1 97.25 137 LEU B C 1
ATOM 2577 O O . LEU B 1 137 ? 5.488 -2.752 1.649 1 97.25 137 LEU B O 1
ATOM 2581 N N . GLY B 1 138 ? 5.918 -4.93 1.392 1 97.25 138 GLY B N 1
ATOM 2582 C CA . GLY B 1 138 ? 4.598 -5.352 1.827 1 97.25 138 GLY B CA 1
ATOM 2583 C C . GLY B 1 138 ? 4.242 -4.863 3.219 1 97.25 138 GLY B C 1
ATOM 2584 O O . GLY B 1 138 ? 3.195 -4.246 3.418 1 97.25 138 GLY B O 1
ATOM 2585 N N . VAL B 1 139 ? 5.121 -5.109 4.156 1 97.56 139 VAL B N 1
ATOM 2586 C CA . VAL B 1 139 ? 4.809 -4.77 5.539 1 97.56 139 VAL B CA 1
ATOM 2587 C C . VAL B 1 139 ? 4.77 -3.252 5.707 1 97.56 139 VAL B C 1
ATOM 2589 O O . VAL B 1 139 ? 3.938 -2.723 6.441 1 97.56 139 VAL B O 1
ATOM 2592 N N . THR B 1 140 ? 5.621 -2.568 5.027 1 97.75 140 THR B N 1
ATOM 2593 C CA . THR B 1 140 ? 5.684 -1.113 5.121 1 97.75 140 THR B CA 1
ATOM 2594 C C . THR B 1 140 ? 4.43 -0.478 4.523 1 97.75 140 THR B C 1
ATOM 2596 O O . THR B 1 140 ? 3.803 0.378 5.152 1 97.75 140 THR B O 1
ATOM 2599 N N . TRP B 1 141 ? 4.105 -0.907 3.326 1 98.38 141 TRP B N 1
ATOM 2600 C CA . TRP B 1 141 ? 2.967 -0.294 2.65 1 98.38 141 TRP B CA 1
ATOM 2601 C C . TRP B 1 141 ? 1.656 -0.702 3.314 1 98.38 141 TRP B C 1
ATOM 2603 O O . TRP B 1 141 ? 0.701 0.077 3.348 1 98.38 141 TRP B O 1
ATOM 2613 N N . LEU B 1 142 ? 1.614 -1.927 3.838 1 98.5 142 LEU B N 1
ATOM 2614 C CA . LEU B 1 142 ? 0.434 -2.324 4.598 1 98.5 142 LEU B CA 1
ATOM 2615 C C . LEU B 1 142 ? 0.284 -1.469 5.852 1 98.5 142 LEU B C 1
ATOM 2617 O O . LEU B 1 142 ? -0.829 -1.079 6.215 1 98.5 142 LEU B O 1
ATOM 2621 N N . HIS B 1 143 ? 1.399 -1.204 6.535 1 98.5 143 HIS B N 1
ATOM 2622 C CA . HIS B 1 143 ? 1.432 -0.344 7.715 1 98.5 143 HIS B CA 1
ATOM 2623 C C . HIS B 1 143 ? 0.81 1.017 7.418 1 98.5 143 HIS B C 1
ATOM 2625 O O . HIS B 1 143 ? -0.075 1.471 8.148 1 98.5 143 HIS B O 1
ATOM 2631 N N . GLU B 1 144 ? 1.22 1.64 6.359 1 98.31 144 GLU B N 1
ATOM 2632 C CA . GLU B 1 144 ? 0.73 2.967 6 1 98.31 144 GLU B CA 1
ATOM 2633 C C . GLU B 1 144 ? -0.716 2.908 5.512 1 98.31 144 GLU B C 1
ATOM 2635 O O . GLU B 1 144 ? -1.501 3.822 5.773 1 98.31 144 GLU B O 1
ATOM 2640 N N . TYR B 1 145 ? -1.053 1.828 4.848 1 98.69 145 TYR B N 1
ATOM 2641 C CA . TYR B 1 145 ? -2.41 1.649 4.34 1 98.69 145 TYR B CA 1
ATOM 2642 C C . TYR B 1 145 ? -3.396 1.46 5.488 1 98.69 145 TYR B C 1
ATOM 2644 O O . TYR B 1 145 ? -4.477 2.057 5.488 1 98.69 145 TYR B O 1
ATOM 2652 N N . VAL B 1 146 ? -3.045 0.658 6.422 1 98.56 146 VAL B N 1
ATOM 2653 C CA . VAL B 1 146 ? -3.9 0.412 7.578 1 98.56 146 VAL B CA 1
ATOM 2654 C C . VAL B 1 146 ? -4.137 1.719 8.336 1 98.56 146 VAL B C 1
ATOM 2656 O O . VAL B 1 146 ? -5.262 2.006 8.75 1 98.56 146 VAL B O 1
ATOM 2659 N N . ARG B 1 147 ? -3.123 2.479 8.508 1 98.06 147 ARG B N 1
ATOM 2660 C CA . ARG B 1 147 ? -3.291 3.762 9.188 1 98.06 147 ARG B CA 1
ATOM 2661 C C . ARG B 1 147 ? -4.254 4.664 8.422 1 98.06 147 ARG B C 1
ATOM 2663 O O . ARG B 1 147 ? -5.117 5.305 9.016 1 98.06 147 ARG B O 1
ATOM 2670 N N . ALA B 1 148 ? -4.055 4.727 7.094 1 97.81 148 ALA B N 1
ATOM 2671 C CA . ALA B 1 148 ? -4.945 5.543 6.273 1 97.81 148 ALA B CA 1
ATOM 2672 C C . ALA B 1 148 ? -6.387 5.059 6.379 1 97.81 148 ALA B C 1
ATOM 2674 O O . ALA B 1 148 ? -7.312 5.867 6.523 1 97.81 148 ALA B O 1
ATOM 2675 N N . ARG B 1 149 ? -6.57 3.764 6.332 1 98.06 149 ARG B N 1
ATOM 2676 C CA . ARG B 1 149 ? -7.914 3.199 6.398 1 98.06 149 ARG B CA 1
ATOM 2677 C C . ARG B 1 149 ? -8.531 3.424 7.777 1 98.06 149 ARG B C 1
ATOM 2679 O O . ARG B 1 149 ? -9.742 3.621 7.895 1 98.06 149 ARG B O 1
ATOM 2686 N N . ALA B 1 150 ? -7.703 3.312 8.773 1 98.31 150 ALA B N 1
ATOM 2687 C CA . ALA B 1 150 ? -8.195 3.582 10.125 1 98.31 150 ALA B CA 1
ATOM 2688 C C . ALA B 1 150 ? -8.68 5.023 10.25 1 98.31 150 ALA B C 1
ATOM 2690 O O . ALA B 1 150 ? -9.703 5.285 10.891 1 98.31 150 ALA B O 1
ATOM 2691 N N . THR B 1 151 ? -7.965 5.926 9.68 1 96.75 151 THR B N 1
ATOM 2692 C CA . THR B 1 151 ? -8.367 7.328 9.695 1 96.75 151 THR B CA 1
ATOM 2693 C C . THR B 1 151 ? -9.688 7.516 8.953 1 96.75 151 THR B C 1
ATOM 2695 O O . THR B 1 151 ? -10.578 8.227 9.43 1 96.75 151 THR B O 1
ATOM 2698 N N . VAL B 1 152 ? -9.844 6.879 7.805 1 95.25 152 VAL B N 1
ATOM 2699 C CA . VAL B 1 152 ? -11.086 6.941 7.031 1 95.25 152 VAL B CA 1
ATOM 2700 C C . VAL B 1 152 ? -12.234 6.379 7.859 1 95.25 152 VAL B C 1
ATOM 2702 O O . VAL B 1 152 ? -13.359 6.883 7.785 1 95.25 152 VAL B O 1
ATOM 2705 N N . ALA B 1 153 ? -11.883 5.418 8.703 1 95.75 153 ALA B N 1
ATOM 2706 C CA . ALA B 1 153 ? -12.898 4.75 9.516 1 95.75 153 ALA B CA 1
ATOM 2707 C C . ALA B 1 153 ? -13.25 5.578 10.75 1 95.75 153 ALA B C 1
ATOM 2709 O O . ALA B 1 153 ? -14.164 5.227 11.5 1 95.75 153 ALA B O 1
ATOM 2710 N N . GLY B 1 154 ? -12.445 6.637 11 1 94.94 154 GLY B N 1
ATOM 2711 C CA . GLY B 1 154 ? -12.836 7.547 12.062 1 94.94 154 GLY B CA 1
ATOM 2712 C C . GLY B 1 154 ? -11.828 7.621 13.188 1 94.94 154 GLY B C 1
ATOM 2713 O O . GLY B 1 154 ? -12.094 8.227 14.227 1 94.94 154 GLY B O 1
ATOM 2714 N N . MET B 1 155 ? -10.75 6.898 13.102 1 94.19 155 MET B N 1
ATOM 2715 C CA . MET B 1 155 ? -9.703 7.039 14.109 1 94.19 155 MET B CA 1
ATOM 2716 C C . MET B 1 155 ? -9.203 8.477 14.18 1 94.19 155 MET B C 1
ATOM 2718 O O . MET B 1 155 ? -8.828 9.062 13.164 1 94.19 155 MET B O 1
ATOM 2722 N N . GLU B 1 156 ? -9.281 8.875 15.492 1 86.69 156 GLU B N 1
ATOM 2723 C CA . GLU B 1 156 ? -8.852 10.25 15.727 1 86.69 156 GLU B CA 1
ATOM 2724 C C . GLU B 1 156 ? -7.352 10.32 16.016 1 86.69 156 GLU B C 1
ATOM 2726 O O . GLU B 1 156 ? -6.812 9.477 16.734 1 86.69 156 GLU B O 1
ATOM 2731 N N . GLY B 1 157 ? -6.473 10.773 15.109 1 82.12 157 GLY B N 1
ATOM 2732 C CA . GLY B 1 157 ? -5.039 10.922 15.32 1 82.12 157 GLY B CA 1
ATOM 2733 C C . GLY B 1 157 ? -4.219 9.906 14.555 1 82.12 157 GLY B C 1
ATOM 2734 O O . GLY B 1 157 ? -4.711 9.289 13.609 1 82.12 157 GLY B O 1
ATOM 2735 N N . ILE B 1 158 ? -3.027 9.688 15.148 1 85.94 158 ILE B N 1
ATOM 2736 C CA . ILE B 1 158 ? -2.104 8.883 14.352 1 85.94 158 ILE B CA 1
ATOM 2737 C C . ILE B 1 158 ? -2.131 7.438 14.836 1 85.94 158 ILE B C 1
ATOM 2739 O O . ILE B 1 158 ? -1.488 6.566 14.25 1 85.94 158 ILE B O 1
ATOM 2743 N N . GLY B 1 159 ? -2.951 7.133 15.969 1 85.44 159 GLY B N 1
ATOM 2744 C CA . GLY B 1 159 ? -2.998 5.793 16.531 1 85.44 159 GLY B CA 1
ATOM 2745 C C . GLY B 1 159 ? -1.824 5.492 17.453 1 85.44 159 GLY B C 1
ATOM 2746 O O . GLY B 1 159 ? -1.962 5.516 18.672 1 85.44 159 GLY B O 1
ATOM 2747 N N . ALA B 1 160 ? -0.62 5.305 16.812 1 89.5 160 ALA B N 1
ATOM 2748 C CA . ALA B 1 160 ? 0.608 5.039 17.562 1 89.5 160 ALA B CA 1
ATOM 2749 C C . ALA B 1 160 ? 1.836 5.473 16.766 1 89.5 160 ALA B C 1
ATOM 2751 O O . ALA B 1 160 ? 1.853 5.371 15.539 1 89.5 160 ALA B O 1
ATOM 2752 N N . VAL B 1 161 ? 2.773 5.988 17.453 1 90.38 161 VAL B N 1
ATOM 2753 C CA . VAL B 1 161 ? 4.105 6.129 16.875 1 90.38 161 VAL B CA 1
ATOM 2754 C C . VAL B 1 161 ? 4.863 4.809 17 1 90.38 161 VAL B C 1
ATOM 2756 O O . VAL B 1 161 ? 5.184 4.363 18.094 1 90.38 161 VAL B O 1
ATOM 2759 N N . THR B 1 162 ? 5.152 4.246 15.852 1 95 162 THR B N 1
ATOM 2760 C CA . THR B 1 162 ? 5.754 2.916 15.875 1 95 162 THR B CA 1
ATOM 2761 C C . THR B 1 162 ? 7.246 2.99 15.555 1 95 162 THR B C 1
ATOM 2763 O O . THR B 1 162 ? 7.742 4.039 15.141 1 95 162 THR B O 1
ATOM 2766 N N . VAL B 1 163 ? 7.906 1.903 15.75 1 93.69 163 VAL B N 1
ATOM 2767 C CA . VAL B 1 163 ? 9.336 1.813 15.484 1 93.69 163 VAL B CA 1
ATOM 2768 C C . VAL B 1 163 ? 9.586 1.78 13.984 1 93.69 163 VAL B C 1
ATOM 2770 O O . VAL B 1 163 ? 10.734 1.841 13.531 1 93.69 163 VAL B O 1
ATOM 2773 N N . ALA B 1 164 ? 8.539 1.701 13.211 1 93.75 164 ALA B N 1
ATOM 2774 C CA . ALA B 1 164 ? 8.688 1.518 11.766 1 93.75 164 ALA B CA 1
ATOM 2775 C C . ALA B 1 164 ? 8.242 2.766 11.008 1 93.75 164 ALA B C 1
ATOM 2777 O O . ALA B 1 164 ? 7.902 2.691 9.82 1 93.75 164 ALA B O 1
ATOM 2778 N N . GLU B 1 165 ? 8.32 3.873 11.711 1 95.06 165 GLU B N 1
ATOM 2779 C CA . GLU B 1 165 ? 7.93 5.102 11.031 1 95.06 165 GLU B CA 1
ATOM 2780 C C . GLU B 1 165 ? 8.945 5.492 9.961 1 95.06 165 GLU B C 1
ATOM 2782 O O . GLU B 1 165 ? 10.047 4.93 9.914 1 95.06 165 GLU B O 1
ATOM 2787 N N . ARG B 1 166 ? 8.539 6.398 9.164 1 94.81 166 ARG B N 1
ATOM 2788 C CA . ARG B 1 166 ? 9.328 6.766 7.996 1 94.81 166 ARG B CA 1
ATOM 2789 C C . ARG B 1 166 ? 10.727 7.238 8.398 1 94.81 166 ARG B C 1
ATOM 2791 O O . ARG B 1 166 ? 11.719 6.883 7.762 1 94.81 166 ARG B O 1
ATOM 2798 N N . PRO B 1 167 ? 10.945 8.055 9.461 1 94 167 PRO B N 1
ATOM 2799 C CA . PRO B 1 167 ? 12.305 8.453 9.828 1 94 167 PRO B CA 1
ATOM 2800 C C . PRO B 1 167 ? 13.219 7.262 10.102 1 94 167 PRO B C 1
ATOM 2802 O O . PRO B 1 167 ? 14.398 7.285 9.734 1 94 167 PRO B O 1
ATOM 2805 N N . THR B 1 168 ? 12.688 6.254 10.75 1 96.88 168 THR B N 1
ATOM 2806 C CA . THR B 1 168 ? 13.461 5.043 11 1 96.88 168 THR B CA 1
ATOM 2807 C C . THR B 1 168 ? 13.867 4.375 9.688 1 96.88 168 THR B C 1
ATOM 2809 O O . THR B 1 168 ? 15.008 3.945 9.531 1 96.88 168 THR B O 1
ATOM 2812 N N . ARG B 1 169 ? 12.969 4.301 8.773 1 98.19 169 ARG B N 1
ATOM 2813 C CA . ARG B 1 169 ? 13.234 3.672 7.484 1 98.19 169 ARG B CA 1
ATOM 2814 C C . ARG B 1 169 ? 14.25 4.48 6.684 1 98.19 169 ARG B C 1
ATOM 2816 O O . ARG B 1 169 ? 15.086 3.912 5.977 1 98.19 169 ARG B O 1
ATOM 2823 N N . VAL B 1 170 ? 14.164 5.77 6.785 1 98 170 VAL B N 1
ATOM 2824 C CA . VAL B 1 170 ? 15.141 6.645 6.141 1 98 170 VAL B CA 1
ATOM 2825 C C . VAL B 1 170 ? 16.531 6.367 6.707 1 98 170 VAL B C 1
ATOM 2827 O O . VAL B 1 170 ? 17.484 6.145 5.953 1 98 170 VAL B O 1
ATOM 2830 N N . LEU B 1 171 ? 16.625 6.363 7.988 1 98 171 LEU B N 1
ATOM 2831 C CA . LEU B 1 171 ? 17.906 6.141 8.641 1 98 171 LEU B CA 1
ATOM 2832 C C . LEU B 1 171 ? 18.453 4.75 8.32 1 98 171 LEU B C 1
ATOM 2834 O O . LEU B 1 171 ? 19.641 4.586 8.062 1 98 171 LEU B O 1
ATOM 2838 N N . LEU B 1 172 ? 17.547 3.828 8.398 1 98.5 172 LEU B N 1
ATOM 2839 C CA . LEU B 1 172 ? 17.953 2.455 8.102 1 98.5 172 LEU B CA 1
ATOM 2840 C C . LEU B 1 172 ? 18.531 2.354 6.691 1 98.5 172 LEU B C 1
ATOM 2842 O O . LEU B 1 172 ? 19.547 1.696 6.48 1 98.5 172 LEU B O 1
ATOM 2846 N N . THR B 1 173 ? 17.859 2.967 5.742 1 98.69 173 THR B N 1
ATOM 2847 C CA . THR B 1 173 ? 18.328 2.93 4.363 1 98.69 173 THR B CA 1
ATOM 2848 C C . THR B 1 173 ? 19.641 3.674 4.215 1 98.69 173 THR B C 1
ATOM 2850 O O . THR B 1 173 ? 20.578 3.186 3.564 1 98.69 173 THR B O 1
ATOM 2853 N N . LEU B 1 174 ? 19.703 4.855 4.805 1 98.62 174 LEU B N 1
ATOM 2854 C CA . LEU B 1 174 ? 20.906 5.688 4.758 1 98.62 174 LEU B CA 1
ATOM 2855 C C . LEU B 1 174 ? 22.109 4.934 5.301 1 98.62 174 LEU B C 1
ATOM 2857 O O . LEU B 1 174 ? 23.109 4.766 4.598 1 98.62 174 LEU B O 1
ATOM 2861 N N . PHE B 1 175 ? 22 4.41 6.441 1 98.62 175 PHE B N 1
ATOM 2862 C CA . PHE B 1 175 ? 23.125 3.75 7.086 1 98.62 175 PHE B CA 1
ATOM 2863 C C . PHE B 1 175 ? 23.375 2.381 6.469 1 98.62 175 PHE B C 1
ATOM 2865 O O . PHE B 1 175 ? 24.516 1.911 6.438 1 98.62 175 PHE B O 1
ATOM 2872 N N . GLY B 1 176 ? 22.281 1.73 6.023 1 98.75 176 GLY B N 1
ATOM 2873 C CA . GLY B 1 176 ? 22.469 0.484 5.301 1 98.75 176 GLY B CA 1
ATOM 2874 C C . GLY B 1 176 ? 23.312 0.643 4.047 1 98.75 176 GLY B C 1
ATOM 2875 O O . GLY B 1 176 ? 24.234 -0.149 3.801 1 98.75 176 GLY B O 1
ATOM 2876 N N . LEU B 1 177 ? 23.031 1.658 3.293 1 98.69 177 LEU B N 1
ATOM 2877 C CA . LEU B 1 177 ? 23.797 1.91 2.07 1 98.69 177 LEU B CA 1
ATOM 2878 C C . LEU B 1 177 ? 25.234 2.305 2.387 1 98.69 177 LEU B C 1
ATOM 2880 O O . LEU B 1 177 ? 26.156 1.91 1.677 1 98.69 177 LEU B O 1
ATOM 2884 N N . LEU B 1 178 ? 25.422 3.121 3.434 1 98.56 178 LEU B N 1
ATOM 2885 C CA . LEU B 1 178 ? 26.766 3.455 3.869 1 98.56 178 LEU B CA 1
ATOM 2886 C C . LEU B 1 178 ? 27.547 2.199 4.246 1 98.56 178 LEU B C 1
ATOM 2888 O O . LEU B 1 178 ? 28.703 2.045 3.867 1 98.56 178 LEU B O 1
ATOM 2892 N N . ALA B 1 179 ? 26.875 1.354 4.973 1 98.5 179 ALA B N 1
ATOM 2893 C CA . ALA B 1 179 ? 27.5 0.109 5.398 1 98.5 179 ALA B CA 1
ATOM 2894 C C . ALA B 1 179 ? 27.891 -0.747 4.199 1 98.5 179 ALA B C 1
ATOM 2896 O O . ALA B 1 179 ? 28.938 -1.397 4.207 1 98.5 179 ALA B O 1
ATOM 2897 N N . VAL B 1 180 ? 27.047 -0.785 3.225 1 98.31 180 VAL B N 1
ATOM 2898 C CA . VAL B 1 180 ? 27.344 -1.531 2.008 1 98.31 180 VAL B CA 1
ATOM 2899 C C . VAL B 1 180 ? 28.594 -0.947 1.34 1 98.31 180 VAL B C 1
ATOM 2901 O O . VAL B 1 180 ? 29.453 -1.688 0.853 1 98.31 180 VAL B O 1
ATOM 2904 N N . GLY B 1 181 ? 28.672 0.369 1.262 1 97.44 181 GLY B N 1
ATOM 2905 C CA . GLY B 1 181 ? 29.844 1.017 0.72 1 97.44 181 GLY B CA 1
ATOM 2906 C C . GLY B 1 181 ? 31.125 0.656 1.465 1 97.44 181 GLY B C 1
ATOM 2907 O O . GLY B 1 181 ? 32.156 0.394 0.848 1 97.44 181 GLY B O 1
ATOM 2908 N N . VAL B 1 182 ? 31.047 0.666 2.75 1 97 182 VAL B N 1
ATOM 2909 C CA . VAL B 1 182 ? 32.188 0.31 3.576 1 97 182 VAL B CA 1
ATOM 2910 C C . VAL B 1 182 ? 32.594 -1.142 3.314 1 97 182 VAL B C 1
ATOM 2912 O O . VAL B 1 182 ? 33.781 -1.453 3.172 1 97 182 VAL B O 1
ATOM 2915 N N . ALA B 1 183 ? 31.594 -1.989 3.279 1 96.81 183 ALA B N 1
ATOM 2916 C CA . ALA B 1 183 ? 31.875 -3.396 2.992 1 96.81 183 ALA B CA 1
ATOM 2917 C C . ALA B 1 183 ? 32.562 -3.557 1.647 1 96.81 183 ALA B C 1
ATOM 2919 O O . ALA B 1 183 ? 33.469 -4.395 1.503 1 96.81 183 ALA B O 1
ATOM 2920 N N . ALA B 1 184 ? 32.125 -2.787 0.716 1 96.19 184 ALA B N 1
ATOM 2921 C CA . ALA B 1 184 ? 32.75 -2.854 -0.613 1 96.19 184 ALA B CA 1
ATOM 2922 C C . ALA B 1 184 ? 34.25 -2.561 -0.553 1 96.19 184 ALA B C 1
ATOM 2924 O O . ALA B 1 184 ? 35 -3.113 -1.333 1 96.19 184 ALA B O 1
ATOM 2925 N N . LEU B 1 185 ? 34.656 -1.766 0.351 1 94.25 185 LEU B N 1
ATOM 2926 C CA . LEU B 1 185 ? 36.031 -1.341 0.482 1 94.25 185 LEU B CA 1
ATOM 2927 C C . LEU B 1 185 ? 36.844 -2.338 1.319 1 94.25 185 LEU B C 1
ATOM 2929 O O . LEU B 1 185 ? 37.969 -2.66 0.988 1 94.25 185 LEU B O 1
ATOM 2933 N N . VAL B 1 186 ? 36.25 -2.873 2.328 1 95.12 186 VAL B N 1
ATOM 2934 C CA . VAL B 1 186 ? 37.062 -3.588 3.32 1 95.12 186 VAL B CA 1
ATOM 2935 C C . VAL B 1 186 ? 36.781 -5.09 3.217 1 95.12 186 VAL B C 1
ATOM 2937 O O . VAL B 1 186 ? 37.656 -5.902 3.582 1 95.12 186 VAL B O 1
ATOM 2940 N N . ALA B 1 187 ? 35.625 -5.496 2.84 1 94.81 187 ALA B N 1
ATOM 2941 C CA . ALA B 1 187 ? 35.219 -6.898 2.744 1 94.81 187 ALA B CA 1
ATOM 2942 C C . ALA B 1 187 ? 34.219 -7.102 1.625 1 94.81 187 ALA B C 1
ATOM 2944 O O . ALA B 1 187 ? 33.031 -7.426 1.885 1 94.81 187 ALA B O 1
ATOM 2945 N N . PRO B 1 188 ? 34.656 -7.027 0.455 1 91.5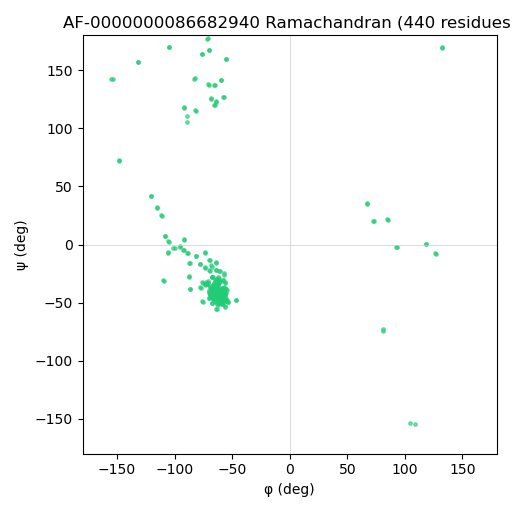 188 PRO B N 1
ATOM 2946 C CA . PRO B 1 188 ? 33.75 -7.016 -0.707 1 91.5 188 PRO B CA 1
ATOM 2947 C C . PRO B 1 188 ? 32.844 -8.242 -0.764 1 91.5 188 PRO B C 1
ATOM 2949 O O . PRO B 1 188 ? 31.719 -8.164 -1.283 1 91.5 188 PRO B O 1
ATOM 2952 N N . ALA B 1 189 ? 33.25 -9.266 -0.194 1 93.88 189 ALA B N 1
ATOM 2953 C CA . ALA B 1 189 ? 32.469 -10.5 -0.208 1 93.88 189 ALA B CA 1
ATOM 2954 C C . ALA B 1 189 ? 31.203 -10.359 0.646 1 93.88 189 ALA B C 1
ATOM 2956 O O . ALA B 1 189 ? 30.281 -11.156 0.53 1 93.88 189 ALA B O 1
ATOM 2957 N N . HIS B 1 190 ? 31.156 -9.305 1.442 1 94.94 190 HIS B N 1
ATOM 2958 C CA . HIS B 1 190 ? 30.062 -9.188 2.412 1 94.94 190 HIS B CA 1
ATOM 2959 C C . HIS B 1 190 ? 29.078 -8.094 2.012 1 94.94 190 HIS B C 1
ATOM 2961 O O . HIS B 1 190 ? 28.188 -7.754 2.783 1 94.94 190 HIS B O 1
ATOM 2967 N N . THR B 1 191 ? 29.266 -7.562 0.857 1 95.31 191 THR B N 1
ATOM 2968 C CA . THR B 1 191 ? 28.359 -6.496 0.426 1 95.31 191 THR B CA 1
ATOM 2969 C C . THR B 1 191 ? 26.922 -7 0.363 1 95.31 191 THR B C 1
ATOM 2971 O O . THR B 1 191 ? 26 -6.34 0.86 1 95.31 191 THR B O 1
ATOM 2974 N N . GLY B 1 192 ? 26.703 -8.133 -0.203 1 96.56 192 GLY B N 1
ATOM 2975 C CA . GLY B 1 192 ? 25.375 -8.727 -0.264 1 96.56 192 GLY B CA 1
ATOM 2976 C C . GLY B 1 192 ? 24.797 -9.016 1.104 1 96.56 192 GLY B C 1
ATOM 2977 O O . GLY B 1 192 ? 23.609 -8.766 1.339 1 96.56 192 GLY B O 1
ATOM 2978 N N . THR B 1 193 ? 25.641 -9.508 1.934 1 97.62 193 THR B N 1
ATOM 2979 C CA . THR B 1 193 ? 25.219 -9.797 3.301 1 97.62 193 THR B CA 1
ATOM 2980 C C . THR B 1 193 ? 24.781 -8.516 4.016 1 97.62 193 THR B C 1
ATOM 2982 O O . THR B 1 193 ? 23.797 -8.508 4.742 1 97.62 193 THR B O 1
ATOM 2985 N N . THR B 1 194 ? 25.516 -7.508 3.809 1 98.19 194 THR B N 1
ATOM 2986 C CA . THR B 1 194 ? 25.203 -6.227 4.43 1 98.19 194 THR B CA 1
ATOM 2987 C C . THR B 1 194 ? 23.859 -5.707 3.947 1 98.19 194 THR B C 1
ATOM 2989 O O . THR B 1 194 ? 23.031 -5.25 4.75 1 98.19 194 THR B O 1
ATOM 2992 N N . ALA B 1 195 ? 23.594 -5.781 2.682 1 98.5 195 ALA B N 1
ATOM 2993 C CA . ALA B 1 195 ? 22.297 -5.395 2.127 1 98.5 195 ALA B CA 1
ATOM 2994 C C . ALA B 1 195 ? 21.188 -6.266 2.688 1 98.5 195 ALA B C 1
ATOM 2996 O O . ALA B 1 195 ? 20.109 -5.766 3.014 1 98.5 195 ALA B O 1
ATOM 2997 N N . THR B 1 196 ? 21.469 -7.516 2.828 1 98.62 196 THR B N 1
ATOM 2998 C CA . THR B 1 196 ? 20.484 -8.469 3.336 1 98.62 196 THR B CA 1
ATOM 2999 C C . THR B 1 196 ? 20.141 -8.164 4.789 1 98.62 196 THR B C 1
ATOM 3001 O O . THR B 1 196 ? 18.969 -8.18 5.172 1 98.62 196 THR B O 1
ATOM 3004 N N . VAL B 1 197 ? 21.125 -7.879 5.566 1 98.69 197 VAL B N 1
ATOM 3005 C CA . VAL B 1 197 ? 20.922 -7.555 6.973 1 98.69 197 VAL B CA 1
ATOM 3006 C C . VAL B 1 197 ? 20.078 -6.277 7.09 1 98.69 197 VAL B C 1
ATOM 3008 O O . VAL B 1 197 ? 19.156 -6.199 7.906 1 98.69 197 VAL B O 1
ATOM 3011 N N . THR B 1 198 ? 20.391 -5.316 6.289 1 98.69 198 THR B N 1
ATOM 3012 C CA . THR B 1 198 ? 19.625 -4.074 6.277 1 98.69 198 THR B CA 1
ATOM 3013 C C . THR B 1 198 ? 18.141 -4.355 5.977 1 98.69 198 THR B C 1
ATOM 3015 O O . THR B 1 198 ? 17.266 -3.875 6.688 1 98.69 198 THR B O 1
ATOM 3018 N N . ALA B 1 199 ? 17.891 -5.125 4.98 1 98.62 199 ALA B N 1
ATOM 3019 C CA . ALA B 1 199 ? 16.531 -5.477 4.605 1 98.62 199 ALA B CA 1
ATOM 3020 C C . ALA B 1 199 ? 15.852 -6.285 5.707 1 98.62 199 ALA B C 1
ATOM 3022 O O . ALA B 1 199 ? 14.664 -6.094 5.98 1 98.62 199 ALA B O 1
ATOM 3023 N N . ALA B 1 200 ? 16.594 -7.188 6.32 1 98.75 200 ALA B N 1
ATOM 3024 C CA . ALA B 1 200 ? 16.031 -8.016 7.387 1 98.75 200 ALA B CA 1
ATOM 3025 C C . ALA B 1 200 ? 15.602 -7.156 8.57 1 98.75 200 ALA B C 1
ATOM 3027 O O . ALA B 1 200 ? 14.539 -7.375 9.148 1 98.75 200 ALA B O 1
ATOM 3028 N N . VAL B 1 201 ? 16.406 -6.234 8.914 1 98.81 201 VAL B N 1
ATOM 3029 C CA . VAL B 1 201 ? 16.062 -5.324 10.008 1 98.81 201 VAL B CA 1
ATOM 3030 C C . VAL B 1 201 ? 14.844 -4.492 9.625 1 98.81 201 VAL B C 1
ATOM 3032 O O . VAL B 1 201 ? 13.945 -4.281 10.445 1 98.81 201 VAL B O 1
ATOM 3035 N N . TRP B 1 202 ? 14.812 -4.023 8.391 1 98.69 202 TRP B N 1
ATOM 3036 C CA . TRP B 1 202 ? 13.656 -3.301 7.871 1 98.69 202 TRP B CA 1
ATOM 3037 C C . TRP B 1 202 ? 12.383 -4.125 8.023 1 98.69 202 TRP B C 1
ATOM 3039 O O . TRP B 1 202 ? 11.383 -3.639 8.547 1 98.69 202 TRP B O 1
ATOM 3049 N N . ALA B 1 203 ? 12.438 -5.352 7.617 1 98.44 203 ALA B N 1
ATOM 3050 C CA . ALA B 1 203 ? 11.281 -6.234 7.684 1 98.44 203 ALA B CA 1
ATOM 3051 C C . ALA B 1 203 ? 10.859 -6.48 9.133 1 98.44 203 ALA B C 1
ATOM 3053 O O . ALA B 1 203 ? 9.664 -6.484 9.445 1 98.44 203 ALA B O 1
ATOM 3054 N N . ALA B 1 204 ? 11.828 -6.684 9.961 1 98.69 204 ALA B N 1
ATOM 3055 C CA . ALA B 1 204 ? 11.547 -6.949 11.367 1 98.69 204 ALA B CA 1
ATOM 3056 C C . ALA B 1 204 ? 10.898 -5.738 12.031 1 98.69 204 ALA B C 1
ATOM 3058 O O . ALA B 1 204 ? 9.883 -5.871 12.719 1 98.69 204 ALA B O 1
ATOM 3059 N N . LEU B 1 205 ? 11.469 -4.594 11.852 1 98.56 205 LEU B N 1
ATOM 3060 C CA . LEU B 1 205 ? 10.906 -3.369 12.414 1 98.56 205 LEU B CA 1
ATOM 3061 C C . LEU B 1 205 ? 9.531 -3.076 11.812 1 98.56 205 LEU B C 1
ATOM 3063 O O . LEU B 1 205 ? 8.625 -2.635 12.523 1 98.56 205 LEU B O 1
ATOM 3067 N N . GLY B 1 206 ? 9.438 -3.27 10.469 1 98.31 206 GLY B N 1
ATOM 3068 C CA . GLY B 1 206 ? 8.148 -3.092 9.82 1 98.31 206 GLY B CA 1
ATOM 3069 C C . GLY B 1 206 ? 7.062 -3.99 10.383 1 98.31 206 GLY B C 1
ATOM 3070 O O . GLY B 1 206 ? 5.93 -3.551 10.594 1 98.31 206 GLY B O 1
ATOM 3071 N N . THR B 1 207 ? 7.41 -5.25 10.656 1 98.5 207 THR B N 1
ATOM 3072 C CA . THR B 1 207 ? 6.457 -6.199 11.211 1 98.5 207 THR B CA 1
ATOM 3073 C C . THR B 1 207 ? 6.066 -5.805 12.633 1 98.5 207 THR B C 1
ATOM 3075 O O . THR B 1 207 ? 4.887 -5.824 12.984 1 98.5 207 THR B O 1
ATOM 3078 N N . ALA B 1 208 ? 7.031 -5.445 13.391 1 98.5 208 ALA B N 1
ATOM 3079 C CA . ALA B 1 208 ? 6.766 -4.988 14.758 1 98.5 208 ALA B CA 1
ATOM 3080 C C . ALA B 1 208 ? 5.914 -3.725 14.75 1 98.5 208 ALA B C 1
ATOM 3082 O O . ALA B 1 208 ? 4.988 -3.592 15.555 1 98.5 208 ALA B O 1
ATOM 3083 N N . GLY B 1 209 ? 6.25 -2.812 13.898 1 98.25 209 GLY B N 1
ATOM 3084 C CA . GLY B 1 209 ? 5.48 -1.584 13.781 1 98.25 209 GLY B CA 1
ATOM 3085 C C . GLY B 1 209 ? 4.043 -1.816 13.359 1 98.25 209 GLY B C 1
ATOM 3086 O O . GLY B 1 209 ? 3.123 -1.199 13.898 1 98.25 209 GLY B O 1
ATOM 3087 N N . LEU B 1 210 ? 3.85 -2.654 12.398 1 98.25 210 LEU B N 1
ATOM 3088 C CA . LEU B 1 210 ? 2.502 -2.98 11.945 1 98.25 210 LEU B CA 1
ATOM 3089 C C . LEU B 1 210 ? 1.688 -3.609 13.07 1 98.25 210 LEU B C 1
ATOM 3091 O O . LEU B 1 210 ? 0.506 -3.295 13.234 1 98.25 210 LEU B O 1
ATOM 3095 N N . ALA B 1 211 ? 2.289 -4.512 13.844 1 98.38 211 ALA B N 1
ATOM 3096 C CA . ALA B 1 211 ? 1.608 -5.129 14.977 1 98.38 211 ALA B CA 1
ATOM 3097 C C . ALA B 1 211 ? 1.209 -4.082 16.016 1 98.38 211 ALA B C 1
ATOM 3099 O O . ALA B 1 211 ? 0.083 -4.094 16.516 1 98.38 211 ALA B O 1
ATOM 3100 N N . HIS B 1 212 ? 2.182 -3.246 16.312 1 98.44 212 HIS B N 1
ATOM 3101 C CA . HIS B 1 212 ? 1.925 -2.176 17.281 1 98.44 212 HIS B CA 1
ATOM 3102 C C . HIS B 1 212 ? 0.797 -1.267 16.797 1 98.44 212 HIS B C 1
ATOM 3104 O O . HIS B 1 212 ? -0.098 -0.922 17.578 1 98.44 212 HIS B O 1
ATOM 3110 N N . LEU B 1 213 ? 0.818 -0.845 15.547 1 98.12 213 LEU B N 1
ATOM 3111 C CA . LEU B 1 213 ? -0.221 0.006 14.977 1 98.12 213 LEU B CA 1
ATOM 3112 C C . LEU B 1 213 ? -1.573 -0.699 14.992 1 98.12 213 LEU B C 1
ATOM 3114 O O . LEU B 1 213 ? -2.592 -0.085 15.32 1 98.12 213 LEU B O 1
ATOM 3118 N N . SER B 1 214 ? -1.6 -1.96 14.609 1 98.12 214 SER B N 1
ATOM 3119 C CA . SER B 1 214 ? -2.846 -2.717 14.57 1 98.12 214 SER B CA 1
ATOM 3120 C C . SER B 1 214 ? -3.488 -2.787 15.953 1 98.12 214 SER B C 1
ATOM 3122 O O . SER B 1 214 ? -4.707 -2.645 16.094 1 98.12 214 SER B O 1
ATOM 3124 N N . ALA B 1 215 ? -2.662 -2.998 16.953 1 97.81 215 ALA B N 1
ATOM 3125 C CA . ALA B 1 215 ? -3.178 -3.012 18.328 1 97.81 215 ALA B CA 1
ATOM 3126 C C . ALA B 1 215 ? -3.777 -1.659 18.703 1 97.81 215 ALA B C 1
ATOM 3128 O O . ALA B 1 215 ? -4.824 -1.596 19.344 1 97.81 215 ALA B O 1
ATOM 3129 N N . ALA B 1 216 ? -3.145 -0.638 18.297 1 97.31 216 ALA B N 1
ATOM 3130 C CA . ALA B 1 216 ? -3.645 0.706 18.578 1 97.31 216 ALA B CA 1
ATOM 3131 C C . ALA B 1 216 ? -4.965 0.961 17.844 1 97.31 216 ALA B C 1
ATOM 3133 O O . ALA B 1 216 ? -5.883 1.562 18.406 1 97.31 216 ALA B O 1
ATOM 3134 N N . VAL B 1 217 ? -5.043 0.568 16.609 1 97.75 217 VAL B N 1
ATOM 3135 C CA . VAL B 1 217 ? -6.254 0.733 15.812 1 97.75 217 VAL B CA 1
ATOM 3136 C C . VAL B 1 217 ? -7.41 -0.017 16.469 1 97.75 217 VAL B C 1
ATOM 3138 O O . VAL B 1 217 ? -8.523 0.509 16.578 1 97.75 217 VAL B O 1
ATOM 3141 N N . VAL B 1 218 ? -7.145 -1.255 16.953 1 97.12 218 VAL B N 1
ATOM 3142 C CA . VAL B 1 218 ? -8.156 -2.061 17.625 1 97.12 218 VAL B CA 1
ATOM 3143 C C . VAL B 1 218 ? -8.641 -1.34 18.875 1 97.12 218 VAL B C 1
ATOM 3145 O O . VAL B 1 218 ? -9.852 -1.248 19.125 1 97.12 218 VAL B O 1
ATOM 3148 N N . ARG B 1 219 ? -7.754 -0.792 19.609 1 96.12 219 ARG B N 1
ATOM 3149 C CA . ARG B 1 219 ? -8.086 -0.112 20.844 1 96.12 219 ARG B CA 1
ATOM 3150 C C . ARG B 1 219 ? -8.922 1.14 20.578 1 96.12 219 ARG B C 1
ATOM 3152 O O . ARG B 1 219 ? -9.852 1.44 21.328 1 96.12 219 ARG B O 1
ATOM 3159 N N . GLU B 1 220 ? -8.648 1.782 19.531 1 95.44 220 GLU B N 1
ATOM 3160 C CA . GLU B 1 220 ? -9.266 3.084 19.281 1 95.44 220 GLU B CA 1
ATOM 3161 C C . GLU B 1 220 ? -10.602 2.936 18.562 1 95.44 220 GLU B C 1
ATOM 3163 O O . GLU B 1 220 ? -11.469 3.805 18.672 1 95.44 220 GLU B O 1
ATOM 3168 N N . LEU B 1 221 ? -10.75 1.909 17.828 1 95.31 221 LEU B N 1
ATOM 3169 C CA . LEU B 1 221 ? -11.945 1.797 17 1 95.31 221 LEU B CA 1
ATOM 3170 C C . LEU B 1 221 ? -12.914 0.773 17.578 1 95.31 221 LEU B C 1
ATOM 3172 O O . LEU B 1 221 ? -14.008 0.574 17.031 1 95.31 221 LEU B O 1
ATOM 3176 N N . ARG B 1 222 ? -12.594 0.056 18.547 1 87.94 222 ARG B N 1
ATOM 3177 C CA . ARG B 1 222 ? -13.508 -0.888 19.188 1 87.94 222 ARG B CA 1
ATOM 3178 C C . ARG B 1 222 ? -14.656 -0.159 19.859 1 87.94 222 ARG B C 1
ATOM 3180 O O . ARG B 1 222 ? -14.469 0.92 20.438 1 87.94 222 ARG B O 1
#

InterPro domains:
  IPR000462 CDP-alcohol phosphatidyltransferase [PF01066] (48-191)
  IPR043130 CDP-alcohol phosphatidyltransferase, transmembrane domain [G3DSA:1.20.120.1760] (31-219)

Sequence (444 aa):
MTDWNGYARQWSALHGGYDPRAAGVLVRGWLRLAYVVARPLAARGVRPSAVTSAGVAVAVAVPVVAGFGASWGPVGALLVLLGAVADSADGALAVVAGRETRLGRVYDSAADRVSEAAWLVALFLLGAPGWLVAGCLGVTWLHEYVRARATVAGMEGIGAVTVAERPTRVLLTLFGLLAVGVAALVAPAHTGTTATVTAAVWAALGTAGLAHLSAAVVRELRMTDWNGYARQWSALHGGYDPRAAGVLVRGWLRLAYVVARPLAARGVRPSAVTSAGVAVAVAVPVVAGFGASWGPVGALLVLLGAVADSADGALAVVAGRETRLGRVYDSAADRVSEAAWLVALFLLGAPGWLVAGCLGVTWLHEYVRARATVAGMEGIGAVTVAERPTRVLLTLFGLLAVGVAALVAPAHTGTTATVTAAVWAALGTAGLAHLSAAVVRELR

Secondary structure (DSSP, 8-state):
---HHHHHHHHHHHTTT--GGGS-HHHHHHHHHHHHHHHHHHHTT--HHHHHHHHHHHHHHHHHHHTT-GGGHHHHHHHHHH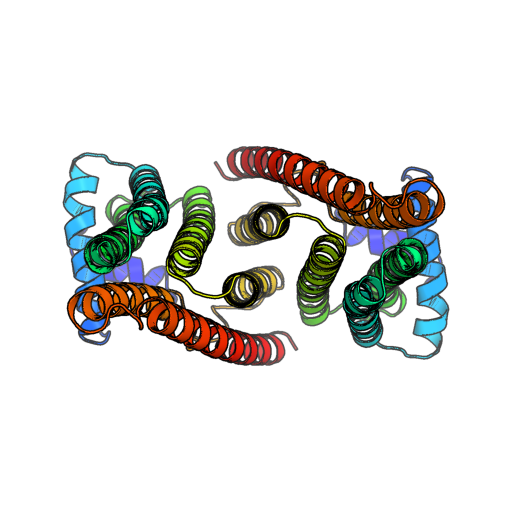HHHHHHHHHHHHHHHT---HHHHHHHHHHHHHHHHHHHHHHHHTT--HHHHHHHHHHHHHHHHHHHHHHHTT--S-S---TTSHHHHHHHHHHHHHHHHHHHHH-GGGHHHHHHHHHHHHHHHHHHHHHHHHHHHHHHH-/---HHHHHHHHHHHTTT--GGGS-HHHHHHHHHHHHHHHHHHHTT--HHHHHHHHHHHHHHHHHHHTT-GGGHHHHHHHHHHHHHHHHHHHHHHHHTT---HHHHHHHHHHHHHHHHHHHHHHHHTT--HHHHHHHHHHHHHHHHHHHHHHHTT--S-S---TTSHHHHHHHHHHHHHHHHHHHHH-GGGHHHHHHHHHHHHHHHHHHHHHHHHHHHHHHH-

Solvent-accessible surface area (backbone atoms only — not comparable to full-atom values): 21306 Å² total; per-residue (Å²): 127,64,48,71,68,52,42,36,51,54,51,9,66,74,53,83,61,51,47,45,88,74,41,56,70,66,59,32,50,51,52,49,49,17,40,63,58,15,48,63,39,39,76,71,64,56,54,37,66,57,36,40,51,51,19,36,54,37,19,53,44,24,28,57,40,25,66,76,32,48,71,33,15,47,60,27,18,49,30,47,50,50,21,50,47,27,55,45,14,21,53,34,21,16,60,54,60,68,59,74,47,48,49,53,53,38,50,51,55,51,41,52,52,53,28,51,50,25,49,42,51,18,33,37,65,40,48,15,55,62,70,52,39,50,46,30,51,49,37,44,52,48,38,55,38,48,52,36,37,34,40,67,52,60,43,79,75,81,68,53,92,46,76,46,37,67,71,49,53,49,49,47,48,28,52,31,27,34,48,18,17,50,24,39,75,77,40,54,89,41,20,30,56,40,23,32,50,39,40,49,52,49,31,50,35,21,49,54,17,34,52,53,37,50,52,33,47,50,67,66,44,103,128,65,50,70,69,52,42,35,52,53,51,8,65,73,54,83,61,53,47,44,89,74,42,57,70,67,59,30,49,50,52,48,48,17,40,64,58,13,48,62,39,37,77,70,63,55,53,37,66,58,36,41,51,50,19,35,54,36,19,53,44,24,26,58,42,25,66,76,32,47,71,33,15,48,60,28,18,49,31,48,48,52,20,52,47,25,53,45,16,22,53,36,21,17,60,54,60,69,59,73,48,49,48,53,53,37,51,51,55,51,42,52,53,53,28,51,52,25,48,41,50,18,33,36,66,40,47,17,54,64,70,52,40,51,45,29,51,49,37,44,51,46,37,55,38,48,54,36,38,35,40,64,54,60,43,80,72,82,66,54,92,48,75,45,37,66,71,49,52,51,50,47,50,28,51,29,26,34,48,17,18,49,24,39,73,78,40,55,88,42,20,31,55,39,24,32,51,41,41,50,51,48,31,51,36,20,48,52,18,34,53,54,37,50,53,33,46,50,67,67,45,105

Foldseek 3Di:
DQDPQRLQVLVCVVAVNDGLVPDDPVSVVLLVLLLVLLVVCLVVPHALVVLLVVLLVLLLCLLVQLLVDLLSLLVSLVSLVSSVSSLSNSVSNCSVNVPDDPVSVVSSVVSLLSSLLSLLSSLVSQAADPVLSVLLSVLQVVLVVVQVVLVVVPQDHRLDDACLDSVNSSVLSSVLSVVLSVCVVPPVVCSNVSSNVSSVVSNVRSNRRSVSSVVSSVVRND/DQDPQRLQCLVCVVAVNDGLVPDDPVSVVLLVLLLVLLVVCLVVPHALVVLLVVLLVLLLCLLVQLLVDLLCLLVSLVSLVSSVSSLSNSVSNCSVNVPDDPVSVVSSVVSLLSSLLSLLSSLVSQAADPVLSVLLSVLQVVLVVVQVVLVVVPQDHRLDDACLDSVNSSVLSSVLSVVLSVCVVPPVVCSNVSSNVSSNVSNVRSNRRSVSSVVSSVVRND